Protein AF-A0A2D7LJP4-F1 (afdb_monomer_lite)

pLDDT: mean 75.04, std 11.93, range [44.59, 94.44]

Sequence (550 aa):
MAEWKKIITSGSHAELAGVTGSKGFHGSGTDLTFSDTAMVTGDALVFVDADGGTKKDNISDVVTLLAGDGIQNSSNKFAIDVDVMAGVGLTADNTNEELDVSSAQTGIQTIYNTGLIIGRAEDDTTINFTADDTIVLDAGSTAALTATTAGISVTTTGSISRVESTQISSSNVLSTTLTATSASINTIGAFTLGGKLTAGTIEIEGSNFDINGGTIDGITSLTAGGNLDIGTHDFRARNLTADALAAGKVLFTGTAGLLSVDSNFSFASDTLTAKSGSFDAISSENISGSLRGDADINVLNVVGTGSAGYLTAVEISGSFRGDGSNLSGVGFQIDELSNTLTAVAQDDLLVVADVDDSNEEKKITFSNFEDQIFSNINAASSDIAIVAGGAITLANNSVGNDEMADDAIGNAELKQNEDITLQALTTTNNLSVGGNAIITGDLTVNGETTVVSSSNLEVRDRFILLNSGSNAGDGGIIVQHGNTGSGSAFAYDVSVNRWGFPKSGSTGKTEHTVSPEAYVSAVVTDDNEAEFRKNGNIRVQSGEIFIFVE

Foldseek 3Di:
DDDDDDDDDPPDDDDDPDDDDPVDDDDPCPPPDPPDDDQFFPDWDWDQDPVRDIDIDTLQVVLQVPADQQWHQDRSDTDGDVCSVDDPQWDQPPPPRDIDGHPRDDPCPDDDDQWDWADDDQQDQIFIDHNQQKTFGDHGPHGQWIQHPVGIDGPDPDDDPDDPDDDDDDPDPPDPDDDDPDDDDDDDDPDDDPDDDDDDPDDPDDPPDDDPDDDDPDDPDDDDPDDDDPDPDDDDDPDDCPVPDDPFFDWDADPPRDIDTDPQFGDDDNDTGRPDDDDDDDDDPDDDDPPPDPDDDDDPDPPPPDPDDDDPDDPPVDDDDDPCPPDPDDDDDPPPPPDDDPDFDQQDWDWDQDPDPPSDTDIDGNVVVVCVVCVCVDPVNPDDDDPPPDDDDDDPPNADPVNCPDCNQPPVNVDPDDDDDDPDDDDPDDDDDPDDDDDPDDDDDPDDDDDDPDPDDDDPDPDDDWPPDPDDFKTFDADDDPDPFFAWTFIQAPVLRFTATADGRPDGNPDGYGDHPGTDAAEAADPPDPSNLDAQHWYAYPNDIDGRDD

Structure (mmCIF, N/CA/C/O backbone):
data_AF-A0A2D7LJP4-F1
#
_entry.id   AF-A0A2D7LJP4-F1
#
loop_
_atom_site.group_PDB
_atom_site.id
_atom_site.type_symbol
_atom_site.label_atom_id
_atom_site.label_alt_id
_atom_site.label_comp_id
_atom_site.label_asym_id
_atom_site.label_entity_id
_atom_site.label_seq_id
_atom_site.pdbx_PDB_ins_code
_atom_site.Cartn_x
_atom_site.Cartn_y
_atom_site.Cartn_z
_atom_site.occupancy
_atom_site.B_iso_or_equiv
_atom_site.auth_seq_id
_atom_site.auth_comp_id
_atom_site.auth_asym_id
_atom_site.auth_atom_id
_atom_site.pdbx_PDB_model_num
ATOM 1 N N . MET A 1 1 ? 101.635 26.972 -23.741 1.00 47.50 1 MET A N 1
ATOM 2 C CA . MET A 1 1 ? 101.867 25.533 -23.999 1.00 47.50 1 MET A CA 1
ATOM 3 C C . MET A 1 1 ? 100.591 25.008 -24.629 1.00 47.50 1 MET A C 1
ATOM 5 O O . MET A 1 1 ? 99.538 25.261 -24.074 1.00 47.50 1 MET A O 1
ATOM 9 N N . ALA A 1 2 ? 100.605 24.625 -25.904 1.00 51.78 2 ALA A N 1
ATOM 10 C CA . ALA A 1 2 ? 100.999 23.287 -26.356 1.00 51.78 2 ALA A CA 1
ATOM 11 C C . ALA A 1 2 ? 100.170 22.213 -25.636 1.00 51.78 2 ALA A C 1
ATOM 13 O O . ALA A 1 2 ? 100.476 21.850 -24.502 1.00 51.78 2 ALA A O 1
ATOM 14 N N . GLU A 1 3 ? 99.114 21.752 -26.303 1.00 45.47 3 GLU A N 1
ATOM 15 C CA . GLU A 1 3 ? 98.324 20.593 -25.896 1.00 45.47 3 GLU A CA 1
ATOM 16 C C . GLU A 1 3 ? 99.097 19.306 -26.214 1.00 45.47 3 GLU A C 1
ATOM 18 O O . GLU A 1 3 ? 99.503 19.077 -27.354 1.00 45.47 3 GLU A O 1
ATOM 23 N N . TRP A 1 4 ? 99.293 18.455 -25.208 1.00 57.09 4 TRP A N 1
ATOM 24 C CA . TRP A 1 4 ? 99.830 17.104 -25.365 1.00 57.09 4 TRP A CA 1
ATOM 25 C C . TRP A 1 4 ? 98.663 16.114 -25.362 1.00 57.09 4 TRP A C 1
ATOM 27 O O . TRP A 1 4 ? 97.857 16.106 -24.433 1.00 57.09 4 TRP A O 1
ATOM 37 N N . LYS A 1 5 ? 98.567 15.266 -26.391 1.00 56.31 5 LYS A N 1
ATOM 38 C CA . LYS A 1 5 ? 97.554 14.202 -26.472 1.00 56.31 5 LYS A CA 1
ATOM 39 C C . LYS A 1 5 ? 98.062 12.945 -25.758 1.00 56.31 5 LYS A C 1
ATOM 41 O O . LYS A 1 5 ? 99.158 12.476 -26.054 1.00 56.31 5 LYS A O 1
ATOM 46 N N . LYS A 1 6 ? 97.272 12.385 -24.834 1.00 64.81 6 LYS A N 1
ATOM 47 C CA . LYS A 1 6 ? 97.548 11.076 -24.212 1.00 64.81 6 LYS A CA 1
ATOM 48 C C . LYS A 1 6 ? 97.448 9.966 -25.271 1.00 64.81 6 LYS A C 1
ATOM 50 O O . LYS A 1 6 ? 96.436 9.877 -25.961 1.00 64.81 6 LYS A O 1
ATOM 55 N N . ILE A 1 7 ? 98.476 9.120 -25.380 1.00 71.62 7 ILE A N 1
ATOM 56 C CA . ILE A 1 7 ? 98.486 7.905 -26.213 1.00 71.62 7 ILE A CA 1
ATOM 57 C C . ILE A 1 7 ? 98.226 6.707 -25.294 1.00 71.62 7 ILE A C 1
ATOM 59 O O . ILE A 1 7 ? 98.933 6.532 -24.304 1.00 71.62 7 ILE A O 1
ATOM 63 N N . ILE A 1 8 ? 97.219 5.897 -25.619 1.00 69.56 8 ILE A N 1
ATOM 64 C CA . ILE A 1 8 ? 96.892 4.649 -24.914 1.00 69.56 8 ILE A CA 1
ATOM 65 C C . ILE A 1 8 ? 97.540 3.494 -25.687 1.00 69.56 8 ILE A C 1
ATOM 67 O O . ILE A 1 8 ? 97.413 3.435 -26.911 1.00 69.56 8 ILE A O 1
ATOM 71 N N . THR A 1 9 ? 98.243 2.586 -25.007 1.00 69.25 9 THR A N 1
ATOM 72 C CA . THR A 1 9 ? 98.942 1.448 -25.630 1.00 69.25 9 THR A CA 1
ATOM 73 C C . THR A 1 9 ? 98.211 0.123 -25.379 1.00 69.25 9 THR A C 1
ATOM 75 O O . THR A 1 9 ? 97.592 -0.085 -24.337 1.00 69.25 9 THR A O 1
ATOM 78 N N . SER A 1 10 ? 98.263 -0.790 -26.351 1.00 62.81 10 SER A N 1
ATOM 79 C CA . SER A 1 10 ? 97.623 -2.115 -26.299 1.00 62.81 10 SER A CA 1
ATOM 80 C C . SER A 1 10 ? 98.016 -2.912 -25.044 1.00 62.81 10 SER A C 1
ATOM 82 O O . SER A 1 10 ? 99.205 -3.097 -24.792 1.00 62.81 10 SER A O 1
ATOM 84 N N . GLY A 1 11 ? 97.024 -3.417 -24.298 1.00 68.88 11 GLY A N 1
ATOM 85 C CA . GLY A 1 11 ? 97.211 -4.233 -23.085 1.00 68.88 11 GLY A CA 1
ATOM 86 C C . GLY A 1 11 ? 97.325 -3.450 -21.770 1.00 68.88 11 GLY A C 1
ATOM 87 O O . GLY A 1 11 ? 97.529 -4.057 -20.722 1.00 68.88 11 GLY A O 1
ATOM 88 N N . SER A 1 12 ? 97.198 -2.120 -21.804 1.00 63.38 12 SER A N 1
ATOM 89 C CA . SER A 1 12 ? 97.211 -1.276 -20.604 1.00 63.38 12 SER A CA 1
ATOM 90 C C . SER A 1 12 ? 95.807 -1.068 -20.023 1.00 63.38 12 SER A C 1
ATOM 92 O O . SER A 1 12 ? 94.843 -0.861 -20.758 1.00 63.38 12 SER A O 1
ATOM 94 N N . HIS A 1 13 ? 95.696 -1.099 -18.691 1.00 67.31 13 HIS A N 1
ATOM 95 C CA . HIS A 1 13 ? 94.489 -0.685 -17.973 1.00 67.31 13 HIS A CA 1
ATOM 96 C C . HIS A 1 13 ? 94.474 0.843 -17.891 1.00 67.31 13 HIS A C 1
ATOM 98 O O . HIS A 1 13 ? 95.119 1.437 -17.027 1.00 67.31 13 HIS A O 1
ATOM 104 N N . ALA A 1 14 ? 93.804 1.485 -18.844 1.00 63.41 14 ALA A N 1
ATOM 105 C CA . ALA A 1 14 ? 93.652 2.932 -18.873 1.00 63.41 14 ALA A CA 1
ATOM 106 C C . ALA A 1 14 ? 92.301 3.331 -18.266 1.00 63.41 14 ALA A C 1
ATOM 108 O O . ALA A 1 14 ? 91.255 2.974 -18.801 1.00 63.41 14 ALA A O 1
ATOM 109 N N . GLU A 1 15 ? 92.318 4.118 -17.189 1.00 71.19 15 GLU A N 1
ATOM 110 C CA . GLU A 1 15 ? 91.123 4.821 -16.715 1.00 71.19 15 GLU A CA 1
ATOM 111 C C . GLU A 1 15 ? 90.894 6.051 -17.599 1.00 71.19 15 GLU A C 1
ATOM 113 O O . GLU A 1 15 ? 91.691 6.996 -17.630 1.00 71.19 15 GLU A O 1
ATOM 118 N N . LEU A 1 16 ? 89.820 6.009 -18.383 1.00 70.19 16 LEU A N 1
ATOM 119 C CA . LEU A 1 16 ? 89.467 7.043 -19.345 1.00 70.19 16 LEU A CA 1
ATOM 120 C C . LEU A 1 16 ? 88.187 7.716 -18.874 1.00 70.19 16 LEU A C 1
ATOM 122 O O . LEU A 1 16 ? 87.173 7.056 -18.686 1.00 70.19 16 LEU A O 1
ATOM 126 N N . ALA A 1 17 ? 88.225 9.040 -18.735 1.00 63.00 17 ALA A N 1
ATOM 127 C CA . ALA A 1 17 ? 87.051 9.815 -18.333 1.00 63.00 17 ALA A CA 1
ATOM 128 C C . ALA A 1 17 ? 85.906 9.752 -19.367 1.00 63.00 17 ALA A C 1
ATOM 130 O O . ALA A 1 17 ? 84.765 10.059 -19.047 1.00 63.00 17 ALA A O 1
ATOM 131 N N . GLY A 1 18 ? 86.206 9.354 -20.606 1.00 64.44 18 GLY A N 1
ATOM 132 C CA . GLY A 1 18 ? 85.221 9.083 -21.643 1.00 64.44 18 GLY A CA 1
ATOM 133 C C . GLY A 1 18 ? 85.869 8.426 -22.858 1.00 64.44 18 GLY A C 1
ATOM 134 O O . GLY A 1 18 ? 86.993 8.764 -23.234 1.00 64.44 18 GLY A O 1
ATOM 135 N N . VAL A 1 19 ? 85.156 7.487 -23.477 1.00 71.38 19 VAL A N 1
ATOM 136 C CA . VAL A 1 19 ? 85.564 6.809 -24.713 1.00 71.38 19 VAL A CA 1
ATOM 137 C C . VAL A 1 19 ? 84.498 7.077 -25.766 1.00 71.38 19 VAL A C 1
ATOM 139 O O . VAL A 1 19 ? 83.342 6.710 -25.588 1.00 71.38 19 VAL A O 1
ATOM 142 N N . THR A 1 20 ? 84.874 7.716 -26.872 1.00 63.41 20 THR A N 1
ATOM 143 C CA . THR A 1 20 ? 83.996 7.906 -28.035 1.00 63.41 20 THR A CA 1
ATOM 144 C C . THR A 1 20 ? 84.509 7.064 -29.197 1.00 63.41 20 THR A C 1
ATOM 146 O O . THR A 1 20 ? 85.592 7.299 -29.729 1.00 63.41 20 THR A O 1
ATOM 149 N N . GLY A 1 21 ? 83.735 6.044 -29.572 1.00 64.94 21 GLY A N 1
ATOM 150 C CA . GLY A 1 21 ? 84.008 5.182 -30.720 1.00 64.94 21 GLY A CA 1
ATOM 151 C C . GLY A 1 21 ? 83.053 5.497 -31.867 1.00 64.94 21 GLY A C 1
ATOM 152 O O . GLY A 1 21 ? 81.843 5.515 -31.675 1.00 64.94 21 GLY A O 1
ATOM 153 N N . SER A 1 22 ? 83.575 5.705 -33.076 1.00 63.78 22 SER A N 1
ATOM 154 C CA . SER A 1 22 ? 82.761 6.017 -34.264 1.00 63.78 22 SER A CA 1
ATOM 155 C C . SER A 1 22 ? 81.933 4.838 -34.785 1.00 63.78 22 SER A C 1
ATOM 157 O O . SER A 1 22 ? 81.073 5.029 -35.641 1.00 63.78 22 SER A O 1
ATOM 159 N N . LYS A 1 23 ? 82.206 3.620 -34.304 1.00 58.00 23 LYS A N 1
ATOM 160 C CA . LYS A 1 23 ? 81.555 2.378 -34.748 1.00 58.00 23 LYS A CA 1
ATOM 161 C C . LYS A 1 23 ? 81.107 1.481 -33.594 1.00 58.00 23 LYS A C 1
ATOM 163 O O . LYS A 1 23 ? 80.894 0.292 -33.789 1.00 58.00 23 LYS A O 1
ATOM 168 N N . GLY A 1 24 ? 80.946 2.069 -32.412 1.00 61.22 24 GLY A N 1
ATOM 169 C CA . GLY A 1 24 ? 80.505 1.357 -31.220 1.00 61.22 24 GLY A CA 1
ATOM 170 C C . GLY A 1 24 ? 81.645 0.751 -30.406 1.00 61.22 24 GLY A C 1
ATOM 171 O O . GLY A 1 24 ? 82.820 0.795 -30.776 1.00 61.22 24 GLY A O 1
ATOM 172 N N . PHE A 1 25 ? 81.264 0.241 -29.241 1.00 66.56 25 PHE A N 1
ATOM 173 C CA . PHE A 1 25 ? 82.145 -0.370 -28.260 1.00 66.56 25 PHE A CA 1
ATOM 174 C C . PHE A 1 25 ? 81.846 -1.871 -28.220 1.00 66.56 25 PHE A C 1
ATOM 176 O O . PHE A 1 25 ? 80.715 -2.266 -27.955 1.00 66.56 25 PHE A O 1
ATOM 183 N N . HIS A 1 26 ? 82.845 -2.706 -28.506 1.00 64.19 26 HIS A N 1
ATOM 184 C CA . HIS A 1 26 ? 82.723 -4.162 -28.433 1.00 64.19 26 HIS A CA 1
ATOM 185 C C . HIS A 1 26 ? 83.374 -4.645 -27.137 1.00 64.19 26 HIS A C 1
ATOM 187 O O . HIS A 1 26 ? 84.571 -4.923 -27.096 1.00 64.19 26 HIS A O 1
ATOM 193 N N . GLY A 1 27 ? 82.580 -4.698 -26.072 1.00 65.25 27 GLY A N 1
ATOM 194 C CA . GLY A 1 27 ? 82.930 -5.347 -24.810 1.00 65.25 27 GLY A CA 1
ATOM 195 C C . GLY A 1 27 ? 81.934 -6.464 -24.515 1.00 65.25 27 GLY A C 1
ATOM 196 O O . GLY A 1 27 ? 80.838 -6.466 -25.070 1.00 65.25 27 GLY A O 1
ATOM 197 N N . SER A 1 28 ? 82.280 -7.401 -23.630 1.00 63.22 28 SER A N 1
ATOM 198 C CA . SER A 1 28 ? 81.384 -8.497 -23.216 1.00 63.22 28 SER A CA 1
ATOM 199 C C . SER A 1 28 ? 80.116 -8.020 -22.497 1.00 63.22 28 SER A C 1
ATOM 201 O O . SER A 1 28 ? 79.283 -8.846 -22.139 1.00 63.22 28 SER A O 1
ATOM 203 N N . GLY A 1 29 ? 79.976 -6.713 -22.233 1.00 62.22 29 GLY A N 1
ATOM 204 C CA . GLY A 1 29 ? 78.849 -6.114 -21.513 1.00 62.22 29 GLY A CA 1
ATOM 205 C C . GLY A 1 29 ? 78.806 -6.463 -20.023 1.00 62.22 29 GLY A C 1
ATOM 206 O O . GLY A 1 29 ? 78.092 -5.810 -19.274 1.00 62.22 29 GLY A O 1
ATOM 207 N N . THR A 1 30 ? 79.612 -7.433 -19.582 1.00 58.56 30 THR A N 1
ATOM 208 C CA . THR A 1 30 ? 79.680 -7.924 -18.199 1.00 58.56 30 THR A CA 1
ATOM 209 C C . THR A 1 30 ? 80.191 -6.884 -17.203 1.00 58.56 30 THR A C 1
ATOM 211 O O . THR A 1 30 ? 79.916 -7.022 -16.019 1.00 58.56 30 THR A O 1
ATOM 214 N N . ASP A 1 31 ? 80.871 -5.839 -17.689 1.00 57.66 31 ASP A N 1
ATOM 215 C CA . ASP A 1 31 ? 81.435 -4.750 -16.876 1.00 57.66 31 ASP A CA 1
ATOM 216 C C . ASP A 1 31 ? 80.702 -3.406 -17.093 1.00 57.66 31 ASP A C 1
ATOM 218 O O . ASP A 1 31 ? 81.231 -2.339 -16.778 1.00 57.66 31 ASP A O 1
ATOM 222 N N . LEU A 1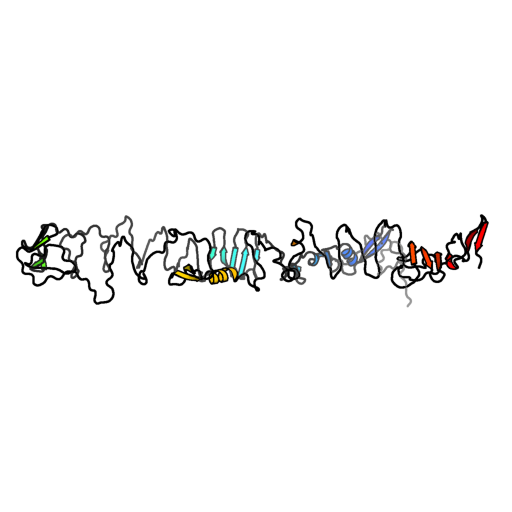 32 ? 79.489 -3.423 -17.667 1.00 68.06 32 LEU A N 1
ATOM 223 C CA . LEU A 1 32 ? 78.618 -2.243 -17.701 1.00 68.06 32 LEU A CA 1
ATOM 224 C C . LEU A 1 32 ? 77.932 -2.089 -16.343 1.00 68.06 32 LEU A C 1
ATOM 226 O O . LEU A 1 32 ? 76.858 -2.632 -16.093 1.00 68.06 32 LEU A O 1
ATOM 230 N N . THR A 1 33 ? 78.579 -1.348 -15.452 1.00 57.97 33 THR A N 1
ATOM 231 C CA . THR A 1 33 ? 78.041 -1.054 -14.125 1.00 57.97 33 THR A CA 1
ATOM 232 C C . THR A 1 33 ? 77.021 0.079 -14.220 1.00 57.97 33 THR A C 1
ATOM 234 O O . THR A 1 33 ? 77.385 1.253 -14.303 1.00 57.97 33 THR A O 1
ATOM 237 N N . PHE A 1 34 ? 75.732 -0.258 -14.206 1.00 65.31 34 PHE A N 1
ATOM 238 C CA . PHE A 1 34 ? 74.667 0.727 -14.027 1.00 65.31 34 PHE A CA 1
ATOM 239 C C . PHE A 1 34 ? 74.630 1.108 -12.547 1.00 65.31 34 PHE A C 1
ATOM 241 O O . PHE A 1 34 ? 74.316 0.287 -11.692 1.00 65.31 34 PHE A O 1
ATOM 248 N N . SER A 1 35 ? 75.051 2.332 -12.233 1.00 60.91 35 SER A N 1
ATOM 249 C CA . SER A 1 35 ? 75.174 2.806 -10.847 1.00 60.91 35 SER A CA 1
ATOM 250 C C . SER A 1 35 ? 73.835 3.209 -10.225 1.00 60.91 35 SER A C 1
ATOM 252 O O . SER A 1 35 ? 73.820 3.614 -9.061 1.00 60.91 35 SER A O 1
ATOM 254 N N . ASP A 1 36 ? 72.740 3.163 -10.983 1.00 63.44 36 ASP A N 1
ATOM 255 C CA . ASP A 1 36 ? 71.447 3.576 -10.460 1.00 63.44 36 ASP A CA 1
ATOM 256 C C . ASP A 1 36 ? 70.751 2.431 -9.724 1.00 63.44 36 ASP A C 1
ATOM 258 O O . ASP A 1 36 ? 70.890 1.258 -10.069 1.00 63.44 36 ASP A O 1
ATOM 262 N N . THR A 1 37 ? 70.038 2.776 -8.659 1.00 61.59 37 THR A N 1
ATOM 263 C CA . THR A 1 37 ? 69.482 1.796 -7.710 1.00 61.59 37 THR A CA 1
ATOM 264 C C . THR A 1 37 ? 68.039 1.411 -8.026 1.00 61.59 37 THR A C 1
ATOM 266 O O . THR A 1 37 ? 67.553 0.414 -7.493 1.00 61.59 37 THR A O 1
ATOM 269 N N . ALA A 1 38 ? 67.363 2.154 -8.905 1.00 66.75 38 ALA A N 1
ATOM 270 C CA . ALA A 1 38 ? 66.009 1.867 -9.364 1.00 66.75 38 ALA A CA 1
ATOM 271 C C . ALA A 1 38 ? 65.788 2.406 -10.783 1.00 66.75 38 ALA A C 1
ATOM 273 O O . ALA A 1 38 ? 66.409 3.386 -11.177 1.00 66.75 38 ALA A O 1
ATOM 274 N N . MET A 1 39 ? 64.876 1.780 -11.528 1.00 74.31 39 MET A N 1
ATOM 275 C CA . MET A 1 39 ? 64.426 2.300 -12.820 1.00 74.31 39 MET A CA 1
ATOM 276 C C . MET A 1 39 ? 63.469 3.479 -12.605 1.00 74.31 39 MET A C 1
ATOM 278 O O . MET A 1 39 ? 62.509 3.359 -11.838 1.00 74.31 39 MET A O 1
ATOM 282 N N . VAL A 1 40 ? 63.715 4.600 -13.280 1.00 70.62 40 VAL A N 1
ATOM 283 C CA . VAL A 1 40 ? 62.965 5.857 -13.143 1.00 70.62 40 VAL A CA 1
ATOM 284 C C . VAL A 1 40 ? 62.431 6.370 -14.485 1.00 70.62 40 VAL A C 1
ATOM 286 O O . VAL A 1 40 ? 62.710 5.834 -15.558 1.00 70.62 40 VAL A O 1
ATOM 289 N N . THR A 1 41 ? 61.613 7.423 -14.437 1.00 67.88 41 THR A N 1
ATOM 290 C CA . THR A 1 41 ? 61.012 8.026 -15.631 1.00 67.88 41 THR A CA 1
ATOM 291 C C . THR A 1 41 ? 62.076 8.545 -16.595 1.00 67.88 41 THR A C 1
ATOM 293 O O . THR A 1 41 ? 62.856 9.430 -16.251 1.00 67.88 41 THR A O 1
ATOM 296 N N . GLY A 1 42 ? 62.053 8.025 -17.825 1.00 72.50 42 GLY A N 1
ATOM 297 C CA . GLY A 1 42 ? 63.017 8.350 -18.881 1.00 72.50 42 GLY A CA 1
ATOM 298 C C . GLY A 1 42 ? 64.103 7.292 -19.082 1.00 72.50 42 GLY A C 1
ATOM 299 O O . GLY A 1 42 ? 64.827 7.362 -20.078 1.00 72.50 42 GLY A O 1
ATOM 300 N N . ASP A 1 43 ? 64.181 6.293 -18.201 1.00 80.00 43 ASP A N 1
ATOM 301 C CA . ASP A 1 43 ? 65.026 5.128 -18.434 1.00 80.00 43 ASP A CA 1
ATOM 302 C C . ASP A 1 43 ? 64.489 4.298 -19.600 1.00 80.00 43 ASP A C 1
ATOM 304 O O . ASP A 1 43 ? 63.281 4.190 -19.835 1.00 80.00 43 ASP A O 1
ATOM 308 N N . ALA A 1 44 ? 65.412 3.695 -20.344 1.00 82.44 44 ALA A N 1
ATOM 309 C CA . ALA A 1 44 ? 65.090 2.895 -21.510 1.00 82.44 44 ALA A CA 1
ATOM 310 C C . ALA A 1 44 ? 65.652 1.486 -21.355 1.00 82.44 44 ALA A C 1
ATOM 312 O O . ALA A 1 44 ? 66.821 1.314 -20.997 1.00 82.44 44 ALA A O 1
ATOM 313 N N . LEU A 1 45 ? 64.840 0.479 -21.673 1.00 83.19 45 LEU A N 1
ATOM 314 C CA . LEU A 1 45 ? 65.354 -0.871 -21.854 1.00 83.19 45 LEU A CA 1
ATOM 315 C C . LEU A 1 45 ? 65.894 -1.011 -23.268 1.00 83.19 45 LEU A C 1
ATOM 317 O O . LEU A 1 45 ? 65.245 -0.647 -24.250 1.00 83.19 45 LEU A O 1
ATOM 321 N N . VAL A 1 46 ? 67.101 -1.560 -23.354 1.00 76.44 46 VAL A N 1
ATOM 322 C CA . VAL A 1 46 ? 67.743 -1.885 -24.620 1.00 76.44 46 VAL A CA 1
ATOM 323 C C . VAL A 1 46 ? 67.455 -3.344 -24.928 1.00 76.44 46 VAL A C 1
ATOM 325 O O . VAL A 1 46 ? 67.803 -4.227 -24.146 1.00 76.44 46 VAL A O 1
ATOM 328 N N . PHE A 1 47 ? 66.857 -3.597 -26.081 1.00 77.44 47 PHE A N 1
ATOM 329 C CA . PHE A 1 47 ? 66.608 -4.940 -26.579 1.00 77.44 47 PHE A CA 1
ATOM 330 C C . PHE A 1 47 ? 67.434 -5.166 -27.839 1.00 77.44 47 PHE A C 1
ATOM 332 O O . PHE A 1 47 ? 67.697 -4.243 -28.616 1.00 77.44 47 PHE A O 1
ATOM 339 N N . VAL A 1 48 ? 67.864 -6.408 -28.031 1.00 75.12 48 VAL A N 1
ATOM 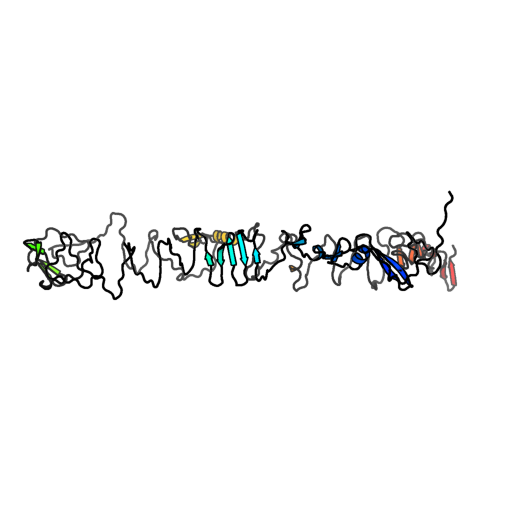340 C CA . VAL A 1 48 ? 68.473 -6.836 -29.287 1.00 75.12 48 VAL A CA 1
ATOM 341 C C . VAL A 1 48 ? 67.332 -7.283 -30.184 1.00 75.12 48 VAL A C 1
ATOM 343 O O . VAL A 1 48 ? 66.625 -8.234 -29.856 1.00 75.12 48 VAL A O 1
ATOM 346 N N . ASP A 1 49 ? 67.129 -6.563 -31.276 1.00 76.94 49 ASP A N 1
ATOM 347 C CA . ASP A 1 49 ? 66.146 -6.931 -32.284 1.00 76.94 49 ASP A CA 1
ATOM 348 C C . ASP A 1 49 ? 66.611 -8.198 -33.026 1.00 76.94 49 ASP A C 1
ATOM 350 O O . ASP A 1 49 ? 67.793 -8.554 -33.028 1.00 76.94 49 ASP A O 1
ATOM 354 N N . ALA A 1 50 ? 65.679 -8.910 -33.655 1.00 71.44 50 ALA A N 1
ATOM 355 C CA . ALA A 1 50 ? 65.938 -10.158 -34.365 1.00 71.44 50 ALA A CA 1
ATOM 356 C C . ALA A 1 50 ? 66.926 -9.993 -35.539 1.00 71.44 50 ALA A C 1
ATOM 358 O O . ALA A 1 50 ? 67.513 -10.976 -35.991 1.00 71.44 50 ALA A O 1
ATOM 359 N N . ASP A 1 51 ? 67.141 -8.761 -36.011 1.00 74.50 51 ASP A N 1
ATOM 360 C CA . ASP A 1 51 ? 68.143 -8.402 -37.019 1.00 74.50 51 ASP A CA 1
ATOM 361 C C . ASP A 1 51 ? 69.564 -8.188 -36.446 1.00 74.50 51 ASP A C 1
ATOM 363 O O . ASP A 1 51 ? 70.510 -7.943 -37.198 1.00 74.50 51 ASP A O 1
ATOM 367 N N . GLY A 1 52 ? 69.735 -8.321 -35.127 1.00 66.81 52 GLY A N 1
ATOM 368 C CA . GLY A 1 52 ? 71.004 -8.166 -34.416 1.00 66.81 52 GLY A CA 1
ATOM 369 C C . GLY A 1 52 ? 71.363 -6.720 -34.053 1.00 66.81 52 GLY A C 1
ATOM 370 O O . GLY A 1 52 ? 72.430 -6.496 -33.475 1.00 66.81 52 GLY A O 1
ATOM 371 N N . GLY A 1 53 ? 70.510 -5.738 -34.366 1.00 69.81 53 GLY A N 1
ATOM 372 C CA . GLY A 1 53 ? 70.660 -4.350 -33.934 1.00 69.81 53 GLY A CA 1
ATOM 373 C C . GLY A 1 53 ? 70.142 -4.121 -32.513 1.00 69.81 53 GLY A C 1
ATOM 374 O O . GLY A 1 53 ? 69.191 -4.760 -32.072 1.00 69.81 53 GLY A O 1
ATOM 375 N N . THR A 1 54 ? 70.740 -3.186 -31.773 1.00 78.38 54 THR A N 1
ATOM 376 C CA . THR A 1 54 ? 70.198 -2.762 -30.474 1.00 78.38 54 THR A CA 1
ATOM 377 C C . THR A 1 54 ? 69.230 -1.597 -30.657 1.00 78.38 54 THR A C 1
ATOM 379 O O . THR A 1 54 ? 69.595 -0.535 -31.167 1.00 78.38 54 THR A O 1
ATOM 382 N N . LYS A 1 55 ? 67.981 -1.790 -30.230 1.00 80.81 55 LYS A N 1
ATOM 383 C CA . LYS A 1 55 ? 66.959 -0.740 -30.130 1.00 80.81 55 LYS A CA 1
ATOM 384 C C . LYS A 1 55 ? 66.689 -0.451 -28.661 1.00 80.81 55 LYS A C 1
ATOM 386 O O . LYS A 1 55 ? 67.008 -1.263 -27.795 1.00 80.81 55 LYS A O 1
ATOM 391 N N . LYS A 1 56 ? 66.118 0.714 -28.375 1.00 81.88 56 LYS A N 1
ATOM 392 C CA . LYS A 1 56 ? 65.694 1.065 -27.024 1.00 81.88 56 LYS A CA 1
ATOM 393 C C . LYS A 1 56 ? 64.268 1.579 -27.046 1.00 81.88 56 LYS A C 1
ATOM 395 O O . LYS A 1 56 ? 63.929 2.332 -27.956 1.00 81.88 56 LYS A O 1
ATOM 400 N N . ASP A 1 57 ? 63.506 1.206 -26.033 1.00 86.81 57 ASP A N 1
ATOM 401 C CA . ASP A 1 57 ? 62.198 1.783 -25.749 1.00 86.81 57 ASP A CA 1
ATOM 402 C C . ASP A 1 57 ? 62.178 2.317 -24.328 1.00 86.81 57 ASP A C 1
ATOM 404 O O . ASP A 1 57 ? 62.866 1.795 -23.443 1.00 86.81 57 ASP A O 1
ATOM 408 N N . ASN A 1 58 ? 61.406 3.380 -24.118 1.00 85.88 58 ASN A N 1
ATOM 409 C CA . ASN A 1 58 ? 61.256 3.924 -22.780 1.00 85.88 58 ASN A CA 1
ATOM 410 C C . ASN A 1 58 ? 60.450 2.944 -21.942 1.00 85.88 58 ASN A C 1
ATOM 412 O O . ASN A 1 58 ? 59.492 2.330 -22.415 1.00 85.88 58 ASN A O 1
ATOM 416 N N . ILE A 1 59 ? 60.796 2.851 -20.663 1.00 83.62 59 ILE A N 1
ATOM 417 C CA . ILE A 1 59 ? 60.082 1.970 -19.746 1.00 83.62 59 ILE A CA 1
ATOM 418 C C . ILE A 1 59 ? 58.576 2.298 -19.687 1.00 83.62 59 ILE A C 1
ATOM 420 O O . ILE A 1 59 ? 57.760 1.387 -19.604 1.00 83.62 59 ILE A O 1
ATOM 424 N N . SER A 1 60 ? 58.196 3.571 -19.857 1.00 82.38 60 SER A N 1
ATOM 425 C CA . SER A 1 60 ? 56.796 4.020 -19.944 1.00 82.38 60 SER A CA 1
ATOM 426 C C .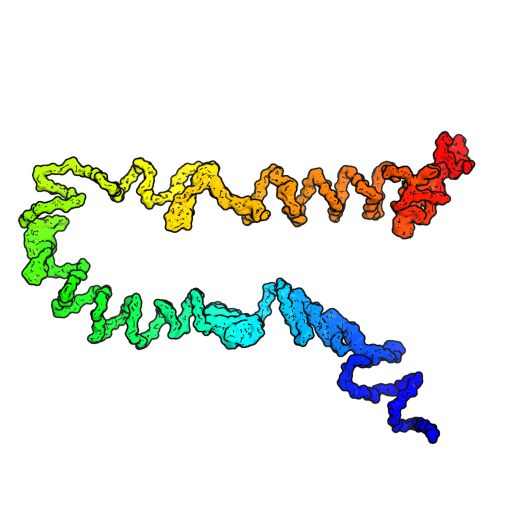 SER A 1 60 ? 56.024 3.366 -21.089 1.00 82.38 60 SER A C 1
ATOM 428 O O . SER A 1 60 ? 54.885 2.939 -20.918 1.00 82.38 60 SER A O 1
ATOM 430 N N . ASP A 1 61 ? 56.630 3.285 -22.268 1.00 83.81 61 ASP A N 1
ATOM 431 C CA . ASP A 1 61 ? 55.940 2.820 -23.471 1.00 83.81 61 ASP A CA 1
ATOM 432 C C . ASP A 1 61 ? 55.752 1.301 -23.407 1.00 83.81 61 ASP A C 1
ATOM 434 O O . ASP A 1 61 ? 54.682 0.785 -23.721 1.00 83.81 61 ASP A O 1
ATOM 438 N N . VAL A 1 62 ? 56.749 0.592 -22.866 1.00 84.56 62 VAL A N 1
ATOM 439 C CA . VAL A 1 62 ? 56.676 -0.850 -22.595 1.00 84.56 62 VAL A CA 1
ATOM 440 C C . VAL A 1 62 ? 55.602 -1.169 -21.553 1.00 84.56 62 VAL A C 1
ATOM 442 O O . VAL A 1 62 ? 54.820 -2.097 -21.747 1.00 84.56 62 VAL A O 1
ATOM 445 N N . VAL A 1 63 ? 55.531 -0.400 -20.461 1.00 83.88 63 VAL A N 1
ATOM 446 C CA . VAL A 1 63 ? 54.504 -0.594 -19.424 1.00 83.88 63 VAL A CA 1
ATOM 447 C C . VAL A 1 63 ? 53.110 -0.283 -19.976 1.00 83.88 63 VAL A C 1
ATOM 449 O O . VAL A 1 63 ? 52.177 -1.022 -19.691 1.00 83.88 63 VAL A O 1
ATOM 452 N N . THR A 1 64 ? 52.967 0.735 -20.829 1.00 82.44 64 THR A N 1
ATOM 453 C CA . THR A 1 64 ? 51.688 1.060 -21.492 1.00 82.44 64 THR A CA 1
ATOM 454 C C . THR A 1 64 ? 51.246 -0.023 -22.475 1.00 82.44 64 THR A C 1
ATOM 456 O O . THR A 1 64 ? 50.082 -0.394 -22.480 1.00 82.44 64 THR A O 1
ATOM 459 N N . LEU A 1 65 ? 52.160 -0.563 -23.286 1.00 84.00 65 LEU A N 1
ATOM 460 C CA . LEU A 1 65 ? 51.860 -1.623 -24.258 1.00 84.00 65 LEU A CA 1
ATOM 461 C C . LEU A 1 65 ? 51.338 -2.904 -23.595 1.00 84.00 65 LEU A C 1
ATOM 463 O O . LEU A 1 65 ? 50.527 -3.625 -24.171 1.00 84.00 65 LEU A O 1
ATOM 467 N N . LEU A 1 66 ? 51.864 -3.211 -22.412 1.00 81.56 66 LEU A N 1
ATOM 468 C CA . LEU A 1 66 ? 51.531 -4.409 -21.649 1.00 81.56 66 LEU A CA 1
ATOM 469 C C . LEU A 1 66 ? 50.340 -4.198 -20.700 1.00 81.56 66 LEU A C 1
ATOM 471 O O . LEU A 1 66 ? 49.836 -5.170 -20.139 1.00 81.56 66 LEU A O 1
ATOM 475 N N . ALA A 1 67 ? 49.908 -2.953 -20.503 1.00 83.00 67 ALA A N 1
ATOM 476 C CA . ALA A 1 67 ? 48.724 -2.608 -19.733 1.00 83.00 67 ALA A CA 1
ATOM 477 C C . ALA A 1 67 ? 47.464 -2.808 -20.607 1.00 83.00 67 ALA A C 1
ATOM 479 O O . ALA A 1 67 ? 47.435 -2.391 -21.763 1.00 83.00 67 ALA A O 1
ATOM 480 N N . GLY A 1 68 ? 46.448 -3.499 -20.079 1.00 75.69 68 GLY A N 1
ATOM 481 C CA . GLY A 1 68 ? 45.157 -3.744 -20.747 1.00 75.69 68 GLY A CA 1
ATOM 482 C C . GLY A 1 68 ? 43.989 -3.175 -19.937 1.00 75.69 68 GLY A C 1
ATOM 483 O O . GLY A 1 68 ? 44.218 -2.494 -18.945 1.00 75.69 68 GLY A O 1
ATOM 484 N N . ASP A 1 69 ? 42.742 -3.477 -20.305 1.00 72.62 69 ASP A N 1
ATOM 485 C CA . ASP A 1 69 ? 41.569 -2.993 -19.556 1.00 72.62 69 ASP A CA 1
ATOM 486 C C . ASP A 1 69 ? 41.642 -3.445 -18.079 1.00 72.62 69 ASP A C 1
ATOM 488 O O . ASP A 1 69 ? 41.681 -4.643 -17.785 1.00 72.62 69 ASP A O 1
ATOM 492 N N . GLY A 1 70 ? 41.711 -2.483 -17.149 1.00 73.12 70 GLY A N 1
ATOM 493 C CA . GLY A 1 70 ? 41.873 -2.712 -15.703 1.00 73.12 70 GLY A CA 1
ATOM 494 C C . GLY A 1 70 ? 43.311 -2.606 -15.172 1.00 73.12 70 GLY A C 1
ATOM 495 O O . GLY A 1 70 ? 43.524 -2.700 -13.964 1.00 73.12 70 GLY A O 1
ATOM 496 N N . ILE A 1 71 ? 44.309 -2.381 -16.031 1.00 81.50 71 ILE A N 1
ATOM 497 C CA . ILE A 1 71 ? 45.685 -2.049 -15.636 1.00 81.50 71 ILE A CA 1
ATOM 498 C C . ILE A 1 71 ? 46.107 -0.791 -16.397 1.00 81.50 71 ILE A C 1
ATOM 500 O O . ILE A 1 71 ? 45.951 -0.714 -17.608 1.00 81.50 71 ILE A O 1
ATOM 504 N N . GLN A 1 72 ? 46.691 0.185 -15.710 1.00 84.00 72 GLN A N 1
ATOM 505 C CA . GLN A 1 72 ? 47.202 1.418 -16.299 1.00 84.00 72 GLN A CA 1
ATOM 506 C C . GLN A 1 72 ? 48.679 1.637 -15.970 1.00 84.00 72 GLN A C 1
ATOM 508 O O . GLN A 1 72 ? 49.204 1.179 -14.950 1.00 84.00 72 GLN A O 1
ATOM 513 N N . ASN A 1 73 ? 49.369 2.367 -16.844 1.00 81.75 73 ASN A N 1
ATOM 514 C CA . ASN A 1 73 ? 50.726 2.820 -16.578 1.00 81.75 73 ASN A CA 1
ATOM 515 C C . ASN A 1 73 ? 50.689 4.041 -15.648 1.00 81.75 73 ASN A C 1
ATOM 517 O O . ASN A 1 73 ? 50.411 5.155 -16.090 1.00 81.75 73 ASN A O 1
ATOM 521 N N . SER A 1 74 ? 51.023 3.841 -14.372 1.00 78.50 74 SER A N 1
ATOM 522 C CA . SER A 1 74 ? 51.203 4.933 -13.414 1.00 78.50 74 SER A CA 1
ATOM 523 C C . SER A 1 74 ? 52.683 5.090 -13.088 1.00 78.50 74 SER A C 1
ATOM 525 O O . SER A 1 74 ? 53.271 4.313 -12.336 1.00 78.50 74 SER A O 1
ATOM 527 N N . SER A 1 75 ? 53.313 6.102 -13.689 1.00 79.38 75 SER A N 1
ATOM 528 C CA . SER A 1 75 ? 54.737 6.418 -13.498 1.00 79.38 75 SER A CA 1
ATOM 529 C C . SER A 1 75 ? 55.684 5.239 -13.773 1.00 79.38 75 SER A C 1
ATOM 531 O O . SER A 1 75 ? 56.625 4.992 -13.016 1.00 79.38 75 SER A O 1
ATOM 533 N N . ASN A 1 76 ? 55.466 4.536 -14.887 1.00 76.56 76 ASN A N 1
ATOM 534 C CA . ASN A 1 76 ? 56.257 3.386 -15.343 1.00 76.56 76 ASN A CA 1
ATOM 535 C C . ASN A 1 76 ? 56.125 2.137 -14.459 1.00 76.56 76 ASN A C 1
ATOM 537 O O . ASN A 1 76 ? 57.028 1.299 -14.417 1.00 76.56 76 ASN A O 1
ATOM 541 N N . LYS A 1 77 ? 55.003 2.011 -13.748 1.00 79.81 77 LYS A N 1
ATOM 542 C CA . LYS A 1 77 ? 54.619 0.819 -12.988 1.00 79.81 77 LYS A CA 1
ATOM 543 C C . LYS A 1 77 ? 53.245 0.346 -13.458 1.00 79.81 77 LYS A C 1
ATOM 545 O O . LYS A 1 77 ? 52.405 1.167 -13.822 1.00 79.81 77 LYS A O 1
ATOM 550 N N . PHE A 1 78 ? 53.016 -0.965 -13.420 1.00 81.00 78 PHE A N 1
ATOM 551 C CA . PHE A 1 78 ? 51.682 -1.531 -13.616 1.00 81.00 78 PHE A CA 1
ATOM 552 C C . PHE A 1 78 ? 50.835 -1.232 -12.379 1.00 81.00 78 PHE A C 1
ATOM 554 O O . PHE A 1 78 ? 51.069 -1.812 -11.319 1.00 81.00 78 PHE A O 1
ATOM 561 N N . ALA A 1 79 ? 49.892 -0.307 -12.512 1.00 77.31 79 ALA A N 1
ATOM 562 C CA . ALA A 1 79 ? 48.899 0.001 -11.492 1.00 77.31 79 ALA A CA 1
ATOM 563 C C . ALA A 1 79 ? 47.541 -0.552 -11.930 1.00 77.31 79 ALA A C 1
ATOM 565 O O . ALA A 1 79 ? 47.255 -0.602 -13.121 1.00 77.31 79 ALA A O 1
ATOM 566 N N . ILE A 1 80 ? 46.709 -0.981 -10.986 1.00 79.00 80 ILE A N 1
ATOM 567 C CA . ILE A 1 80 ? 45.345 -1.434 -11.287 1.00 79.00 80 ILE A CA 1
ATOM 568 C C . ILE A 1 80 ? 44.471 -0.193 -11.497 1.00 79.00 80 ILE A C 1
ATOM 570 O O . ILE A 1 80 ? 44.533 0.742 -10.701 1.00 79.00 80 ILE A O 1
ATOM 574 N N . ASP A 1 81 ? 43.690 -0.174 -12.575 1.00 75.19 81 ASP A N 1
ATOM 575 C CA . ASP A 1 81 ? 42.702 0.872 -12.832 1.00 75.19 81 ASP A CA 1
ATOM 576 C C . ASP A 1 81 ? 41.342 0.443 -12.268 1.00 75.19 81 ASP A C 1
ATOM 578 O O . ASP A 1 81 ? 40.608 -0.353 -12.860 1.00 75.19 81 ASP A O 1
ATOM 582 N N . VAL A 1 82 ? 41.041 0.944 -11.074 1.00 65.75 82 VAL A N 1
ATOM 583 C CA . VAL A 1 82 ? 39.800 0.654 -10.349 1.00 65.75 82 VAL A CA 1
ATOM 584 C C . VAL A 1 82 ? 38.576 1.330 -10.975 1.00 65.75 82 VAL A C 1
ATOM 586 O O . VAL A 1 82 ? 37.468 0.825 -10.783 1.00 65.75 82 VAL A O 1
ATOM 589 N N . ASP A 1 83 ? 38.752 2.382 -11.785 1.00 66.88 83 ASP A N 1
ATOM 590 C CA . ASP A 1 83 ? 37.638 3.084 -12.440 1.00 66.88 83 ASP A CA 1
ATOM 591 C C . ASP A 1 83 ? 36.951 2.214 -13.506 1.00 66.88 83 ASP A C 1
ATOM 593 O O . ASP A 1 83 ? 35.748 2.333 -13.733 1.00 66.88 83 ASP A O 1
ATOM 597 N N . VAL A 1 84 ? 37.682 1.279 -14.124 1.00 63.44 84 VAL A N 1
ATOM 598 C CA . VAL A 1 84 ? 37.146 0.346 -15.135 1.00 63.44 84 VAL A CA 1
ATOM 599 C C . VAL A 1 84 ? 36.519 -0.908 -14.498 1.00 63.44 84 VAL A C 1
ATOM 601 O O . VAL A 1 84 ? 35.701 -1.584 -15.124 1.00 63.44 84 VAL A O 1
ATOM 604 N N . MET A 1 85 ? 36.848 -1.219 -13.238 1.00 61.06 85 MET A N 1
ATOM 605 C CA . MET A 1 85 ? 36.296 -2.368 -12.498 1.00 61.06 85 MET A CA 1
ATOM 606 C C . MET A 1 85 ? 35.005 -2.042 -11.727 1.00 61.06 85 MET A C 1
ATOM 608 O O . MET A 1 85 ? 34.272 -2.954 -11.336 1.00 61.06 85 MET A O 1
ATOM 612 N N . ALA A 1 86 ? 34.706 -0.762 -11.509 1.00 61.31 86 ALA A N 1
ATOM 613 C CA . ALA A 1 86 ? 33.524 -0.314 -10.789 1.00 61.31 86 ALA A CA 1
ATOM 614 C C . ALA A 1 86 ? 32.259 -0.375 -11.673 1.00 61.31 86 ALA A C 1
ATOM 616 O O . ALA A 1 86 ? 32.046 0.441 -12.567 1.00 61.31 86 ALA A O 1
ATOM 617 N N . GLY A 1 87 ? 31.376 -1.348 -11.424 1.00 65.38 87 GLY A N 1
ATOM 618 C CA . GLY A 1 87 ? 30.009 -1.324 -11.963 1.00 65.38 87 GLY A CA 1
ATOM 619 C C . GLY A 1 87 ? 29.196 -0.132 -11.425 1.00 65.38 87 GLY A C 1
ATOM 620 O O . GLY A 1 87 ? 29.624 0.553 -10.498 1.00 65.38 87 GLY A O 1
ATOM 621 N N . VAL A 1 88 ? 27.998 0.112 -11.979 1.00 61.72 88 VAL A N 1
ATOM 622 C CA . VAL A 1 88 ? 27.127 1.250 -11.601 1.00 61.72 88 VAL A CA 1
ATOM 623 C C . VAL A 1 88 ? 26.962 1.352 -10.074 1.00 61.72 88 VAL A C 1
ATOM 625 O O . VAL A 1 88 ? 26.287 0.528 -9.455 1.00 61.72 88 VAL A O 1
ATOM 628 N N . GLY A 1 89 ? 27.562 2.393 -9.483 1.00 67.44 89 GLY A N 1
ATOM 629 C CA . GLY A 1 89 ? 27.451 2.728 -8.061 1.00 67.44 89 GLY A CA 1
ATOM 630 C C . GLY A 1 89 ? 28.641 2.349 -7.170 1.00 67.44 89 GLY A C 1
ATOM 631 O O . GLY A 1 89 ? 28.544 2.539 -5.962 1.00 67.44 89 GLY A O 1
ATOM 632 N N . LEU A 1 90 ? 29.757 1.881 -7.731 1.00 74.88 90 LEU A N 1
ATOM 633 C CA . LEU A 1 90 ? 31.066 1.940 -7.070 1.00 74.88 90 LEU A CA 1
ATOM 634 C C . LEU A 1 90 ? 31.891 3.076 -7.699 1.00 74.88 90 LEU A C 1
ATOM 636 O O . LEU A 1 90 ? 31.721 3.374 -8.880 1.00 74.88 90 LEU A O 1
ATOM 640 N N . THR A 1 91 ? 32.737 3.746 -6.925 1.00 69.75 91 THR A N 1
ATOM 641 C CA . THR A 1 91 ? 33.623 4.826 -7.391 1.00 69.75 91 THR A CA 1
ATOM 642 C C . THR A 1 91 ? 34.995 4.655 -6.764 1.00 69.75 91 THR A C 1
ATOM 644 O O . THR A 1 91 ? 35.076 4.342 -5.582 1.00 69.75 91 THR A O 1
ATOM 647 N N . ALA A 1 92 ? 36.075 4.860 -7.516 1.00 71.50 92 ALA A N 1
ATOM 648 C CA . ALA A 1 92 ? 37.401 4.884 -6.915 1.00 71.50 92 ALA A CA 1
ATOM 649 C C . ALA A 1 92 ? 37.595 6.195 -6.137 1.00 71.50 92 ALA A C 1
ATOM 651 O O . ALA A 1 92 ? 37.393 7.283 -6.685 1.00 71.50 92 ALA A O 1
ATOM 652 N N . ASP A 1 93 ? 38.014 6.101 -4.876 1.00 70.56 93 ASP A N 1
ATOM 653 C CA . ASP A 1 93 ? 38.583 7.241 -4.170 1.00 70.56 93 ASP A CA 1
ATOM 654 C C . ASP A 1 93 ? 40.025 7.430 -4.647 1.00 70.56 93 ASP A C 1
ATOM 656 O O . ASP A 1 93 ? 40.951 6.691 -4.302 1.00 70.56 93 ASP A O 1
ATOM 660 N N . ASN A 1 94 ? 40.219 8.460 -5.461 1.00 64.88 94 ASN A N 1
ATOM 661 C CA . ASN A 1 94 ? 41.514 8.819 -6.022 1.00 64.88 94 ASN A CA 1
ATOM 662 C C . ASN A 1 94 ? 42.487 9.440 -5.003 1.00 64.88 94 ASN A C 1
ATOM 664 O O . ASN A 1 94 ? 43.618 9.760 -5.376 1.00 64.88 94 ASN A O 1
ATOM 668 N N . THR A 1 95 ? 42.078 9.622 -3.743 1.00 66.88 95 THR A N 1
ATOM 669 C CA . THR A 1 95 ? 42.937 10.150 -2.678 1.00 66.88 95 THR A CA 1
ATOM 670 C C . THR A 1 95 ? 43.524 9.069 -1.775 1.00 66.88 95 THR A C 1
ATOM 672 O O . THR A 1 95 ? 44.698 9.180 -1.410 1.00 66.88 95 THR A O 1
ATOM 675 N N . ASN A 1 96 ? 42.767 8.006 -1.488 1.00 64.00 96 ASN A N 1
ATOM 676 C CA . ASN A 1 96 ? 43.181 6.947 -0.563 1.00 64.00 96 ASN A CA 1
ATOM 677 C C . ASN A 1 96 ? 43.295 5.549 -1.196 1.00 64.00 96 ASN A C 1
ATOM 679 O O . ASN A 1 96 ? 43.650 4.606 -0.493 1.00 64.00 96 ASN A O 1
ATOM 683 N N . GLU A 1 97 ? 43.044 5.415 -2.503 1.00 66.94 97 GLU A N 1
ATOM 684 C CA . GLU A 1 97 ? 43.051 4.130 -3.228 1.00 66.94 97 GLU A CA 1
ATOM 685 C C . GLU A 1 97 ? 41.970 3.140 -2.727 1.00 66.94 97 GLU A C 1
ATOM 687 O O . GLU A 1 97 ? 42.091 1.927 -2.905 1.00 66.94 97 GLU A O 1
ATOM 692 N N . GLU A 1 98 ? 40.895 3.650 -2.115 1.00 69.12 98 GLU A N 1
ATOM 693 C CA . GLU A 1 98 ? 39.753 2.867 -1.627 1.00 69.12 98 GLU A CA 1
ATOM 694 C C . GLU A 1 98 ? 38.629 2.784 -2.679 1.00 69.12 98 GLU A C 1
ATOM 696 O O . GLU A 1 98 ? 38.505 3.628 -3.569 1.00 69.12 98 GLU A O 1
ATOM 701 N N . LEU A 1 99 ? 37.816 1.725 -2.612 1.00 77.00 99 LEU A N 1
ATOM 702 C CA . LEU A 1 99 ? 36.649 1.544 -3.478 1.00 77.00 99 LEU A CA 1
ATOM 703 C C . LEU A 1 99 ? 35.391 1.988 -2.726 1.00 77.00 99 LEU A C 1
ATOM 705 O O . LEU A 1 99 ? 34.875 1.251 -1.885 1.00 77.00 99 LEU A O 1
ATOM 709 N N . ASP A 1 100 ? 34.893 3.175 -3.053 1.00 77.19 100 ASP A N 1
ATOM 710 C CA . ASP A 1 100 ? 33.722 3.779 -2.429 1.00 77.19 100 ASP A CA 1
ATOM 711 C C . ASP A 1 100 ? 32.415 3.303 -3.063 1.00 77.19 100 ASP A C 1
ATOM 713 O O . ASP A 1 100 ? 32.339 2.972 -4.249 1.00 77.19 100 ASP A O 1
ATOM 717 N N . VAL A 1 101 ? 31.339 3.332 -2.274 1.00 80.00 101 VAL A N 1
ATOM 718 C CA . VAL A 1 101 ? 29.973 3.148 -2.773 1.00 80.00 101 VAL A CA 1
ATOM 719 C C . VAL A 1 101 ? 29.355 4.521 -3.023 1.00 80.00 101 VAL A C 1
ATOM 721 O O . VAL A 1 101 ? 29.173 5.318 -2.103 1.00 80.00 101 VAL A O 1
ATOM 724 N N . SER A 1 102 ? 29.008 4.799 -4.277 1.00 72.38 102 SER A N 1
ATOM 725 C CA . SER A 1 102 ? 28.417 6.075 -4.681 1.00 72.38 102 SER A CA 1
ATOM 726 C C . SER A 1 102 ? 26.975 6.210 -4.180 1.00 72.38 102 SER A C 1
ATOM 728 O O . SER A 1 102 ? 26.226 5.237 -4.082 1.00 72.38 102 SER A O 1
ATOM 730 N N . SER A 1 103 ? 26.532 7.445 -3.932 1.00 70.62 103 SER A N 1
ATOM 731 C CA . SER A 1 103 ? 25.158 7.741 -3.500 1.00 70.62 103 SER A CA 1
ATOM 732 C C . SER A 1 103 ? 24.076 7.404 -4.540 1.00 70.62 103 SER A C 1
ATOM 734 O O . SER A 1 103 ? 22.893 7.434 -4.211 1.00 70.62 103 SER A O 1
ATOM 736 N N . ALA A 1 104 ? 24.458 7.073 -5.781 1.00 65.44 104 ALA A N 1
ATOM 737 C CA . ALA A 1 104 ? 23.557 6.685 -6.870 1.00 65.44 104 ALA A CA 1
ATOM 738 C C . ALA A 1 104 ? 23.468 5.156 -7.088 1.00 65.44 104 ALA A C 1
ATOM 740 O O . ALA A 1 104 ? 22.884 4.698 -8.073 1.00 65.44 104 ALA A O 1
ATOM 741 N N . GLN A 1 105 ? 24.062 4.353 -6.201 1.00 73.62 105 GLN A N 1
ATOM 742 C CA . GLN A 1 105 ? 24.071 2.895 -6.283 1.00 73.62 105 GLN A CA 1
ATOM 743 C C . GLN A 1 105 ? 22.659 2.308 -6.081 1.00 73.62 105 GLN A C 1
ATOM 745 O O . GLN A 1 105 ? 22.006 2.569 -5.077 1.00 73.62 105 GLN A O 1
ATOM 750 N N . THR A 1 106 ? 22.172 1.522 -7.049 1.00 67.38 106 THR A N 1
ATOM 751 C CA . THR A 1 106 ? 20.807 0.937 -7.033 1.00 67.38 106 THR A CA 1
ATOM 752 C C . THR A 1 106 ? 20.767 -0.566 -7.336 1.00 67.38 106 THR A C 1
ATOM 754 O O . THR A 1 106 ? 19.699 -1.173 -7.343 1.00 67.38 106 THR A O 1
ATOM 757 N N . GLY A 1 107 ? 21.921 -1.194 -7.589 1.00 69.94 107 GLY A N 1
ATOM 758 C CA . GLY A 1 107 ? 22.013 -2.566 -8.106 1.00 69.94 107 GLY A CA 1
ATOM 759 C C . GLY A 1 107 ? 22.332 -3.667 -7.086 1.00 69.94 107 GLY A C 1
ATOM 760 O O . GLY A 1 107 ? 22.329 -4.838 -7.458 1.00 69.94 107 GLY A O 1
ATOM 761 N N . ILE A 1 108 ? 22.622 -3.347 -5.818 1.00 77.62 108 ILE A N 1
ATOM 762 C CA . ILE A 1 108 ? 22.952 -4.355 -4.792 1.00 77.62 108 ILE A CA 1
ATOM 763 C C . ILE A 1 108 ? 21.628 -4.848 -4.212 1.00 77.62 108 ILE A C 1
ATOM 765 O O . ILE A 1 108 ? 20.995 -4.162 -3.418 1.00 77.62 108 ILE A O 1
ATOM 769 N N . GLN A 1 109 ? 21.193 -6.032 -4.644 1.00 74.56 109 GLN A N 1
ATOM 770 C CA . GLN A 1 109 ? 19.919 -6.620 -4.210 1.00 74.56 109 GLN A CA 1
ATOM 771 C C . GLN A 1 109 ? 20.041 -7.380 -2.882 1.00 74.56 109 GLN A C 1
ATOM 773 O O . GLN A 1 109 ? 19.098 -7.414 -2.098 1.00 74.56 109 GLN A O 1
ATOM 778 N N . THR A 1 110 ? 21.199 -7.990 -2.616 1.00 73.44 110 THR A N 1
ATOM 779 C CA . THR A 1 110 ? 21.468 -8.760 -1.392 1.00 73.44 110 THR A CA 1
ATOM 780 C C . THR A 1 110 ? 22.934 -8.645 -1.002 1.00 73.44 110 THR A C 1
ATOM 782 O O . THR A 1 110 ? 23.800 -8.684 -1.876 1.00 73.44 110 THR A O 1
ATOM 785 N N . ILE A 1 111 ? 23.218 -8.593 0.300 1.00 79.19 111 ILE A N 1
ATOM 786 C CA . ILE A 1 111 ? 24.583 -8.604 0.837 1.00 79.19 111 ILE A CA 1
ATOM 787 C C . ILE A 1 111 ? 24.744 -9.837 1.729 1.00 79.19 111 ILE A C 1
ATOM 789 O O . ILE A 1 111 ? 24.309 -9.840 2.880 1.00 79.19 111 ILE A O 1
ATOM 793 N N . TYR A 1 112 ? 25.380 -10.883 1.201 1.00 79.56 112 TYR A N 1
ATOM 794 C CA . TYR A 1 112 ? 25.838 -12.010 2.013 1.00 79.56 112 TYR A CA 1
ATOM 795 C C . TYR A 1 112 ? 27.126 -11.605 2.720 1.00 79.56 112 TYR A C 1
ATOM 797 O O . TYR A 1 112 ? 28.146 -11.383 2.071 1.00 79.56 112 TYR A O 1
ATOM 805 N N . ASN A 1 113 ? 27.077 -11.487 4.042 1.00 74.81 113 ASN A N 1
ATOM 806 C CA . ASN A 1 113 ? 28.223 -11.097 4.849 1.00 74.81 113 ASN A CA 1
ATOM 807 C C . ASN A 1 113 ? 28.398 -12.062 6.028 1.00 74.81 113 ASN A C 1
ATOM 809 O O . ASN A 1 113 ? 27.437 -12.666 6.494 1.00 74.81 113 ASN A O 1
ATOM 813 N N . THR A 1 114 ? 29.637 -12.207 6.491 1.00 76.38 114 THR A N 1
ATOM 814 C CA . THR A 1 114 ? 29.994 -12.933 7.723 1.00 76.38 114 THR A CA 1
ATOM 815 C C . THR A 1 114 ? 30.274 -11.956 8.874 1.00 76.38 114 THR A C 1
ATOM 817 O O . THR A 1 114 ? 30.989 -12.295 9.812 1.00 76.38 114 THR A O 1
ATOM 820 N N . GLY A 1 115 ? 29.810 -10.710 8.748 1.00 77.69 115 GLY A N 1
ATOM 821 C CA . GLY A 1 115 ? 30.300 -9.545 9.476 1.00 77.69 115 GLY A CA 1
ATOM 822 C C . GLY A 1 115 ? 30.146 -8.290 8.620 1.00 77.69 115 GLY A C 1
ATOM 823 O O . GLY A 1 115 ? 30.970 -8.044 7.741 1.00 77.69 115 GLY A O 1
ATOM 824 N N . LEU A 1 116 ? 29.094 -7.508 8.851 1.00 85.25 116 LEU A N 1
ATOM 825 C CA . LEU A 1 116 ? 28.889 -6.198 8.234 1.00 85.25 116 LEU A CA 1
ATOM 826 C C . LEU A 1 116 ? 28.564 -5.182 9.320 1.00 85.25 116 LEU A C 1
ATOM 828 O O . LEU A 1 116 ? 27.537 -5.291 9.982 1.00 85.25 116 LEU A O 1
ATOM 832 N N . ILE A 1 117 ? 29.413 -4.169 9.460 1.00 83.44 117 ILE A N 1
ATOM 833 C CA . ILE A 1 117 ? 29.171 -3.041 10.357 1.00 83.44 117 ILE A CA 1
ATOM 834 C C . ILE A 1 117 ? 28.775 -1.840 9.506 1.00 83.44 117 ILE A C 1
ATOM 836 O O . ILE A 1 117 ? 29.530 -1.408 8.638 1.00 83.44 117 ILE A O 1
ATOM 840 N N . ILE A 1 118 ? 27.585 -1.304 9.754 1.00 86.62 118 ILE A N 1
ATOM 841 C CA . ILE A 1 118 ? 27.083 -0.085 9.123 1.00 86.62 118 ILE A CA 1
ATOM 842 C C . ILE A 1 118 ? 27.128 1.024 10.164 1.00 86.62 118 ILE A C 1
ATOM 844 O O . ILE A 1 118 ? 26.389 0.995 11.148 1.00 86.62 118 ILE A O 1
ATOM 848 N N . GLY A 1 119 ? 27.991 2.010 9.956 1.00 83.44 119 GLY A N 1
ATOM 849 C CA . GLY A 1 119 ? 28.165 3.105 10.898 1.00 83.44 119 GLY A CA 1
ATOM 850 C C . GLY A 1 119 ? 29.257 4.070 10.465 1.00 83.44 119 GLY A C 1
ATOM 851 O O . GLY A 1 119 ? 29.873 3.900 9.417 1.00 83.44 119 GLY A O 1
ATOM 852 N N . ARG A 1 120 ? 29.472 5.116 11.265 1.00 77.69 120 ARG A N 1
ATOM 853 C CA . ARG A 1 120 ? 30.437 6.178 10.946 1.00 77.69 120 ARG A CA 1
ATOM 854 C C . ARG A 1 120 ? 31.860 5.876 11.438 1.00 77.69 120 ARG A C 1
ATOM 856 O O . ARG A 1 120 ? 32.797 6.407 10.854 1.00 77.69 120 ARG A O 1
ATOM 863 N N . ALA A 1 121 ? 32.013 5.085 12.506 1.00 76.12 121 ALA A N 1
ATOM 864 C CA . ALA A 1 121 ? 33.286 4.649 13.097 1.00 76.12 121 ALA A CA 1
ATOM 865 C C . ALA A 1 121 ? 33.058 3.479 14.085 1.00 76.12 121 ALA A C 1
ATOM 867 O O . ALA A 1 121 ? 31.928 3.279 14.527 1.00 76.12 121 ALA A O 1
ATOM 868 N N . GLU A 1 122 ? 34.115 2.746 14.464 1.00 71.81 122 GLU A N 1
ATOM 869 C CA . GLU A 1 122 ? 34.047 1.570 15.366 1.00 71.81 122 GLU A CA 1
ATOM 870 C C . GLU A 1 122 ? 33.516 1.883 16.782 1.00 71.81 122 GLU A C 1
ATOM 872 O O . GLU A 1 122 ? 32.958 1.005 17.432 1.00 71.81 122 GLU A O 1
ATOM 877 N N . ASP A 1 123 ? 33.621 3.138 17.233 1.00 76.25 123 ASP A N 1
ATOM 878 C CA . ASP A 1 123 ? 33.138 3.613 18.540 1.00 76.25 123 ASP A CA 1
ATOM 879 C C . ASP A 1 123 ? 31.938 4.580 18.426 1.00 76.25 123 ASP A C 1
ATOM 881 O O . ASP A 1 123 ? 31.715 5.413 19.308 1.00 76.25 123 ASP A O 1
ATOM 885 N N . ASP A 1 124 ? 31.163 4.514 17.340 1.00 80.25 124 ASP A N 1
ATOM 886 C CA . ASP A 1 124 ? 29.932 5.303 17.166 1.00 80.25 124 ASP A CA 1
ATOM 887 C C . ASP A 1 124 ? 28.681 4.407 17.270 1.00 80.25 124 ASP A C 1
ATOM 889 O O . ASP A 1 124 ? 28.744 3.246 17.671 1.00 80.25 124 ASP A O 1
ATOM 893 N N . THR A 1 125 ? 27.508 4.944 16.941 1.00 81.75 125 THR A N 1
ATOM 894 C CA . THR A 1 125 ? 26.299 4.147 16.769 1.00 81.75 125 THR A CA 1
ATOM 895 C C . THR A 1 125 ? 26.420 3.347 15.485 1.00 81.75 125 THR A C 1
ATOM 897 O O . THR A 1 125 ? 26.434 3.918 14.389 1.00 81.75 125 THR A O 1
ATOM 900 N N . THR A 1 126 ? 26.511 2.030 15.617 1.00 85.69 126 THR A N 1
ATOM 901 C CA . THR A 1 126 ? 26.671 1.134 14.473 1.00 85.69 126 THR A CA 1
ATOM 902 C C . THR A 1 126 ? 25.619 0.036 14.488 1.00 85.69 126 THR A C 1
ATOM 904 O O . THR A 1 126 ? 25.090 -0.324 15.539 1.00 85.69 126 THR A O 1
ATOM 907 N N . ILE A 1 127 ? 25.276 -0.465 13.303 1.00 89.06 127 ILE A N 1
ATOM 908 C CA . ILE A 1 127 ? 24.481 -1.679 13.126 1.00 89.06 127 ILE A CA 1
ATOM 909 C C . ILE A 1 127 ? 25.440 -2.769 12.675 1.00 89.06 127 ILE A C 1
ATOM 911 O O . ILE A 1 127 ? 25.964 -2.716 11.564 1.00 89.06 127 ILE A O 1
ATOM 915 N N . ASN A 1 128 ? 25.663 -3.747 13.537 1.00 85.50 128 ASN A N 1
ATOM 916 C CA . ASN A 1 128 ? 26.573 -4.849 13.307 1.00 85.50 128 ASN A CA 1
ATOM 917 C C . ASN A 1 128 ? 25.787 -6.136 13.026 1.00 85.50 128 ASN A C 1
ATOM 919 O O . ASN A 1 128 ? 25.100 -6.669 13.899 1.00 85.50 128 ASN A O 1
ATOM 923 N N . PHE A 1 129 ? 25.892 -6.629 11.796 1.00 84.06 129 PHE A N 1
ATOM 924 C CA . PHE A 1 129 ? 25.417 -7.937 11.361 1.00 84.06 129 PHE A CA 1
ATOM 925 C C . PHE A 1 129 ? 26.571 -8.922 11.526 1.00 84.06 129 PHE A C 1
ATOM 927 O O . PHE A 1 129 ? 27.420 -9.050 10.645 1.00 84.06 129 PHE A O 1
ATOM 934 N N . THR A 1 130 ? 26.651 -9.564 12.688 1.00 77.69 130 THR A N 1
ATOM 935 C CA . THR A 1 130 ? 27.745 -10.497 12.988 1.00 77.69 130 THR A CA 1
ATOM 936 C C . THR A 1 130 ? 27.512 -11.858 12.319 1.00 77.69 130 THR A C 1
ATOM 938 O O . THR A 1 130 ? 26.455 -12.115 11.746 1.00 77.69 130 THR A O 1
ATOM 941 N N . ALA A 1 131 ? 28.492 -12.760 12.408 1.00 75.31 131 ALA A N 1
ATOM 942 C CA . ALA A 1 131 ? 28.412 -14.096 11.816 1.00 75.31 131 ALA A CA 1
ATOM 943 C C . ALA A 1 131 ? 27.319 -15.012 12.415 1.00 75.31 131 ALA A C 1
ATOM 945 O O . ALA A 1 131 ? 26.971 -16.009 11.788 1.00 75.31 131 ALA A O 1
ATOM 946 N N . ASP A 1 132 ? 26.785 -14.699 13.601 1.00 73.69 132 ASP A N 1
ATOM 947 C CA . ASP A 1 132 ? 26.000 -15.640 14.419 1.00 73.69 132 ASP A CA 1
ATOM 948 C C . ASP A 1 132 ? 24.477 -15.395 14.373 1.00 73.69 132 ASP A C 1
ATOM 950 O O . ASP A 1 132 ? 23.788 -15.532 15.385 1.00 73.69 132 ASP A O 1
ATOM 954 N N . ASP A 1 133 ? 23.933 -14.997 13.217 1.00 78.56 133 ASP A N 1
ATOM 955 C CA . ASP A 1 133 ? 22.516 -14.613 13.050 1.00 78.56 133 ASP A CA 1
ATOM 956 C C . ASP A 1 133 ? 22.062 -13.542 14.067 1.00 78.56 133 ASP A C 1
ATOM 958 O O . ASP A 1 133 ? 20.912 -13.524 14.525 1.00 78.56 133 ASP A O 1
ATOM 962 N N . THR A 1 134 ? 22.979 -12.651 14.460 1.00 81.88 134 THR A N 1
ATOM 963 C CA . THR A 1 134 ? 22.684 -11.565 15.399 1.00 81.88 134 THR A CA 1
ATOM 964 C C . THR A 1 134 ? 22.867 -10.197 14.761 1.00 81.88 134 THR A C 1
ATOM 966 O O . THR A 1 134 ? 23.829 -9.942 14.034 1.00 81.88 134 THR A O 1
ATOM 969 N N . ILE A 1 135 ? 21.922 -9.309 15.061 1.00 87.94 135 ILE A N 1
ATOM 970 C CA . ILE A 1 135 ? 21.968 -7.895 14.706 1.00 87.94 135 ILE A CA 1
ATOM 971 C C . ILE A 1 135 ? 22.159 -7.122 16.001 1.00 87.94 135 ILE A C 1
ATOM 973 O O . ILE A 1 135 ? 21.299 -7.157 16.882 1.00 87.94 135 ILE A O 1
ATOM 977 N N . VAL A 1 136 ? 23.273 -6.415 16.122 1.00 84.62 136 VAL A N 1
ATOM 978 C CA . VAL A 1 136 ? 23.567 -5.578 17.283 1.00 84.62 136 VAL A CA 1
ATOM 979 C C . VAL A 1 136 ? 23.493 -4.121 16.845 1.00 84.62 136 VAL A C 1
ATOM 981 O O . VAL A 1 136 ? 24.080 -3.745 15.837 1.00 84.62 136 VAL A O 1
ATOM 984 N N . LEU A 1 137 ? 22.744 -3.301 17.575 1.00 86.50 137 LEU A N 1
ATOM 985 C CA . LEU A 1 137 ? 22.895 -1.856 17.534 1.00 86.50 137 LEU A CA 1
ATOM 986 C C . LEU A 1 137 ? 23.789 -1.492 18.708 1.00 86.50 137 LEU A C 1
ATOM 988 O O . LEU A 1 137 ? 23.381 -1.607 19.869 1.00 86.50 137 LEU A O 1
ATOM 992 N N . ASP A 1 138 ? 25.003 -1.078 18.397 1.00 84.94 138 ASP A N 1
ATOM 993 C CA . ASP A 1 138 ? 25.962 -0.602 19.376 1.00 84.94 138 ASP A CA 1
ATOM 994 C C . ASP A 1 138 ? 25.785 0.908 19.560 1.00 84.94 138 ASP A C 1
ATOM 996 O O . ASP A 1 138 ? 25.460 1.624 18.615 1.00 84.94 138 ASP A O 1
ATOM 1000 N N . ALA A 1 139 ? 25.961 1.401 20.783 1.00 83.19 139 ALA A N 1
ATOM 1001 C CA . ALA A 1 139 ? 26.105 2.823 21.072 1.00 83.19 139 ALA A CA 1
ATOM 1002 C C . ALA A 1 139 ? 27.513 3.031 21.633 1.00 83.19 139 ALA A C 1
ATOM 1004 O O . ALA A 1 139 ? 27.771 2.774 22.816 1.00 83.19 139 ALA A O 1
ATOM 1005 N N . GLY A 1 140 ? 28.442 3.426 20.763 1.00 82.62 140 GLY A N 1
ATOM 1006 C CA . GLY A 1 140 ? 29.864 3.313 21.063 1.00 82.62 140 GLY A CA 1
ATOM 1007 C C . GLY A 1 140 ? 30.287 1.849 21.127 1.00 82.62 140 GLY A C 1
ATOM 1008 O O . GLY A 1 140 ? 29.740 1.019 20.416 1.00 82.62 140 GLY A O 1
ATOM 1009 N N . SER A 1 141 ? 31.191 1.490 22.036 1.00 78.06 141 SER A N 1
ATOM 1010 C CA . SER A 1 141 ? 31.669 0.104 22.177 1.00 78.06 141 SER A CA 1
ATOM 1011 C C . SER A 1 141 ? 30.735 -0.801 23.012 1.00 78.06 141 SER A C 1
ATOM 1013 O O . SER A 1 141 ? 31.177 -1.812 23.562 1.00 78.06 141 SER A O 1
ATOM 1015 N N . THR A 1 142 ? 29.462 -0.421 23.195 1.00 77.88 142 THR A N 1
ATOM 1016 C CA . THR A 1 142 ? 28.500 -1.165 24.029 1.00 77.88 142 THR A CA 1
ATOM 1017 C C . THR A 1 142 ? 27.219 -1.503 23.275 1.00 77.88 142 THR A C 1
ATOM 1019 O O . THR A 1 142 ? 26.560 -0.613 22.740 1.00 77.88 142 THR A O 1
ATOM 1022 N N . ALA A 1 143 ? 26.825 -2.778 23.317 1.00 82.62 143 ALA A N 1
ATOM 1023 C CA . ALA A 1 143 ? 25.588 -3.265 22.715 1.00 82.62 143 ALA A CA 1
ATOM 1024 C C . ALA A 1 143 ? 24.360 -2.640 23.391 1.00 82.62 143 ALA A C 1
ATOM 1026 O O . ALA A 1 143 ? 24.021 -2.975 24.529 1.00 82.62 143 ALA A O 1
ATOM 1027 N N . ALA A 1 144 ? 23.673 -1.748 22.681 1.00 79.88 144 ALA A N 1
ATOM 1028 C CA . ALA A 1 144 ? 22.469 -1.071 23.146 1.00 79.88 144 ALA A CA 1
ATOM 1029 C C . ALA A 1 144 ? 21.201 -1.901 22.883 1.00 79.88 144 ALA A C 1
ATOM 1031 O O . ALA A 1 144 ? 20.302 -1.952 23.730 1.00 79.88 144 ALA A O 1
ATOM 1032 N N . LEU A 1 145 ? 21.148 -2.567 21.729 1.00 84.56 145 LEU A N 1
ATOM 1033 C CA . LEU A 1 145 ? 20.096 -3.496 21.325 1.00 84.56 145 LEU A CA 1
ATOM 1034 C C . LEU A 1 145 ? 20.744 -4.693 20.634 1.00 84.56 145 LEU A C 1
ATOM 1036 O O . LEU A 1 145 ? 21.535 -4.511 19.723 1.00 84.56 145 LEU A O 1
ATOM 1040 N N . THR A 1 146 ? 20.391 -5.913 21.009 1.00 83.06 146 THR A N 1
ATOM 1041 C CA . THR A 1 146 ? 20.863 -7.126 20.338 1.00 83.06 146 THR A CA 1
ATOM 1042 C C . THR A 1 146 ? 19.659 -7.967 19.952 1.00 83.06 146 THR A C 1
ATOM 1044 O O . THR A 1 146 ? 18.943 -8.459 20.820 1.00 83.06 146 THR A O 1
ATOM 1047 N N . ALA A 1 147 ? 19.419 -8.131 18.657 1.00 84.19 147 ALA A N 1
ATOM 1048 C CA . ALA A 1 147 ? 18.479 -9.100 18.120 1.00 84.19 147 ALA A CA 1
ATOM 1049 C C . ALA A 1 147 ? 19.235 -10.385 17.780 1.00 84.19 147 ALA A C 1
ATOM 1051 O O . ALA A 1 147 ? 20.242 -10.361 17.081 1.00 84.19 147 ALA A O 1
ATOM 1052 N N . THR A 1 148 ? 18.748 -11.507 18.287 1.00 81.25 148 THR A N 1
ATOM 1053 C CA . THR A 1 148 ? 19.282 -12.848 18.035 1.00 81.25 148 THR A CA 1
ATOM 1054 C C . THR A 1 148 ? 18.140 -13.757 17.593 1.00 81.25 148 THR A C 1
ATOM 1056 O O . THR A 1 148 ? 16.967 -13.392 17.708 1.00 81.25 148 THR A O 1
ATOM 1059 N N . THR A 1 149 ? 18.448 -14.987 17.192 1.00 73.69 149 THR A N 1
ATOM 1060 C CA . THR A 1 149 ? 17.431 -16.030 16.969 1.00 73.69 149 THR A CA 1
ATOM 1061 C C . THR A 1 149 ? 16.563 -16.314 18.205 1.00 73.69 149 THR A C 1
ATOM 1063 O O . THR A 1 149 ? 15.436 -16.786 18.066 1.00 73.69 149 THR A O 1
ATOM 1066 N N . ALA A 1 150 ? 17.043 -15.990 19.411 1.00 72.94 150 ALA A N 1
ATOM 1067 C CA . ALA A 1 150 ? 16.310 -16.140 20.667 1.00 72.94 150 ALA A CA 1
ATOM 1068 C C . ALA A 1 150 ? 15.440 -14.918 21.034 1.00 72.94 150 ALA A C 1
ATOM 1070 O O . ALA A 1 150 ? 14.726 -14.958 22.038 1.00 72.94 150 ALA A O 1
ATOM 1071 N N . GLY A 1 151 ? 15.482 -13.841 20.241 1.00 71.88 151 GLY A N 1
ATOM 1072 C CA . GLY A 1 151 ? 14.713 -12.616 20.461 1.00 71.88 151 GLY A CA 1
ATOM 1073 C C . GLY A 1 151 ? 15.583 -11.375 20.665 1.00 71.88 151 GLY A C 1
ATOM 1074 O O . GLY A 1 151 ? 16.766 -11.356 20.323 1.00 71.88 151 GLY A O 1
ATOM 1075 N N . ILE A 1 152 ? 14.970 -10.318 21.201 1.00 79.69 152 ILE A N 1
ATOM 1076 C CA . ILE A 1 152 ? 15.552 -8.973 21.292 1.00 79.69 152 ILE A CA 1
ATOM 1077 C C . ILE A 1 152 ? 15.927 -8.651 22.744 1.00 79.69 152 ILE A C 1
ATOM 1079 O O . ILE A 1 152 ? 15.085 -8.721 23.638 1.00 79.69 152 ILE A O 1
ATOM 1083 N N . SER A 1 153 ? 17.176 -8.244 22.964 1.00 74.19 153 SER A N 1
ATOM 1084 C CA . SER A 1 153 ? 17.708 -7.765 24.241 1.00 74.19 153 SER A CA 1
ATOM 1085 C C . SER A 1 153 ? 18.030 -6.275 24.157 1.00 74.19 153 SER A C 1
ATOM 1087 O O . SER A 1 153 ? 18.776 -5.864 23.276 1.00 74.19 153 SER A O 1
ATOM 1089 N N . VAL A 1 154 ? 17.499 -5.466 25.075 1.00 78.25 154 VAL A N 1
ATOM 1090 C CA . VAL A 1 154 ? 17.781 -4.022 25.174 1.00 78.25 154 VAL A CA 1
ATOM 1091 C C . VAL A 1 154 ? 18.622 -3.791 26.427 1.00 78.25 154 VAL A C 1
ATOM 1093 O O . VAL A 1 154 ? 18.164 -4.068 27.534 1.00 78.25 154 VAL A O 1
ATOM 1096 N N . THR A 1 155 ? 19.838 -3.276 26.270 1.00 69.56 155 THR A N 1
ATOM 1097 C CA . THR A 1 155 ? 20.800 -3.104 27.378 1.00 69.56 155 THR A CA 1
ATOM 1098 C C . THR A 1 155 ? 20.887 -1.648 27.859 1.00 69.56 155 THR A C 1
ATOM 1100 O O . THR A 1 155 ? 21.614 -1.340 28.801 1.00 69.56 155 THR A O 1
ATOM 1103 N N . THR A 1 156 ? 20.153 -0.723 27.232 1.00 62.66 156 THR A N 1
ATOM 1104 C CA . THR A 1 156 ? 20.183 0.707 27.583 1.00 62.66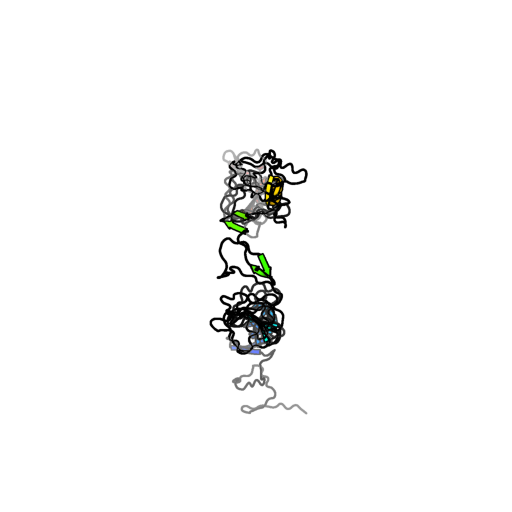 156 THR A CA 1
ATOM 1105 C C . THR A 1 156 ? 19.196 1.079 28.690 1.00 62.66 156 THR A C 1
ATOM 1107 O O . THR A 1 156 ? 18.216 0.390 28.956 1.00 62.66 156 THR A O 1
ATOM 1110 N N . THR A 1 157 ? 19.449 2.214 29.343 1.00 57.47 157 THR A N 1
ATOM 1111 C CA . THR A 1 157 ? 18.653 2.764 30.455 1.00 57.47 157 THR A CA 1
ATOM 1112 C C . THR A 1 157 ? 17.426 3.580 30.012 1.00 57.47 157 THR A C 1
ATOM 1114 O O . THR A 1 157 ? 16.794 4.234 30.843 1.00 57.47 157 THR A O 1
ATOM 1117 N N . GLY A 1 158 ? 17.081 3.574 28.719 1.00 57.97 158 GLY A N 1
ATOM 1118 C CA . GLY A 1 158 ? 15.930 4.296 28.167 1.00 57.97 158 GLY A CA 1
ATOM 1119 C C . GLY A 1 158 ? 14.601 3.552 28.342 1.00 57.97 158 GLY A C 1
ATOM 1120 O O . GLY A 1 158 ? 14.560 2.327 28.441 1.00 57.97 158 GLY A O 1
ATOM 1121 N N . SER A 1 159 ? 13.484 4.287 28.371 1.00 56.66 159 SER A N 1
ATOM 1122 C CA . SER A 1 159 ? 12.145 3.688 28.409 1.00 56.66 159 SER A CA 1
ATOM 1123 C C . SER A 1 159 ? 11.836 2.961 27.099 1.00 56.66 159 SER A C 1
ATOM 1125 O O . SER A 1 159 ? 11.800 3.580 26.037 1.00 56.66 159 SER A O 1
ATOM 1127 N N . ILE A 1 160 ? 11.549 1.661 27.175 1.00 63.53 160 ILE A N 1
ATOM 1128 C CA . ILE A 1 160 ? 11.037 0.901 26.033 1.00 63.53 160 ILE A CA 1
ATOM 1129 C C . ILE A 1 160 ? 9.522 1.105 25.989 1.00 63.53 160 ILE A C 1
ATOM 1131 O O . ILE A 1 160 ? 8.808 0.674 26.891 1.00 63.53 160 ILE A O 1
ATOM 1135 N N . SER A 1 161 ? 9.027 1.806 24.966 1.00 55.66 161 SER A N 1
ATOM 1136 C CA . SER A 1 161 ? 7.630 2.265 24.923 1.00 55.66 161 SER A CA 1
ATOM 1137 C C . SER A 1 161 ? 6.604 1.118 24.852 1.00 55.66 161 SER A C 1
ATOM 1139 O O . SER A 1 161 ? 5.494 1.275 25.356 1.00 55.66 161 SER A O 1
ATOM 1141 N N . ARG A 1 162 ? 6.971 -0.054 24.304 1.00 58.88 162 ARG A N 1
ATOM 1142 C CA . ARG A 1 162 ? 6.186 -1.301 24.377 1.00 58.88 162 ARG A CA 1
ATOM 1143 C C . ARG A 1 162 ? 7.107 -2.522 24.237 1.00 58.88 162 ARG A C 1
ATOM 1145 O O . ARG A 1 162 ? 7.887 -2.572 23.292 1.00 58.88 162 ARG A O 1
ATOM 1152 N N . VAL A 1 163 ? 7.025 -3.488 25.163 1.00 64.31 163 VAL A N 1
ATOM 1153 C CA . VAL A 1 163 ? 7.770 -4.766 25.117 1.00 64.31 163 VAL A CA 1
ATOM 1154 C C . VAL A 1 163 ? 6.777 -5.923 25.090 1.00 64.31 163 VAL A C 1
ATOM 1156 O O . VAL A 1 163 ? 6.123 -6.205 26.089 1.00 64.31 163 VAL A O 1
ATOM 1159 N N . GLU A 1 164 ? 6.685 -6.617 23.961 1.00 57.09 164 GLU A N 1
ATOM 1160 C CA . GLU A 1 164 ? 5.930 -7.868 23.829 1.00 57.09 164 GLU A CA 1
ATOM 1161 C C . GLU A 1 164 ? 6.903 -9.060 23.979 1.00 57.09 164 GLU A C 1
ATOM 1163 O O . GLU A 1 164 ? 7.253 -9.708 22.998 1.00 57.09 164 GLU A O 1
ATOM 1168 N N . SER A 1 165 ? 7.416 -9.320 25.196 1.00 55.44 165 SER A N 1
ATOM 1169 C CA . SER A 1 165 ? 8.364 -10.426 25.478 1.00 55.44 165 SER A CA 1
ATOM 1170 C C . SER A 1 165 ? 7.969 -11.269 26.702 1.00 55.44 165 SER A C 1
ATOM 1172 O O . SER A 1 165 ? 7.368 -10.772 27.651 1.00 55.44 165 SER A O 1
ATOM 1174 N N . THR A 1 166 ? 8.330 -12.559 26.675 1.00 53.97 166 THR A N 1
ATOM 1175 C CA . THR A 1 166 ? 7.892 -13.617 27.612 1.00 53.97 166 THR A CA 1
ATOM 1176 C C . THR A 1 166 ? 8.725 -13.714 28.912 1.00 53.97 166 THR A C 1
ATOM 1178 O O . THR A 1 166 ? 8.322 -14.419 29.834 1.00 53.97 166 THR A O 1
ATOM 1181 N N . GLN A 1 167 ? 9.847 -12.993 29.065 1.00 54.66 167 GLN A N 1
ATOM 1182 C CA . GLN A 1 167 ? 10.618 -12.953 30.326 1.00 54.66 167 GLN A CA 1
ATOM 1183 C C . GLN A 1 167 ? 11.326 -11.606 30.559 1.00 54.66 167 GLN A C 1
ATOM 1185 O O . GLN A 1 167 ? 11.931 -11.056 29.643 1.00 54.66 167 GLN A O 1
ATOM 1190 N N . ILE A 1 168 ? 11.299 -11.111 31.809 1.00 63.53 168 ILE A N 1
ATOM 1191 C CA . ILE A 1 168 ? 12.024 -9.910 32.269 1.00 63.53 168 ILE A CA 1
ATOM 1192 C C . ILE A 1 168 ? 12.850 -10.277 33.511 1.00 63.53 168 ILE A C 1
ATOM 1194 O O . ILE A 1 168 ? 12.291 -10.652 34.540 1.00 63.53 168 ILE A O 1
ATOM 1198 N N . SER A 1 169 ? 14.177 -10.154 33.434 1.00 57.22 169 SER A N 1
ATOM 1199 C CA . SER A 1 169 ? 15.117 -10.524 34.503 1.00 57.22 169 SER A CA 1
ATOM 1200 C C . SER A 1 169 ? 15.982 -9.339 34.961 1.00 57.22 169 SER A C 1
ATOM 1202 O O . SER A 1 169 ? 17.207 -9.390 34.866 1.00 57.22 169 SER A O 1
ATOM 1204 N N . SER A 1 170 ? 15.368 -8.257 35.453 1.00 53.19 170 SER A N 1
ATOM 1205 C CA . SER A 1 170 ? 16.096 -7.129 36.056 1.00 53.19 170 SER A CA 1
ATOM 1206 C C . SER A 1 170 ? 15.713 -6.917 37.527 1.00 53.19 170 SER A C 1
ATOM 1208 O O . SER A 1 170 ? 14.557 -7.039 37.918 1.00 53.19 170 SER A O 1
ATOM 1210 N N . SER A 1 171 ? 16.692 -6.572 38.370 1.00 54.28 171 SER A N 1
ATOM 1211 C CA . SER A 1 171 ? 16.520 -6.328 39.818 1.00 54.28 171 SER A CA 1
ATOM 1212 C C . SER A 1 171 ? 15.735 -5.054 40.162 1.00 54.28 171 SER A C 1
ATOM 1214 O O . SER A 1 171 ? 15.635 -4.683 41.327 1.00 54.28 171 SER A O 1
ATOM 1216 N N . ASN A 1 172 ? 15.192 -4.369 39.160 1.00 51.41 172 ASN A N 1
ATOM 1217 C CA . ASN A 1 172 ? 14.301 -3.231 39.315 1.00 51.41 172 ASN A CA 1
ATOM 1218 C C . ASN A 1 172 ? 13.282 -3.287 38.178 1.00 51.41 172 ASN A C 1
ATOM 1220 O O . ASN A 1 172 ? 13.232 -2.437 37.288 1.00 51.41 172 ASN A O 1
ATOM 1224 N N . VAL A 1 173 ? 12.469 -4.340 38.200 1.00 57.47 173 VAL A N 1
ATOM 1225 C CA . VAL A 1 173 ? 11.191 -4.325 37.503 1.00 57.47 173 VAL A CA 1
ATOM 1226 C C . VAL A 1 173 ? 10.345 -3.259 38.201 1.00 57.47 173 VAL A C 1
ATOM 1228 O O . VAL A 1 173 ? 9.620 -3.540 39.150 1.00 57.47 173 VAL A O 1
ATOM 1231 N N . LEU A 1 174 ? 10.433 -2.015 37.727 1.00 56.12 174 LEU A N 1
ATOM 1232 C CA . LEU A 1 174 ? 9.462 -0.962 38.025 1.00 56.12 174 LEU A CA 1
ATOM 1233 C C . LEU A 1 174 ? 8.164 -1.242 37.238 1.00 56.12 174 LEU A C 1
ATOM 1235 O O . LEU A 1 174 ? 7.614 -0.372 36.574 1.00 56.12 174 LEU A O 1
ATOM 1239 N N . SER A 1 175 ? 7.719 -2.501 37.253 1.00 51.47 175 SER A N 1
ATOM 1240 C CA . SER A 1 175 ? 6.409 -2.901 36.770 1.00 51.47 175 SER A CA 1
ATOM 1241 C C . SER A 1 175 ? 5.453 -2.810 37.937 1.00 51.47 175 SER A C 1
ATOM 1243 O O . SER A 1 175 ? 5.700 -3.338 39.021 1.00 51.47 175 SER A O 1
ATOM 1245 N N . THR A 1 176 ? 4.309 -2.203 37.685 1.00 53.75 176 THR A N 1
ATOM 1246 C CA . THR A 1 176 ? 3.149 -2.238 38.566 1.00 53.75 176 THR A CA 1
ATOM 1247 C C . THR A 1 176 ? 2.567 -3.655 38.725 1.00 53.75 176 THR A C 1
ATOM 1249 O O . THR A 1 176 ? 1.650 -3.836 39.522 1.00 53.75 176 THR A O 1
ATOM 1252 N N . THR A 1 177 ? 3.081 -4.691 38.038 1.00 54.59 177 THR A N 1
ATOM 1253 C CA . THR A 1 177 ? 2.738 -6.113 38.266 1.00 54.59 177 THR A CA 1
ATOM 1254 C C . THR A 1 177 ? 3.862 -7.068 37.816 1.00 54.59 177 THR A C 1
ATOM 1256 O O . THR A 1 177 ? 4.294 -7.026 36.664 1.00 54.59 177 THR A O 1
ATOM 1259 N N . LEU A 1 178 ? 4.319 -7.964 38.705 1.00 62.59 178 LEU A N 1
ATOM 1260 C CA . LEU A 1 178 ? 5.218 -9.084 38.381 1.00 62.59 178 LEU A CA 1
ATOM 1261 C C . LEU A 1 178 ? 4.426 -10.400 38.393 1.00 62.59 178 LEU A C 1
ATOM 1263 O O . LEU A 1 178 ? 4.039 -10.877 39.459 1.00 62.59 178 LEU A O 1
ATOM 1267 N N . THR A 1 179 ? 4.211 -11.000 37.223 1.00 57.59 179 THR A N 1
ATOM 1268 C CA . THR A 1 179 ? 3.549 -12.308 37.090 1.00 57.59 179 THR A CA 1
ATOM 1269 C C . THR A 1 179 ? 4.610 -13.392 36.904 1.00 57.59 179 THR A C 1
ATOM 1271 O O . THR A 1 179 ? 5.159 -13.534 35.815 1.00 57.59 179 THR A O 1
ATOM 1274 N N . ALA A 1 180 ? 4.920 -14.150 37.961 1.00 58.56 180 ALA A N 1
ATOM 1275 C CA . ALA A 1 180 ? 5.877 -15.260 37.919 1.00 58.56 180 ALA A CA 1
ATOM 1276 C C . ALA A 1 180 ? 5.224 -16.570 38.388 1.00 58.56 180 ALA A C 1
ATOM 1278 O O . ALA A 1 180 ? 4.578 -16.611 39.432 1.00 58.56 180 ALA A O 1
ATOM 1279 N N . THR A 1 181 ? 5.410 -17.655 37.634 1.00 56.94 181 THR A N 1
ATOM 1280 C CA . THR A 1 181 ? 4.753 -18.952 37.888 1.00 56.94 181 THR A CA 1
ATOM 1281 C C . THR A 1 181 ? 5.404 -19.754 39.029 1.00 56.94 181 THR A C 1
ATOM 1283 O O . THR A 1 181 ? 4.804 -20.702 39.527 1.00 56.94 181 THR A O 1
ATOM 1286 N N . SER A 1 182 ? 6.617 -19.407 39.481 1.00 57.75 182 SER A N 1
ATOM 1287 C CA . SER A 1 182 ? 7.294 -20.029 40.636 1.00 57.75 182 SER A CA 1
ATOM 1288 C C . SER A 1 182 ? 8.415 -19.124 41.170 1.00 57.75 182 SER A C 1
ATOM 1290 O O . SER A 1 182 ? 9.335 -18.798 40.424 1.00 57.75 182 SER A O 1
ATOM 1292 N N . ALA A 1 183 ? 8.366 -18.732 42.450 1.00 59.12 183 ALA A N 1
ATOM 1293 C CA . ALA A 1 183 ? 9.402 -17.923 43.107 1.00 59.12 183 ALA A CA 1
ATOM 1294 C C . ALA A 1 183 ? 9.619 -18.364 44.570 1.00 59.12 183 ALA A C 1
ATOM 1296 O O . ALA A 1 183 ? 8.660 -18.681 45.267 1.00 59.12 183 ALA A O 1
ATOM 1297 N N . SER A 1 184 ? 10.870 -18.369 45.046 1.00 62.03 184 SER A N 1
ATOM 1298 C CA . SER A 1 184 ? 11.242 -18.652 46.445 1.00 62.03 184 SER A CA 1
ATOM 1299 C C . SER A 1 184 ? 11.705 -17.361 47.126 1.00 62.03 184 SER A C 1
ATOM 1301 O O . SER A 1 184 ? 12.707 -16.788 46.703 1.00 62.03 184 SER A O 1
ATOM 1303 N N . ILE A 1 185 ? 11.006 -16.904 48.175 1.00 67.31 185 ILE A N 1
ATOM 1304 C CA . ILE A 1 185 ? 11.267 -15.619 48.855 1.00 67.31 185 ILE A CA 1
ATOM 1305 C C . ILE A 1 185 ? 11.551 -15.872 50.348 1.00 67.31 185 ILE A C 1
ATOM 1307 O O . ILE A 1 185 ? 10.651 -16.254 51.086 1.00 67.31 185 ILE A O 1
ATOM 1311 N N . ASN A 1 186 ? 12.794 -15.666 50.802 1.00 62.88 186 ASN A N 1
ATOM 1312 C CA . ASN A 1 186 ? 13.243 -16.048 52.158 1.00 62.88 186 ASN A CA 1
ATOM 1313 C C . ASN A 1 186 ? 13.036 -14.974 53.241 1.00 62.88 186 ASN A C 1
ATOM 1315 O O . ASN A 1 186 ? 13.086 -15.286 54.430 1.00 62.88 186 ASN A O 1
ATOM 1319 N N . THR A 1 187 ? 12.819 -13.716 52.856 1.00 64.25 187 THR A N 1
ATOM 1320 C CA . THR A 1 187 ? 12.628 -12.616 53.806 1.00 64.25 187 THR A CA 1
ATOM 1321 C C . THR A 1 187 ? 11.800 -11.524 53.155 1.00 64.25 187 THR A C 1
ATOM 1323 O O . THR A 1 187 ? 12.113 -11.085 52.050 1.00 64.25 187 THR A O 1
ATOM 1326 N N . ILE A 1 188 ? 10.754 -11.071 53.843 1.00 64.94 188 ILE A N 1
ATOM 1327 C CA . ILE A 1 188 ? 9.907 -9.967 53.396 1.00 64.94 188 ILE A CA 1
ATOM 1328 C C . ILE A 1 188 ? 9.771 -8.989 54.566 1.00 64.94 188 ILE A C 1
ATOM 1330 O O . ILE A 1 188 ? 9.536 -9.409 55.697 1.00 64.94 188 ILE A O 1
ATOM 1334 N N . GLY A 1 189 ? 9.977 -7.694 54.312 1.00 71.31 189 GLY A N 1
ATOM 1335 C CA . GLY A 1 189 ? 9.675 -6.630 55.276 1.00 71.31 189 GLY A CA 1
ATOM 1336 C C . GLY A 1 189 ? 8.166 -6.368 55.370 1.00 71.31 189 GLY A C 1
ATOM 1337 O O . GLY A 1 189 ? 7.357 -7.269 55.167 1.00 71.31 189 GLY A O 1
ATOM 1338 N N . ALA A 1 190 ? 7.765 -5.119 55.627 1.00 68.12 190 ALA A N 1
ATOM 1339 C CA . ALA A 1 190 ? 6.362 -4.725 55.495 1.00 68.12 190 ALA A CA 1
ATOM 1340 C C . ALA A 1 190 ? 5.894 -4.970 54.050 1.00 68.12 190 ALA A C 1
ATOM 1342 O O . ALA A 1 190 ? 6.362 -4.320 53.115 1.00 68.12 190 ALA A O 1
ATOM 1343 N N . PHE A 1 191 ? 5.000 -5.938 53.866 1.00 71.06 191 PHE A N 1
ATOM 1344 C CA . PHE A 1 191 ? 4.523 -6.358 52.556 1.00 71.06 191 PHE A CA 1
ATOM 1345 C C . PHE A 1 191 ? 3.095 -5.869 52.356 1.00 71.06 191 PHE A C 1
ATOM 1347 O O . PHE A 1 191 ? 2.182 -6.303 53.055 1.00 71.06 191 PHE A O 1
ATOM 1354 N N . THR A 1 192 ? 2.903 -4.947 51.414 1.00 69.25 192 THR A N 1
ATOM 1355 C CA . THR A 1 192 ? 1.567 -4.472 51.041 1.00 69.25 192 THR A CA 1
ATOM 1356 C C . THR A 1 192 ? 1.108 -5.280 49.840 1.00 69.25 192 THR A C 1
ATOM 1358 O O . THR A 1 192 ? 1.598 -5.074 48.732 1.00 69.25 192 THR A O 1
ATOM 1361 N N . LEU A 1 193 ? 0.202 -6.233 50.050 1.00 68.94 193 LEU A N 1
ATOM 1362 C CA . LEU A 1 193 ? -0.390 -6.963 48.939 1.00 68.94 193 LEU A CA 1
ATOM 1363 C C . LEU A 1 193 ? -1.531 -6.147 48.339 1.00 68.94 193 LEU A C 1
ATOM 1365 O O . LEU A 1 193 ? -2.417 -5.691 49.056 1.00 68.94 193 LEU A O 1
ATOM 1369 N N . GLY A 1 194 ? -1.562 -6.059 47.010 1.00 63.44 194 GLY A N 1
ATOM 1370 C CA . GLY A 1 194 ? -2.769 -5.657 46.284 1.00 63.44 194 GLY A CA 1
ATOM 1371 C C . GLY A 1 194 ? -3.839 -6.759 46.218 1.00 63.44 194 GLY A C 1
ATOM 1372 O O . GLY A 1 194 ? -4.903 -6.528 45.656 1.00 63.44 194 GLY A O 1
ATOM 1373 N N . GLY A 1 195 ? -3.567 -7.959 46.756 1.00 69.31 195 GLY A N 1
ATOM 1374 C CA . GLY A 1 195 ? -4.437 -9.138 46.669 1.00 69.31 195 GLY A CA 1
ATOM 1375 C C . GLY A 1 195 ? -4.323 -10.091 47.867 1.00 69.31 195 GLY A C 1
ATOM 1376 O O . GLY A 1 195 ? -3.627 -9.812 48.842 1.00 69.31 195 GLY A O 1
ATOM 1377 N N . LYS A 1 196 ? -5.028 -11.230 47.808 1.00 65.31 196 LYS A N 1
ATOM 1378 C CA . LYS A 1 196 ? -5.064 -12.213 48.904 1.00 65.31 196 LYS A CA 1
ATOM 1379 C C . LYS A 1 196 ? -3.717 -12.920 49.065 1.00 65.31 196 LYS A C 1
ATOM 1381 O O . LYS A 1 196 ? -3.204 -13.515 48.117 1.00 65.31 196 LYS A O 1
ATOM 1386 N N . LEU A 1 197 ? -3.207 -12.952 50.296 1.00 73.75 197 LEU A N 1
ATOM 1387 C CA . LEU A 1 197 ? -2.122 -13.856 50.663 1.00 73.75 197 LEU A CA 1
ATOM 1388 C C . LEU A 1 197 ? -2.674 -15.287 50.720 1.00 73.75 197 LEU A C 1
ATOM 1390 O O . LEU A 1 197 ? -3.499 -15.610 51.574 1.00 73.75 197 LEU A O 1
ATOM 1394 N N . THR A 1 198 ? -2.252 -16.134 49.783 1.00 64.00 198 THR A N 1
ATOM 1395 C CA . THR A 1 198 ? -2.671 -17.540 49.726 1.00 64.00 198 THR A CA 1
ATOM 1396 C C . THR A 1 198 ? -1.559 -18.399 50.308 1.00 64.00 198 THR A C 1
ATOM 1398 O O . THR A 1 198 ? -0.568 -18.672 49.635 1.00 64.00 198 THR A O 1
ATOM 1401 N N . ALA A 1 199 ? -1.701 -18.805 51.570 1.00 64.06 199 ALA A N 1
ATOM 1402 C CA . ALA A 1 199 ? -0.887 -19.885 52.109 1.00 64.06 199 ALA A CA 1
ATOM 1403 C C . ALA A 1 199 ? -1.372 -21.203 51.483 1.00 64.06 199 ALA A C 1
ATOM 1405 O O . ALA A 1 199 ? -2.576 -21.408 51.332 1.00 64.06 199 ALA A O 1
ATOM 1406 N N . GLY A 1 200 ? -0.446 -22.051 51.035 1.00 64.88 200 GLY A N 1
ATOM 1407 C CA . GLY A 1 200 ? -0.778 -23.363 50.479 1.00 64.88 200 GLY A CA 1
ATOM 1408 C C . GLY A 1 200 ? -1.239 -24.329 51.574 1.00 64.88 200 GLY A C 1
ATOM 1409 O O . GLY A 1 200 ? -2.058 -24.010 52.424 1.00 64.88 200 GLY A O 1
ATOM 1410 N N . THR A 1 201 ? -0.668 -25.525 51.614 1.00 57.16 201 THR A N 1
ATOM 1411 C CA . THR A 1 201 ? -0.941 -26.524 52.663 1.00 57.16 201 THR A CA 1
ATOM 1412 C C . THR A 1 201 ? -0.306 -26.199 54.031 1.00 57.16 201 THR A C 1
ATOM 1414 O O . THR A 1 201 ? -0.246 -27.083 54.879 1.00 57.16 201 THR A O 1
ATOM 1417 N N . ILE A 1 202 ? 0.216 -24.983 54.242 1.00 57.06 202 ILE A N 1
ATOM 1418 C CA . ILE A 1 202 ? 0.916 -24.544 55.465 1.00 57.06 202 ILE A CA 1
ATOM 1419 C C . ILE A 1 202 ? 0.061 -23.478 56.162 1.00 57.06 202 ILE A C 1
ATOM 1421 O O . ILE A 1 202 ? -0.395 -22.538 55.516 1.00 57.06 202 ILE A O 1
ATOM 1425 N N . GLU A 1 203 ? -0.165 -23.642 57.463 1.00 67.94 203 GLU A N 1
ATOM 1426 C CA . GLU A 1 203 ? -0.954 -22.737 58.305 1.00 67.94 203 GLU A CA 1
ATOM 1427 C C . GLU A 1 203 ? -0.237 -21.391 58.522 1.00 67.94 203 GLU A C 1
ATOM 1429 O O . GLU A 1 203 ? 0.991 -21.328 58.591 1.00 67.94 203 GLU A O 1
ATOM 1434 N N . ILE A 1 204 ? -0.999 -20.297 58.626 1.00 73.00 204 ILE A N 1
ATOM 1435 C CA . ILE A 1 204 ? -0.470 -19.003 59.076 1.00 73.00 204 ILE A CA 1
ATOM 1436 C C . ILE A 1 204 ? -0.590 -18.988 60.606 1.00 73.00 204 ILE A C 1
ATOM 1438 O O . ILE A 1 204 ? -1.649 -18.664 61.135 1.00 73.00 204 ILE A O 1
ATOM 1442 N N . GLU A 1 205 ? 0.466 -19.392 61.313 1.00 65.62 205 GLU A N 1
ATOM 1443 C CA . GLU A 1 205 ? 0.452 -19.605 62.769 1.00 65.62 205 GLU A CA 1
ATOM 1444 C C . GLU A 1 205 ? 1.398 -18.673 63.553 1.00 65.62 205 GLU A C 1
ATOM 1446 O O . GLU A 1 205 ? 2.355 -18.111 63.015 1.00 65.62 205 GLU A O 1
ATOM 1451 N N . GLY A 1 206 ? 1.127 -18.520 64.857 1.00 62.91 206 GLY A N 1
ATOM 1452 C CA . GLY A 1 206 ? 1.981 -17.823 65.824 1.00 62.91 206 GLY A CA 1
ATOM 1453 C C . GLY A 1 206 ? 1.188 -17.043 66.878 1.00 62.91 206 GLY A C 1
ATOM 1454 O O . GLY A 1 206 ? 0.125 -16.504 66.595 1.00 62.91 206 GLY A O 1
ATOM 1455 N N . SER A 1 207 ? 1.726 -16.908 68.095 1.00 61.06 207 SER A N 1
ATOM 1456 C CA . SER A 1 207 ? 1.119 -16.130 69.201 1.00 61.06 207 SER A CA 1
ATOM 1457 C C . SER A 1 207 ? 0.914 -14.639 68.901 1.00 61.06 207 SER A C 1
ATOM 1459 O O . SER A 1 207 ? 0.301 -13.925 69.688 1.00 61.06 207 SER A O 1
ATOM 1461 N N . ASN A 1 208 ? 1.473 -14.175 67.785 1.00 64.75 208 ASN A N 1
ATOM 1462 C CA . ASN A 1 208 ? 1.467 -12.797 67.317 1.00 64.75 208 ASN A CA 1
ATOM 1463 C C . ASN A 1 208 ? 0.677 -12.635 66.006 1.00 64.75 208 ASN A C 1
ATOM 1465 O O . ASN A 1 208 ? 0.713 -11.553 65.424 1.00 64.75 208 ASN A O 1
ATOM 1469 N N . PHE A 1 209 ? 0.013 -13.692 65.515 1.00 79.00 209 PHE A N 1
ATOM 1470 C CA . PHE A 1 209 ? -0.920 -13.573 64.400 1.00 79.00 209 PHE A CA 1
ATOM 1471 C C . PHE A 1 209 ? -2.134 -12.768 64.868 1.00 79.00 209 PHE A C 1
ATOM 1473 O O . PHE A 1 209 ? -2.861 -13.189 65.766 1.00 79.00 209 PHE A O 1
ATOM 1480 N N . ASP A 1 210 ? -2.308 -11.586 64.286 1.00 75.69 210 ASP A N 1
ATOM 1481 C CA . ASP A 1 210 ? -3.302 -10.606 64.700 1.00 75.69 210 ASP A CA 1
ATOM 1482 C C . ASP A 1 210 ? -3.914 -9.935 63.467 1.00 75.69 210 ASP A C 1
ATOM 1484 O O . ASP A 1 210 ? -3.227 -9.662 62.478 1.00 75.69 210 ASP A O 1
ATOM 1488 N N . ILE A 1 211 ? -5.214 -9.666 63.532 1.00 82.50 211 ILE A N 1
ATOM 1489 C CA . ILE A 1 211 ? -5.990 -9.018 62.477 1.00 82.50 211 ILE A CA 1
ATOM 1490 C C . ILE A 1 211 ? -6.641 -7.784 63.100 1.00 82.50 211 ILE A C 1
ATOM 1492 O O . ILE A 1 211 ? -7.803 -7.782 63.491 1.00 82.50 211 ILE A O 1
ATOM 1496 N N . ASN A 1 212 ? -5.858 -6.709 63.186 1.00 75.12 212 ASN A N 1
ATOM 1497 C CA . ASN A 1 212 ? -6.266 -5.433 63.789 1.00 75.12 212 ASN A CA 1
ATOM 1498 C C . ASN A 1 212 ? -7.115 -4.545 62.866 1.00 75.12 212 ASN A C 1
ATOM 1500 O O . ASN A 1 212 ? -7.453 -3.415 63.220 1.00 75.12 212 ASN A O 1
ATOM 1504 N N . GLY A 1 213 ? -7.422 -5.015 61.658 1.00 74.62 213 GLY A N 1
ATOM 1505 C CA . GLY A 1 213 ? -8.189 -4.257 60.684 1.00 74.62 213 GLY A CA 1
ATOM 1506 C C . GLY A 1 213 ? -8.662 -5.117 59.521 1.00 74.62 213 GLY A C 1
ATOM 1507 O O . GLY A 1 213 ? -8.046 -6.124 59.178 1.00 74.62 213 GLY A O 1
ATOM 1508 N N . GLY A 1 214 ? -9.758 -4.688 58.900 1.00 77.88 214 GLY A N 1
ATOM 1509 C CA . GLY A 1 214 ? -10.380 -5.390 57.780 1.00 77.88 214 GLY A CA 1
ATOM 1510 C C . GLY A 1 214 ? -11.323 -6.520 58.200 1.00 77.88 214 GLY A C 1
ATOM 1511 O O . GLY A 1 214 ? -11.626 -6.712 59.375 1.00 77.88 214 GLY A O 1
ATOM 1512 N N . THR A 1 215 ? -11.836 -7.235 57.200 1.00 79.50 215 THR A N 1
ATOM 1513 C CA . THR A 1 215 ? -12.733 -8.384 57.363 1.00 79.50 215 THR A CA 1
ATOM 1514 C C . THR A 1 215 ? -11.970 -9.690 57.178 1.00 79.50 215 THR A C 1
ATOM 1516 O O . THR A 1 215 ? -11.039 -9.772 56.377 1.00 79.50 215 THR A O 1
ATOM 1519 N N . ILE A 1 216 ? -12.398 -10.734 57.885 1.00 84.75 216 ILE A N 1
ATOM 1520 C CA . ILE A 1 216 ? -11.886 -12.093 57.698 1.00 84.75 216 ILE A CA 1
ATOM 1521 C C . ILE A 1 216 ? -12.921 -12.863 56.882 1.00 84.75 216 ILE A C 1
ATOM 1523 O O . ILE A 1 216 ? -14.063 -13.005 57.314 1.00 84.75 216 ILE A O 1
ATOM 1527 N N . ASP A 1 217 ? -12.528 -13.343 55.705 1.00 82.31 217 ASP A N 1
ATOM 1528 C CA . ASP A 1 217 ? -13.410 -14.062 54.783 1.00 82.31 217 ASP A CA 1
ATOM 1529 C C . ASP A 1 217 ? -12.947 -15.514 54.572 1.00 82.31 217 ASP A C 1
ATOM 1531 O O . ASP A 1 217 ? -11.757 -15.825 54.657 1.00 82.31 217 ASP A O 1
ATOM 1535 N N . GLY A 1 218 ? -13.893 -16.414 54.287 1.00 79.56 218 GLY A N 1
ATOM 1536 C CA . GLY A 1 218 ? -13.627 -17.828 54.007 1.00 79.56 218 GLY A CA 1
ATOM 1537 C C . GLY A 1 218 ? -13.399 -18.715 55.236 1.00 79.56 218 GLY A C 1
ATOM 1538 O O . GLY A 1 218 ? -12.826 -19.796 55.102 1.00 79.56 218 GLY A O 1
ATOM 1539 N N . ILE A 1 219 ? -13.841 -18.292 56.425 1.00 85.75 219 ILE A N 1
ATOM 1540 C CA . ILE A 1 219 ? -13.769 -19.117 57.640 1.00 85.75 219 ILE A CA 1
ATOM 1541 C C . ILE A 1 219 ? -14.742 -20.302 57.516 1.00 85.75 219 ILE A C 1
ATOM 1543 O O . ILE A 1 219 ? -15.953 -20.110 57.422 1.00 85.75 219 ILE A O 1
ATOM 1547 N N . THR A 1 220 ? -14.225 -21.533 57.548 1.00 84.00 220 THR A N 1
ATOM 1548 C CA . THR A 1 220 ? -15.036 -22.768 57.495 1.00 84.00 220 THR A CA 1
ATOM 1549 C C . THR A 1 220 ? -15.480 -23.260 58.874 1.00 84.00 220 THR A C 1
ATOM 1551 O O . THR A 1 220 ? -16.513 -23.917 58.979 1.00 84.00 220 THR A O 1
ATOM 1554 N N . SER A 1 221 ? -14.734 -22.929 59.932 1.00 85.19 221 SER A N 1
ATOM 1555 C CA . SER A 1 221 ? -15.085 -23.217 61.325 1.00 85.19 221 SER A CA 1
ATOM 1556 C C . SER A 1 221 ? -14.499 -22.154 62.252 1.00 85.19 221 SER A C 1
ATOM 1558 O O . SER A 1 221 ? -13.313 -21.846 62.161 1.00 85.19 221 SER A O 1
ATOM 1560 N N . LEU A 1 222 ? -15.319 -21.632 63.169 1.00 87.56 222 LEU A N 1
ATOM 1561 C CA . LEU A 1 222 ? -14.896 -20.759 64.266 1.00 87.56 222 LEU A CA 1
ATOM 1562 C C . LEU A 1 222 ? -15.351 -21.384 65.588 1.00 87.56 222 LEU A C 1
ATOM 1564 O O . LEU A 1 222 ? -16.549 -21.461 65.852 1.00 87.56 222 LEU A O 1
ATOM 1568 N N . THR A 1 223 ? -14.405 -21.818 66.419 1.00 83.81 223 THR A N 1
ATOM 1569 C CA . THR A 1 223 ? -14.691 -22.434 67.724 1.00 83.81 223 THR A CA 1
ATOM 1570 C C . THR A 1 223 ? -14.190 -21.524 68.841 1.00 83.81 223 THR A C 1
ATOM 1572 O O . THR A 1 223 ? -13.006 -21.199 68.880 1.00 83.81 223 THR A O 1
ATOM 1575 N N . ALA A 1 224 ? -15.075 -21.137 69.766 1.00 88.06 224 ALA A N 1
ATOM 1576 C CA . ALA A 1 224 ? -14.739 -20.355 70.957 1.00 88.06 224 ALA A CA 1
ATOM 1577 C C . ALA A 1 224 ? -14.983 -21.179 72.234 1.00 88.06 224 ALA A C 1
ATOM 1579 O O . ALA A 1 224 ? -15.955 -21.924 72.321 1.00 88.06 224 ALA A O 1
ATOM 1580 N N . GLY A 1 225 ? -14.123 -21.036 73.247 1.00 85.00 225 GLY A N 1
ATOM 1581 C CA . GLY A 1 225 ? -14.274 -21.730 74.538 1.00 85.00 225 GLY A CA 1
ATOM 1582 C C . GLY A 1 225 ? -15.360 -21.156 75.466 1.00 85.00 225 GLY A C 1
ATOM 1583 O O . GLY A 1 225 ? -15.561 -21.688 76.555 1.00 85.00 225 GLY A O 1
ATOM 1584 N N . GLY A 1 226 ? -16.041 -20.075 75.064 1.00 87.88 226 GLY A N 1
ATOM 1585 C CA . GLY A 1 226 ? -17.065 -19.349 75.827 1.00 87.88 226 GLY A CA 1
ATOM 1586 C C . GLY A 1 226 ? -17.974 -18.517 74.911 1.00 87.88 226 GLY A C 1
ATOM 1587 O O . GLY A 1 226 ? -18.081 -18.812 73.723 1.00 87.88 226 GLY A O 1
ATOM 1588 N N . ASN A 1 227 ? -18.620 -17.471 75.442 1.00 87.50 227 ASN A N 1
ATOM 1589 C CA . ASN A 1 227 ? -19.434 -16.562 74.626 1.00 87.50 227 ASN A CA 1
ATOM 1590 C C . ASN A 1 227 ? -18.547 -15.772 73.653 1.00 87.50 227 ASN A C 1
ATOM 1592 O O . ASN A 1 227 ? -17.493 -15.271 74.042 1.00 87.50 227 ASN A O 1
ATOM 1596 N N . LEU A 1 228 ? -18.999 -15.628 72.411 1.00 90.19 228 LEU A N 1
ATOM 1597 C CA . LEU A 1 228 ? -18.376 -14.737 71.439 1.00 90.19 228 LEU A CA 1
ATOM 1598 C C . LEU A 1 228 ? -18.856 -13.304 71.702 1.00 90.19 228 LEU A C 1
ATOM 1600 O O . LEU A 1 228 ? -20.046 -13.026 71.565 1.00 90.19 228 LEU A O 1
ATOM 1604 N N . ASP A 1 229 ? -17.946 -12.411 72.083 1.00 86.56 229 ASP A N 1
ATOM 1605 C CA . ASP A 1 229 ? -18.218 -10.974 72.117 1.00 86.56 229 ASP A CA 1
ATOM 1606 C C . ASP A 1 229 ? -17.922 -10.377 70.739 1.00 86.56 229 ASP A C 1
ATOM 1608 O O . ASP A 1 229 ? -16.850 -10.585 70.171 1.00 86.56 229 ASP A O 1
ATOM 1612 N N . ILE A 1 230 ? -18.891 -9.652 70.199 1.00 90.88 230 ILE A N 1
ATOM 1613 C CA . ILE A 1 230 ? -18.794 -8.959 68.913 1.00 90.88 230 ILE A CA 1
ATOM 1614 C C . ILE A 1 230 ? -18.855 -7.438 69.097 1.00 90.88 230 ILE A C 1
ATOM 1616 O O . ILE A 1 230 ? -18.888 -6.695 68.120 1.00 90.88 230 ILE A O 1
ATOM 1620 N N . GLY A 1 231 ? -18.869 -6.946 70.338 1.00 87.31 231 GLY A N 1
ATOM 1621 C CA . GLY A 1 231 ? -18.988 -5.532 70.665 1.00 87.31 231 GLY A CA 1
ATOM 1622 C C . GLY A 1 231 ? -20.298 -4.927 70.160 1.00 87.31 231 GLY A C 1
ATOM 1623 O O . GLY A 1 231 ? -21.372 -5.505 70.295 1.00 87.31 231 GLY A O 1
ATOM 1624 N N . THR A 1 232 ? -20.212 -3.740 69.561 1.00 85.88 232 THR A N 1
ATOM 1625 C CA . THR A 1 232 ? -21.359 -2.997 69.009 1.00 85.88 232 THR A CA 1
ATOM 1626 C C . THR A 1 232 ? -21.700 -3.389 67.566 1.00 85.88 232 THR A C 1
ATOM 1628 O O . THR A 1 232 ? -22.308 -2.593 66.853 1.00 85.88 232 THR A O 1
ATOM 1631 N N . HIS A 1 233 ? -21.252 -4.561 67.105 1.00 87.69 233 HIS A N 1
ATOM 1632 C CA . HIS A 1 233 ? -21.416 -5.012 65.721 1.00 87.69 233 HIS A CA 1
ATOM 1633 C C . HIS A 1 233 ? -22.595 -5.983 65.572 1.00 87.69 233 HIS A C 1
ATOM 1635 O O . HIS A 1 233 ? -22.948 -6.705 66.504 1.00 87.69 233 HIS A O 1
ATOM 1641 N N . ASP A 1 234 ? -23.172 -6.034 64.371 1.00 87.12 234 ASP A N 1
ATOM 1642 C CA . ASP A 1 234 ? -24.250 -6.966 64.036 1.00 87.12 234 ASP A CA 1
ATOM 1643 C C . ASP A 1 234 ? -23.705 -8.369 63.736 1.00 87.12 234 ASP A C 1
ATOM 1645 O O . ASP A 1 234 ? -22.737 -8.533 62.989 1.00 87.12 234 ASP A O 1
ATOM 1649 N N . PHE A 1 235 ? -24.375 -9.408 64.243 1.00 89.12 235 PHE A N 1
ATOM 1650 C CA . PHE A 1 235 ? -24.053 -10.790 63.889 1.00 89.12 235 PHE A CA 1
ATOM 1651 C C . PHE A 1 235 ? -24.827 -11.231 62.649 1.00 89.12 235 PHE A C 1
ATOM 1653 O O . PHE A 1 235 ? -26.054 -11.343 62.663 1.00 89.12 235 PHE A O 1
ATOM 1660 N N . ARG A 1 236 ? -24.103 -11.515 61.567 1.00 82.44 236 ARG A N 1
ATOM 1661 C CA . ARG A 1 236 ? -24.688 -11.921 60.290 1.00 82.44 236 ARG A CA 1
ATOM 1662 C C . ARG A 1 236 ? -24.237 -13.332 59.934 1.00 82.44 236 ARG A C 1
ATOM 1664 O O . ARG A 1 236 ? -23.062 -13.558 59.669 1.00 82.44 236 ARG A O 1
ATOM 1671 N N . ALA A 1 237 ? -25.181 -14.267 59.883 1.00 87.00 237 ALA A N 1
ATOM 1672 C CA . ALA A 1 237 ? -24.924 -15.657 59.522 1.00 87.00 237 ALA A CA 1
ATOM 1673 C C . ALA A 1 237 ? -25.920 -16.136 58.467 1.00 87.00 237 ALA A C 1
ATOM 1675 O O . ALA A 1 237 ? -27.097 -15.779 58.493 1.00 87.00 237 ALA A O 1
ATOM 1676 N N . ARG A 1 238 ? -25.437 -16.976 57.547 1.00 79.75 238 ARG A N 1
ATOM 1677 C CA . ARG A 1 238 ? -26.278 -17.548 56.487 1.00 79.75 238 ARG A CA 1
ATOM 1678 C C . ARG A 1 238 ? -27.228 -18.607 57.029 1.00 79.75 238 ARG A C 1
ATOM 1680 O O . ARG A 1 238 ? -28.406 -18.630 56.703 1.00 79.75 238 ARG A O 1
ATOM 1687 N N . ASN A 1 239 ? -26.699 -19.458 57.887 1.00 83.31 239 ASN A N 1
ATOM 1688 C CA . ASN A 1 239 ? -27.477 -20.409 58.644 1.00 83.31 239 ASN A CA 1
ATOM 1689 C C . ASN A 1 239 ? -27.105 -20.162 60.093 1.00 83.31 239 ASN A C 1
ATOM 1691 O O . ASN A 1 239 ? -26.028 -20.554 60.536 1.00 83.31 239 ASN A O 1
ATOM 1695 N N . LEU A 1 240 ? -27.981 -19.463 60.806 1.00 87.06 240 LEU A N 1
ATOM 1696 C CA . LEU A 1 240 ? -27.924 -19.450 62.254 1.00 87.06 240 LEU A CA 1
ATOM 1697 C C . LEU A 1 240 ? -28.777 -20.610 62.756 1.00 87.06 240 LEU A C 1
ATOM 1699 O O . LEU A 1 240 ? -29.992 -20.482 62.903 1.00 87.06 240 LEU A O 1
ATOM 1703 N N . THR A 1 241 ? -28.146 -21.759 62.981 1.00 85.69 241 THR A N 1
ATOM 1704 C CA . THR A 1 241 ? -28.813 -22.878 63.647 1.00 85.69 241 THR A CA 1
ATOM 1705 C C . THR A 1 241 ? -28.791 -22.608 65.146 1.00 85.69 241 THR A C 1
ATOM 1707 O O . THR A 1 241 ? -27.775 -22.789 65.809 1.00 85.69 241 THR A O 1
ATOM 1710 N N . ALA A 1 242 ? -29.904 -22.107 65.676 1.00 85.62 242 ALA A N 1
ATOM 1711 C CA . ALA A 1 242 ? -30.093 -21.957 67.112 1.00 85.62 242 ALA A CA 1
ATOM 1712 C C . ALA A 1 242 ? -30.624 -23.279 67.680 1.00 85.62 242 ALA A C 1
ATOM 1714 O O . ALA A 1 242 ? -31.834 -23.499 67.700 1.00 85.62 242 ALA A O 1
ATOM 1715 N N . ASP A 1 243 ? -29.724 -24.153 68.135 1.00 83.50 243 ASP A N 1
ATOM 1716 C CA . ASP A 1 243 ? -30.043 -25.543 68.510 1.00 83.50 243 ASP A CA 1
ATOM 1717 C C . ASP A 1 243 ? -31.163 -25.686 69.563 1.00 83.50 243 ASP A C 1
ATOM 1719 O O . ASP A 1 243 ? -31.825 -26.720 69.635 1.00 83.50 243 ASP A O 1
ATOM 1723 N N . ALA A 1 244 ? -31.411 -24.648 70.369 1.00 82.12 244 ALA A N 1
ATOM 1724 C CA . ALA A 1 244 ? -32.440 -24.635 71.411 1.00 82.12 244 ALA A CA 1
ATOM 1725 C C . ALA A 1 244 ? -33.818 -24.085 70.967 1.00 82.12 244 ALA A C 1
ATOM 1727 O O . ALA A 1 244 ? -34.749 -24.075 71.776 1.00 82.12 244 ALA A O 1
ATOM 1728 N N . LEU A 1 245 ? -33.980 -23.599 69.727 1.00 84.69 245 LEU A N 1
ATOM 1729 C CA . LEU A 1 245 ? -35.203 -22.928 69.268 1.00 84.69 245 LEU A CA 1
ATOM 1730 C C . LEU A 1 245 ? -36.182 -23.876 68.552 1.00 84.69 245 LEU A C 1
ATOM 1732 O O . LEU A 1 245 ? -35.812 -24.594 67.627 1.00 84.69 245 LEU A O 1
ATOM 1736 N N . ALA A 1 246 ? -37.463 -23.842 68.935 1.00 82.31 246 ALA A N 1
ATOM 1737 C CA . ALA A 1 246 ? -38.507 -24.657 68.307 1.00 82.31 246 ALA A CA 1
ATOM 1738 C C . ALA A 1 246 ? -38.962 -24.096 66.941 1.00 82.31 246 ALA A C 1
ATOM 1740 O O . ALA A 1 246 ? -39.128 -22.887 66.774 1.00 82.31 246 ALA A O 1
ATOM 1741 N N . ALA A 1 247 ? -39.229 -24.986 65.979 1.00 86.25 247 ALA A N 1
ATOM 1742 C CA . ALA A 1 247 ? -39.612 -24.630 64.610 1.00 86.25 247 ALA A CA 1
ATOM 1743 C C . ALA A 1 247 ? -40.973 -23.905 64.505 1.00 86.25 247 ALA A C 1
ATOM 1745 O O . ALA A 1 247 ? -41.892 -24.142 65.294 1.00 86.25 247 ALA A O 1
ATOM 1746 N N . GLY A 1 248 ? -41.116 -23.046 63.487 1.00 86.31 248 GLY A N 1
ATOM 1747 C CA . GLY A 1 248 ? -42.375 -22.362 63.152 1.00 86.31 248 GLY A CA 1
ATOM 1748 C C . GLY A 1 248 ? -42.750 -21.208 64.088 1.00 86.31 248 GLY A C 1
ATOM 1749 O O . GLY A 1 248 ? -43.903 -20.782 64.106 1.00 86.31 248 GLY A O 1
ATOM 1750 N N . LYS A 1 249 ? -41.811 -20.705 64.896 1.00 87.81 249 LYS A N 1
ATOM 1751 C CA . LYS A 1 249 ? -42.030 -19.571 65.805 1.00 87.81 249 LYS A CA 1
ATOM 1752 C C . LYS A 1 249 ? -41.467 -18.272 65.243 1.00 87.81 249 LYS A C 1
ATOM 1754 O O . LYS A 1 249 ? -40.477 -18.279 64.520 1.00 87.81 249 LYS A O 1
ATOM 1759 N N . VAL A 1 250 ? -42.111 -17.162 65.599 1.00 88.62 250 VAL A N 1
ATOM 1760 C CA . VAL A 1 250 ? -41.625 -15.810 65.297 1.00 88.62 250 VAL A CA 1
ATOM 1761 C C . VAL A 1 250 ? -40.743 -15.337 66.453 1.00 88.62 250 VAL A C 1
ATOM 1763 O O . VAL A 1 250 ? -41.172 -15.401 67.606 1.00 88.62 250 VAL A O 1
ATOM 1766 N N . LEU A 1 251 ? -39.521 -14.890 66.151 1.00 88.31 251 LEU A N 1
ATOM 1767 C CA . LEU A 1 251 ? -38.574 -14.369 67.142 1.00 88.31 251 LEU A CA 1
ATOM 1768 C C . LEU A 1 251 ? -38.862 -12.893 67.445 1.00 88.31 251 LEU A C 1
ATOM 1770 O O . LEU A 1 251 ? -39.160 -12.116 66.540 1.00 88.31 251 LEU A O 1
ATOM 1774 N N . PHE A 1 252 ? -38.706 -12.501 68.708 1.00 85.12 252 PHE A N 1
ATOM 1775 C CA . PHE A 1 252 ? -38.738 -11.108 69.161 1.00 85.12 252 PHE A CA 1
ATOM 1776 C C . PHE A 1 252 ? -37.729 -10.880 70.290 1.00 85.12 252 PHE A C 1
ATOM 1778 O O . PHE A 1 252 ? -37.124 -11.814 70.807 1.00 85.12 252 PHE A O 1
ATOM 1785 N N . THR A 1 253 ? -37.528 -9.626 70.683 1.00 86.56 253 THR A N 1
ATOM 1786 C CA . THR A 1 253 ? -36.630 -9.258 71.783 1.00 86.56 253 THR A CA 1
ATOM 1787 C C . THR A 1 253 ? -37.348 -9.328 73.133 1.00 86.56 253 THR A C 1
ATOM 1789 O O . THR A 1 253 ? -38.328 -8.613 73.349 1.00 86.56 253 THR A O 1
ATOM 1792 N N . GLY A 1 254 ? -36.846 -10.156 74.050 1.00 80.06 254 GLY A N 1
ATOM 1793 C CA . GLY A 1 254 ? -37.274 -10.239 75.446 1.00 80.06 254 GLY A CA 1
ATOM 1794 C C . GLY A 1 254 ? -36.466 -9.332 76.388 1.00 80.06 254 GLY A C 1
ATOM 1795 O O . GLY A 1 254 ? -35.846 -8.348 75.978 1.00 80.06 254 GLY A O 1
ATOM 1796 N N . THR A 1 255 ? -36.459 -9.658 77.683 1.00 84.19 255 THR A N 1
ATOM 1797 C CA . THR A 1 255 ? -35.734 -8.892 78.714 1.00 84.19 255 THR A CA 1
ATOM 1798 C C . THR A 1 255 ? -34.229 -8.828 78.418 1.00 84.19 255 THR A C 1
ATOM 1800 O O . THR A 1 255 ? -33.621 -9.839 78.079 1.00 84.19 255 THR A O 1
ATOM 1803 N N . ALA A 1 256 ? -33.625 -7.642 78.568 1.00 79.88 256 ALA A N 1
ATOM 1804 C CA . ALA A 1 256 ? -32.208 -7.369 78.279 1.00 79.88 256 ALA A CA 1
ATOM 1805 C C . ALA A 1 256 ? -31.767 -7.654 76.824 1.00 79.88 256 ALA A C 1
ATOM 1807 O O . ALA A 1 256 ? -30.585 -7.869 76.572 1.00 79.88 256 ALA A O 1
ATOM 1808 N N . GLY A 1 257 ? -32.704 -7.639 75.865 1.00 79.94 257 GLY A N 1
ATOM 1809 C CA . GLY A 1 257 ? -32.400 -7.781 74.436 1.00 79.94 257 GLY A CA 1
ATOM 1810 C C . GLY A 1 257 ? -32.162 -9.220 73.972 1.00 79.94 257 GLY A C 1
ATOM 1811 O O . GLY A 1 257 ? -31.806 -9.430 72.816 1.00 79.94 257 GLY A O 1
ATOM 1812 N N . LEU A 1 258 ? -32.384 -10.216 74.839 1.00 85.12 258 LEU A N 1
ATOM 1813 C CA . LEU A 1 258 ? -32.296 -11.626 74.467 1.00 85.12 258 LEU A CA 1
ATOM 1814 C C . LEU A 1 258 ? -33.375 -11.966 73.430 1.00 85.12 258 LEU A C 1
ATOM 1816 O O . LEU A 1 258 ? -34.556 -11.707 73.660 1.00 85.12 258 LEU A O 1
ATOM 1820 N N . LEU A 1 259 ? -32.991 -12.578 72.312 1.00 87.69 259 LEU A N 1
ATOM 1821 C CA . LEU A 1 259 ? -33.948 -13.088 71.330 1.00 87.69 259 LEU A CA 1
ATOM 1822 C C . LEU A 1 259 ? -34.747 -14.262 71.931 1.00 87.69 259 LEU A C 1
ATOM 1824 O O . LEU A 1 259 ? -34.162 -15.238 72.400 1.00 87.69 259 LEU A O 1
ATOM 1828 N N . SER A 1 260 ? -36.079 -14.167 71.928 1.00 87.25 260 SER A N 1
ATOM 1829 C CA . SER A 1 260 ? -37.020 -15.140 72.500 1.00 87.25 260 SER A CA 1
ATOM 1830 C C . SER A 1 260 ? -38.239 -15.379 71.589 1.00 87.25 260 SER A C 1
ATOM 1832 O O . SER A 1 260 ? -38.375 -14.761 70.533 1.00 87.25 260 SER A O 1
ATOM 1834 N N . VAL A 1 261 ? -39.112 -16.326 71.964 1.00 88.50 261 VAL A N 1
ATOM 1835 C CA . VAL A 1 261 ? -40.325 -16.715 71.211 1.00 88.50 261 VAL A CA 1
ATOM 1836 C C . VAL A 1 261 ? -41.564 -16.782 72.105 1.00 88.50 261 VAL A C 1
ATOM 1838 O O . VAL A 1 261 ? -41.455 -16.988 73.312 1.00 88.50 261 VAL A O 1
ATOM 1841 N N . ASP A 1 262 ? -42.749 -16.660 71.496 1.00 85.56 262 ASP A N 1
ATOM 1842 C CA . ASP A 1 262 ? -44.068 -16.697 72.145 1.00 85.56 262 ASP A CA 1
ATOM 1843 C C . ASP A 1 262 ? -44.950 -17.722 71.429 1.00 85.56 262 ASP A C 1
ATOM 1845 O O . ASP A 1 262 ? -44.857 -17.954 70.221 1.00 85.56 262 ASP A O 1
ATOM 1849 N N . SER A 1 263 ? -45.821 -18.377 72.188 1.00 84.94 263 SER A N 1
ATOM 1850 C CA . SER A 1 263 ? -46.693 -19.424 71.668 1.00 84.94 263 SER A CA 1
ATOM 1851 C C . SER A 1 263 ? -47.797 -18.932 70.712 1.00 84.94 263 SER A C 1
ATOM 1853 O O . SER A 1 263 ? -48.274 -19.742 69.911 1.00 84.94 263 SER A O 1
ATOM 1855 N N . ASN A 1 264 ? -48.177 -17.649 70.766 1.00 84.12 264 ASN A N 1
ATOM 1856 C CA . ASN A 1 264 ? -49.300 -17.047 70.036 1.00 84.12 264 ASN A CA 1
ATOM 1857 C C . ASN A 1 264 ? -48.964 -16.555 68.618 1.00 84.12 264 ASN A C 1
ATOM 1859 O O . ASN A 1 264 ? -49.892 -16.311 67.843 1.00 84.12 264 ASN A O 1
ATOM 1863 N N . PHE A 1 265 ? -47.676 -16.447 68.271 1.00 86.38 265 PHE A N 1
ATOM 1864 C CA . PHE A 1 265 ? -47.189 -16.128 66.927 1.00 86.38 265 PHE A CA 1
ATOM 1865 C C . PHE A 1 265 ? -46.496 -17.347 66.323 1.00 86.38 265 PHE A C 1
ATOM 1867 O O . PHE A 1 265 ? -45.444 -17.789 66.795 1.00 86.38 265 PHE A O 1
ATOM 1874 N N . SER A 1 266 ? -47.091 -17.911 65.275 1.00 88.31 266 SER A N 1
ATOM 1875 C CA . SER A 1 266 ? -46.530 -19.086 64.614 1.00 88.31 266 SER A CA 1
ATOM 1876 C C . SER A 1 266 ? -46.717 -19.053 63.111 1.00 88.31 266 SER A C 1
ATOM 1878 O O . SER A 1 266 ? -47.812 -18.776 62.630 1.00 88.31 266 SER A O 1
ATOM 1880 N N . PHE A 1 267 ? -45.670 -19.431 62.393 1.00 84.62 267 PHE A N 1
ATOM 1881 C CA . PHE A 1 267 ? -45.764 -19.867 61.013 1.00 84.62 267 PHE A CA 1
ATOM 1882 C C . PHE A 1 267 ? -46.131 -21.348 60.979 1.00 84.62 267 PHE A C 1
ATOM 1884 O O . PHE A 1 267 ? -45.474 -22.183 61.604 1.00 84.62 267 PHE A O 1
ATOM 1891 N N . ALA A 1 268 ? -47.183 -21.670 60.238 1.00 85.00 268 ALA A N 1
ATOM 1892 C CA . ALA A 1 268 ? -47.466 -23.028 59.806 1.00 85.00 268 ALA A CA 1
ATOM 1893 C C . ALA A 1 268 ? -47.411 -23.022 58.281 1.00 85.00 268 ALA A C 1
ATOM 1895 O O . ALA A 1 268 ? -48.251 -22.386 57.642 1.00 85.00 268 ALA A O 1
ATOM 1896 N N . SER A 1 269 ? -46.409 -23.689 57.702 1.00 84.12 269 SER A N 1
ATOM 1897 C CA . SER A 1 269 ? -46.043 -23.503 56.289 1.00 84.12 269 SER A CA 1
ATOM 1898 C C . SER A 1 269 ? -45.910 -22.007 55.960 1.00 84.12 269 SER A C 1
ATOM 1900 O O . SER A 1 269 ? -45.222 -21.290 56.685 1.00 84.12 269 SER A O 1
ATOM 1902 N N . ASP A 1 270 ? -46.640 -21.520 54.962 1.00 76.81 270 ASP A N 1
ATOM 1903 C CA . ASP A 1 270 ? -46.509 -20.154 54.452 1.00 76.81 270 ASP A CA 1
ATOM 1904 C C . ASP A 1 270 ? -47.452 -19.165 55.158 1.00 76.81 270 ASP A C 1
ATOM 1906 O O . ASP A 1 270 ? -47.552 -17.999 54.784 1.00 76.81 270 ASP A O 1
ATOM 1910 N N . THR A 1 271 ? -48.174 -19.618 56.192 1.00 76.69 271 THR A N 1
ATOM 1911 C CA . THR A 1 271 ? -49.179 -18.804 56.884 1.00 76.69 271 THR A CA 1
ATOM 1912 C C . THR A 1 271 ? -48.659 -18.321 58.227 1.00 76.69 271 THR A C 1
ATOM 1914 O O . THR A 1 271 ? -48.570 -19.086 59.195 1.00 76.69 271 THR A O 1
ATOM 1917 N N . LEU A 1 272 ? -48.378 -17.020 58.305 1.00 85.06 272 LEU A N 1
ATOM 1918 C CA . LEU A 1 272 ? -48.223 -16.339 59.583 1.00 85.06 272 LEU A CA 1
ATOM 1919 C C . LEU A 1 272 ? -49.572 -16.321 60.316 1.00 85.06 272 LEU A C 1
ATOM 1921 O O . LEU A 1 272 ? -50.522 -15.691 59.859 1.00 85.06 272 LEU A O 1
ATOM 1925 N N . THR A 1 273 ? -49.649 -16.993 61.469 1.00 82.00 273 THR A N 1
ATOM 1926 C CA . THR A 1 273 ? -50.825 -16.996 62.351 1.00 82.00 273 THR A CA 1
ATOM 1927 C C . THR A 1 273 ? -50.538 -16.208 63.622 1.00 82.00 273 THR A C 1
ATOM 1929 O O . THR A 1 273 ? -49.738 -16.630 64.461 1.00 82.00 273 THR A O 1
ATOM 1932 N N . ALA A 1 274 ? -51.247 -15.094 63.788 1.00 86.00 274 ALA A N 1
ATOM 1933 C CA . ALA A 1 274 ? -51.416 -14.430 65.073 1.00 86.00 274 ALA A CA 1
ATOM 1934 C C . ALA A 1 274 ? -52.757 -14.882 65.673 1.00 86.00 274 ALA A C 1
ATOM 1936 O O . ALA A 1 274 ? -53.813 -14.565 65.128 1.00 86.00 274 ALA A O 1
ATOM 1937 N N . LYS A 1 275 ? -52.736 -15.654 66.773 1.00 80.56 275 LYS A N 1
ATOM 1938 C CA . LYS A 1 275 ? -53.970 -16.236 67.352 1.00 80.56 275 LYS A CA 1
ATOM 1939 C C . LYS A 1 275 ? -54.940 -15.199 67.934 1.00 80.56 275 LYS A C 1
ATOM 1941 O O . LYS A 1 275 ? -56.135 -15.466 68.005 1.00 80.56 275 LYS A O 1
ATOM 1946 N N . SER A 1 276 ? -54.444 -14.033 68.341 1.00 70.81 276 SER A N 1
ATOM 1947 C CA . SER A 1 276 ? -55.250 -12.899 68.800 1.00 70.81 276 SER A CA 1
ATOM 1948 C C . SER A 1 276 ? -54.479 -11.600 68.555 1.00 70.81 276 SER A C 1
ATOM 1950 O O . SER A 1 276 ? -53.473 -11.359 69.223 1.00 70.81 276 SER A O 1
ATOM 1952 N N . GLY A 1 277 ? -54.927 -10.784 67.595 1.00 64.56 277 GLY A N 1
ATOM 1953 C CA . GLY A 1 277 ? -54.301 -9.506 67.244 1.00 64.56 277 GLY A CA 1
ATOM 1954 C C . GLY A 1 277 ? -55.283 -8.542 66.573 1.00 64.56 277 GLY A C 1
ATOM 1955 O O . GLY A 1 277 ? -56.214 -8.975 65.900 1.00 64.56 277 GLY A O 1
ATOM 1956 N N . SER A 1 278 ? -55.082 -7.241 66.785 1.00 69.81 278 SER A N 1
ATOM 1957 C CA . SER A 1 278 ? -55.821 -6.147 66.136 1.00 69.81 278 SER A CA 1
ATOM 1958 C C . SER A 1 278 ? -54.905 -5.486 65.094 1.00 69.81 278 SER A C 1
ATOM 1960 O O . SER A 1 278 ? -53.793 -5.110 65.462 1.00 69.81 278 SER A O 1
ATOM 1962 N N . PHE A 1 279 ? -55.340 -5.345 63.828 1.00 70.25 279 PHE A N 1
ATOM 1963 C CA . PHE A 1 279 ? -54.571 -4.715 62.730 1.00 70.25 279 PHE A CA 1
ATOM 1964 C C . PHE A 1 279 ? -55.220 -3.393 62.286 1.00 70.25 279 PHE A C 1
ATOM 1966 O O . PHE A 1 279 ? -56.431 -3.353 62.096 1.00 70.25 279 PHE A O 1
ATOM 1973 N N . ASP A 1 280 ? -54.423 -2.335 62.108 1.00 70.25 280 ASP A N 1
ATOM 1974 C CA . ASP A 1 280 ? -54.910 -0.964 61.850 1.00 70.25 280 ASP A CA 1
ATOM 1975 C C . ASP A 1 280 ? -55.059 -0.624 60.341 1.00 70.25 280 ASP A C 1
ATOM 1977 O O . ASP A 1 280 ? -55.981 0.089 59.960 1.00 70.25 280 ASP A O 1
ATOM 1981 N N . ALA A 1 281 ? -54.219 -1.176 59.444 1.00 66.06 281 ALA A N 1
ATOM 1982 C CA . ALA A 1 281 ? -54.306 -0.985 57.982 1.00 66.06 281 ALA A CA 1
ATOM 1983 C C . ALA A 1 281 ? -53.617 -2.114 57.177 1.00 66.06 281 ALA A C 1
ATOM 1985 O O . ALA A 1 281 ? -52.642 -2.701 57.651 1.00 66.06 281 ALA A O 1
ATOM 1986 N N . ILE A 1 282 ? -54.096 -2.390 55.948 1.00 65.00 282 ILE A N 1
ATOM 1987 C CA . ILE A 1 282 ? -53.486 -3.330 54.981 1.00 65.00 282 ILE A CA 1
ATOM 1988 C C . ILE A 1 282 ? -53.363 -2.650 53.609 1.00 65.00 282 ILE A C 1
ATOM 1990 O O . ILE A 1 282 ? -54.355 -2.434 52.919 1.00 65.00 282 ILE A O 1
ATOM 1994 N N . SER A 1 283 ? -52.137 -2.343 53.197 1.00 64.06 283 SER A N 1
ATOM 1995 C CA . SER A 1 283 ? -51.780 -1.800 51.881 1.00 64.06 283 SER A CA 1
ATOM 1996 C C . SER A 1 283 ? -50.832 -2.779 51.171 1.00 64.06 283 SER A C 1
ATOM 1998 O O . SER A 1 283 ? -49.792 -3.104 51.743 1.00 64.06 283 SER A O 1
ATOM 2000 N N . SER A 1 284 ? -51.167 -3.263 49.965 1.00 63.62 284 SER A N 1
ATOM 2001 C CA . SER A 1 284 ? -50.366 -4.234 49.185 1.00 63.62 284 SER A CA 1
ATOM 2002 C C . SER A 1 284 ? -50.466 -3.969 47.672 1.00 63.62 284 SER A C 1
ATOM 2004 O O . SER A 1 284 ? -51.508 -3.516 47.209 1.00 63.62 284 SER A O 1
ATOM 2006 N N . GLU A 1 285 ? -49.418 -4.288 46.903 1.00 56.72 285 GLU A N 1
ATOM 2007 C CA . GLU A 1 285 ? -49.409 -4.285 45.424 1.00 56.72 285 GLU A CA 1
ATOM 2008 C C . GLU A 1 285 ? -50.251 -5.410 44.814 1.00 56.72 285 GLU A C 1
ATOM 2010 O O . GLU A 1 285 ? -50.794 -5.266 43.721 1.00 56.72 285 GLU A O 1
ATOM 2015 N N . ASN A 1 286 ? -50.349 -6.544 45.511 1.00 54.94 286 ASN A N 1
ATOM 2016 C CA . ASN A 1 286 ? -51.067 -7.715 45.031 1.00 54.94 286 ASN A CA 1
ATOM 2017 C C . ASN A 1 286 ? -51.680 -8.458 46.228 1.00 54.94 286 ASN A C 1
ATOM 2019 O O . ASN A 1 286 ? -50.973 -8.939 47.115 1.00 54.94 286 ASN A O 1
ATOM 2023 N N . ILE A 1 287 ? -53.010 -8.511 46.297 1.00 64.75 287 ILE A N 1
ATOM 2024 C CA . ILE A 1 287 ? -53.748 -9.302 47.290 1.00 64.75 287 ILE A CA 1
ATOM 2025 C C . ILE A 1 287 ? -54.262 -10.545 46.567 1.00 64.75 287 ILE A C 1
ATOM 2027 O O . ILE A 1 287 ? -55.231 -10.475 45.818 1.00 64.75 287 ILE A O 1
ATOM 2031 N N . SER A 1 288 ? -53.632 -11.693 46.795 1.00 60.62 288 SER A N 1
ATOM 2032 C CA . SER A 1 288 ? -54.019 -12.968 46.184 1.00 60.62 288 SER A CA 1
ATOM 2033 C C . SER A 1 288 ? -54.411 -13.974 47.270 1.00 60.62 288 SER A C 1
ATOM 2035 O O . SER A 1 288 ? -53.568 -14.652 47.850 1.00 60.62 288 SER A O 1
ATOM 2037 N N . GLY A 1 289 ? -55.706 -14.022 47.581 1.00 57.84 289 GLY A N 1
ATOM 2038 C CA . GLY A 1 289 ? -56.336 -14.847 48.621 1.00 57.84 289 GLY A CA 1
ATOM 2039 C C . GLY A 1 289 ? -57.761 -14.348 48.915 1.00 57.84 289 GLY A C 1
ATOM 2040 O O . GLY A 1 289 ? -58.126 -13.260 48.474 1.00 57.84 289 GLY A O 1
ATOM 2041 N N . SER A 1 290 ? -58.595 -15.111 49.647 1.00 49.09 290 SER A N 1
ATOM 2042 C CA . SER A 1 290 ? -59.915 -14.609 50.079 1.00 49.09 290 SER A CA 1
ATOM 2043 C C . SER A 1 290 ? -59.723 -13.592 51.201 1.00 49.09 290 SER A C 1
ATOM 2045 O O . SER A 1 290 ? -59.556 -13.954 52.366 1.00 49.09 290 SER A O 1
ATOM 2047 N N . LEU A 1 291 ? -59.757 -12.311 50.842 1.00 59.47 291 LEU A N 1
ATOM 2048 C CA . LEU A 1 291 ? -59.962 -11.230 51.794 1.00 59.47 291 LEU A CA 1
ATOM 2049 C C . LEU A 1 291 ? -61.394 -11.367 52.346 1.00 59.47 291 LEU A C 1
ATOM 2051 O O . LEU A 1 291 ? -62.337 -10.835 51.773 1.00 59.47 291 LEU A O 1
ATOM 2055 N N . ARG A 1 292 ? -61.588 -12.142 53.424 1.00 54.78 292 ARG A N 1
ATOM 2056 C CA . ARG A 1 292 ? -62.878 -12.243 54.135 1.00 54.78 292 ARG A CA 1
ATOM 2057 C C . ARG A 1 292 ? -63.054 -11.054 55.079 1.00 54.78 292 ARG A C 1
ATOM 2059 O O . ARG A 1 292 ? -63.022 -11.199 56.296 1.00 54.78 292 ARG A O 1
ATOM 2066 N N . GLY A 1 293 ? -63.214 -9.880 54.479 1.00 53.88 293 GLY A N 1
ATOM 2067 C CA . GLY A 1 293 ? -64.061 -8.818 55.013 1.00 53.88 293 GLY A CA 1
ATOM 2068 C C . GLY A 1 293 ? -65.431 -8.932 54.339 1.00 53.88 293 GLY A C 1
ATOM 2069 O O . GLY A 1 293 ? -65.516 -9.372 53.199 1.00 53.88 293 GLY A O 1
ATOM 2070 N N . ASP A 1 294 ? -66.505 -8.595 55.037 1.00 47.06 294 ASP A N 1
ATOM 2071 C CA . ASP A 1 294 ? -67.889 -8.948 54.681 1.00 47.06 294 ASP A CA 1
ATOM 2072 C C . ASP A 1 294 ? -68.480 -8.270 53.407 1.00 47.06 294 ASP A C 1
ATOM 2074 O O . ASP A 1 294 ? -69.662 -8.466 53.156 1.00 47.06 294 ASP A O 1
ATOM 2078 N N . ALA A 1 295 ? -67.739 -7.504 52.572 1.00 44.59 295 ALA A N 1
ATOM 2079 C CA . ALA A 1 295 ? -68.274 -6.976 51.287 1.00 44.59 295 ALA A CA 1
ATOM 2080 C C . ALA A 1 295 ? -67.248 -6.369 50.269 1.00 44.59 295 ALA A C 1
ATOM 2082 O O . ALA A 1 295 ? -66.564 -5.403 50.591 1.00 44.59 295 ALA A O 1
ATOM 2083 N N . ASP A 1 296 ? -67.257 -6.905 49.028 1.00 48.56 296 ASP A N 1
ATOM 2084 C CA . ASP A 1 296 ? -67.018 -6.349 47.657 1.00 48.56 296 ASP A CA 1
ATOM 2085 C C . ASP A 1 296 ? -65.687 -5.682 47.162 1.00 48.56 296 ASP A C 1
ATOM 2087 O O . ASP A 1 296 ? -65.305 -4.601 47.600 1.00 48.56 296 ASP A O 1
ATOM 2091 N N . ILE A 1 297 ? -65.071 -6.231 46.080 1.00 59.94 297 ILE A N 1
ATOM 2092 C CA . ILE A 1 297 ? -64.023 -5.600 45.212 1.00 59.94 297 ILE A CA 1
ATOM 2093 C C . ILE A 1 297 ? -64.355 -5.838 43.711 1.00 59.94 297 ILE A C 1
ATOM 2095 O O . ILE A 1 297 ? -64.326 -6.982 43.268 1.00 59.94 297 ILE A O 1
ATOM 2099 N N . ASN A 1 298 ? -64.653 -4.799 42.904 1.00 52.62 298 ASN A N 1
ATOM 2100 C CA . ASN A 1 298 ? -65.212 -4.942 41.530 1.00 52.62 298 ASN A CA 1
ATOM 2101 C C . ASN A 1 298 ? -64.460 -4.202 40.380 1.00 52.62 298 ASN A C 1
ATOM 2103 O O . ASN A 1 298 ? -65.013 -4.068 39.294 1.00 52.62 298 ASN A O 1
ATOM 2107 N N . VAL A 1 299 ? -63.228 -3.687 40.541 1.00 54.69 299 VAL A N 1
ATOM 2108 C CA . VAL A 1 299 ? -62.513 -2.983 39.440 1.00 54.69 299 VAL A CA 1
ATOM 2109 C C . VAL A 1 299 ? -60.981 -3.087 39.584 1.00 54.69 299 VAL A C 1
ATOM 2111 O O . VAL A 1 299 ? -60.424 -2.438 40.463 1.00 54.69 299 VAL A O 1
ATOM 2114 N N . LEU A 1 300 ? -60.275 -3.811 38.696 1.00 58.53 300 LEU A N 1
ATOM 2115 C CA . LEU A 1 300 ? -58.844 -3.554 38.430 1.00 58.53 300 LEU A CA 1
ATOM 2116 C C . LEU A 1 300 ? -58.729 -2.736 37.141 1.00 58.53 300 LEU A C 1
ATOM 2118 O O . LEU A 1 300 ? -58.525 -3.254 36.048 1.00 58.53 300 LEU A O 1
ATOM 2122 N N . ASN A 1 301 ? -58.935 -1.435 37.282 1.00 52.00 301 ASN A N 1
ATOM 2123 C CA . ASN A 1 301 ? -58.748 -0.456 36.228 1.00 52.00 301 ASN A CA 1
ATOM 2124 C C . ASN A 1 301 ? -57.345 0.125 36.389 1.00 52.00 301 ASN A C 1
ATOM 2126 O O . ASN A 1 301 ? -57.149 1.015 37.215 1.00 52.00 301 ASN A O 1
ATOM 2130 N N . VAL A 1 302 ? -56.370 -0.358 35.616 1.00 58.50 302 VAL A N 1
ATOM 2131 C CA . VAL A 1 302 ? -55.072 0.323 35.514 1.00 58.50 302 VAL A CA 1
ATOM 2132 C C . VAL A 1 302 ? -55.229 1.478 34.525 1.00 58.50 302 VAL A C 1
ATOM 2134 O O . VAL A 1 302 ? -54.701 1.467 33.419 1.00 58.50 302 VAL A O 1
ATOM 2137 N N . VAL A 1 303 ? -56.007 2.491 34.911 1.00 49.12 303 VAL A N 1
ATOM 2138 C CA . VAL A 1 303 ? -55.883 3.813 34.296 1.00 49.12 303 VAL A CA 1
ATOM 2139 C C . VAL A 1 303 ? -54.661 4.443 34.938 1.00 49.12 303 VAL A C 1
ATOM 2141 O O . VAL A 1 303 ? -54.732 5.065 35.995 1.00 49.12 303 VAL A O 1
ATOM 2144 N N . GLY A 1 304 ? -53.513 4.255 34.297 1.00 51.69 304 GLY A N 1
ATOM 2145 C CA . GLY A 1 304 ? -52.387 5.142 34.520 1.00 51.69 304 GLY A CA 1
ATOM 2146 C C . GLY A 1 304 ? -52.764 6.516 33.975 1.00 51.69 304 GLY A C 1
ATOM 2147 O O . GLY A 1 304 ? -52.579 6.782 32.794 1.00 51.69 304 GLY A O 1
ATOM 2148 N N . THR A 1 305 ? -53.288 7.414 34.811 1.00 49.09 305 THR A N 1
ATOM 2149 C CA . THR A 1 305 ? -53.417 8.846 34.472 1.00 49.09 305 THR A CA 1
ATOM 2150 C C . THR A 1 305 ? -52.061 9.573 34.481 1.00 49.09 305 THR A C 1
ATOM 2152 O O . THR A 1 305 ? -52.009 10.792 34.611 1.00 49.09 305 THR A O 1
ATOM 2155 N N . GLY A 1 306 ? -50.946 8.851 34.362 1.00 47.59 306 GLY A N 1
ATOM 2156 C CA . GLY A 1 306 ? -49.594 9.389 34.360 1.00 47.59 306 GLY A CA 1
ATOM 2157 C C . GLY A 1 306 ? -48.693 8.525 33.486 1.00 47.59 306 GLY A C 1
ATOM 2158 O O . GLY A 1 306 ? -48.721 7.305 33.588 1.00 47.59 306 GLY A O 1
ATOM 2159 N N . SER A 1 307 ? -47.965 9.197 32.599 1.00 55.75 307 SER A N 1
ATOM 2160 C CA . SER A 1 307 ? -46.965 8.705 31.648 1.00 55.75 307 SER A CA 1
ATOM 2161 C C . SER A 1 307 ? -46.364 7.318 31.959 1.00 55.75 307 SER A C 1
ATOM 2163 O O . SER A 1 307 ? -45.658 7.156 32.949 1.00 55.75 307 SER A O 1
ATOM 2165 N N . ALA A 1 308 ? -46.601 6.372 31.041 1.00 55.12 308 ALA A N 1
ATOM 2166 C CA . ALA A 1 308 ? -45.991 5.042 30.915 1.00 55.12 308 ALA A CA 1
ATOM 2167 C C . ALA A 1 308 ? -46.392 3.951 31.936 1.00 55.12 308 ALA A C 1
ATOM 2169 O O . ALA A 1 308 ? -45.658 3.613 32.862 1.00 55.12 308 ALA A O 1
ATOM 2170 N N . GLY A 1 309 ? -47.528 3.292 31.677 1.00 54.44 309 GLY A N 1
ATOM 2171 C CA . GLY A 1 309 ? -47.771 1.930 32.156 1.00 54.44 309 GLY A CA 1
ATOM 2172 C C . GLY A 1 309 ? -47.060 0.929 31.246 1.00 54.44 309 GLY A C 1
ATOM 2173 O O . GLY A 1 309 ? -47.601 0.548 30.212 1.00 54.44 309 GLY A O 1
ATOM 2174 N N . TYR A 1 310 ? -45.842 0.523 31.597 1.00 55.84 310 TYR A N 1
ATOM 2175 C CA . TYR A 1 310 ? -45.176 -0.586 30.916 1.00 55.84 310 TYR A CA 1
ATOM 2176 C C . TYR A 1 310 ? -45.759 -1.910 31.415 1.00 55.84 310 TYR A C 1
ATOM 2178 O O . TYR A 1 310 ? -45.782 -2.169 32.616 1.00 55.84 310 TYR A O 1
ATOM 2186 N N . LEU A 1 311 ? -46.199 -2.768 30.496 1.00 59.97 311 LEU A N 1
ATOM 2187 C CA . LEU A 1 311 ? -46.418 -4.183 30.786 1.00 59.97 311 LEU A CA 1
ATOM 2188 C C . LEU A 1 311 ? -45.093 -4.899 30.535 1.00 59.97 311 LEU A C 1
ATOM 2190 O O . LEU A 1 311 ? -44.735 -5.180 29.395 1.00 59.97 311 LEU A O 1
ATOM 2194 N N . THR A 1 312 ? -44.336 -5.163 31.589 1.00 50.91 312 THR A N 1
ATOM 2195 C CA . THR A 1 312 ? -43.119 -5.966 31.494 1.00 50.91 312 THR A CA 1
ATOM 2196 C C . THR A 1 312 ? -43.500 -7.450 31.534 1.00 50.91 312 THR A C 1
ATOM 2198 O O . THR A 1 312 ? -44.231 -7.887 32.418 1.00 50.91 312 THR A O 1
ATOM 2201 N N . ALA A 1 313 ? -43.024 -8.227 30.556 1.00 50.69 313 ALA A N 1
ATOM 2202 C CA . ALA A 1 313 ? -43.187 -9.686 30.468 1.00 50.69 313 ALA A CA 1
ATOM 2203 C C . ALA A 1 313 ? -44.611 -10.221 30.205 1.00 50.69 313 ALA A C 1
ATOM 2205 O O . ALA A 1 313 ? -45.040 -11.212 30.795 1.00 50.69 313 ALA A O 1
ATOM 2206 N N . VAL A 1 314 ? -45.323 -9.626 29.248 1.00 57.06 314 VAL A N 1
ATOM 2207 C CA . VAL A 1 314 ? -46.410 -10.344 28.571 1.00 57.06 314 VAL A CA 1
ATOM 2208 C C . VAL A 1 314 ? -45.828 -11.029 27.340 1.00 57.06 314 VAL A C 1
ATOM 2210 O O . VAL A 1 314 ? -45.348 -10.358 26.430 1.00 57.06 314 VAL A O 1
ATOM 2213 N N . GLU A 1 315 ? -45.896 -12.358 27.287 1.00 57.91 315 GLU A N 1
ATOM 2214 C CA . GLU A 1 315 ? -45.809 -13.080 26.018 1.00 57.91 315 GLU A CA 1
ATOM 2215 C C . GLU A 1 315 ? -47.083 -12.748 25.228 1.00 57.91 315 GLU A C 1
ATOM 2217 O O . GLU A 1 315 ? -48.139 -13.363 25.397 1.00 57.91 315 GLU A O 1
ATOM 2222 N N . ILE A 1 316 ? -47.022 -11.689 24.419 1.00 64.75 316 ILE A N 1
ATOM 2223 C CA . ILE A 1 316 ? -48.098 -11.371 23.484 1.00 64.75 316 ILE A CA 1
ATOM 2224 C C . ILE A 1 316 ? -47.947 -12.368 22.339 1.00 64.75 316 ILE A C 1
ATOM 2226 O O . ILE A 1 316 ? -47.249 -12.120 21.365 1.00 64.75 316 ILE A O 1
ATOM 2230 N N . SER A 1 317 ? -48.610 -13.512 22.451 1.00 60.62 317 SER A N 1
ATOM 2231 C CA . SER A 1 317 ? -48.639 -14.575 21.434 1.00 60.62 317 SER A CA 1
ATOM 2232 C C . SER A 1 317 ? -49.388 -14.184 20.141 1.00 60.62 317 SER A C 1
ATOM 2234 O O . SER A 1 317 ? -49.754 -15.039 19.337 1.00 60.62 317 SER A O 1
ATOM 2236 N N . GLY A 1 318 ? -49.628 -12.888 19.919 1.00 65.00 318 GLY A N 1
ATOM 2237 C CA . GLY A 1 318 ? -50.338 -12.331 18.771 1.00 65.00 318 GLY A CA 1
ATOM 2238 C C . GLY A 1 318 ? -49.648 -11.086 18.206 1.00 65.00 318 GLY A C 1
ATOM 2239 O O . GLY A 1 318 ? -48.574 -10.689 18.639 1.00 65.00 318 GLY A O 1
ATOM 2240 N N . SER A 1 319 ? -50.271 -10.442 17.219 1.00 62.25 319 SER A N 1
ATOM 2241 C CA . SER A 1 319 ? -49.707 -9.250 16.576 1.00 62.25 319 SER A CA 1
ATOM 2242 C C . SER A 1 319 ? -49.764 -8.022 17.490 1.00 62.25 319 SER A C 1
ATOM 2244 O O . SER A 1 319 ? -50.856 -7.648 17.933 1.00 62.25 319 SER A O 1
ATOM 2246 N N . PHE A 1 320 ? -48.644 -7.320 17.665 1.00 69.75 320 PHE A N 1
ATOM 2247 C CA . PHE A 1 320 ? -48.675 -5.923 18.095 1.00 69.75 320 PHE A CA 1
ATOM 2248 C C . PHE A 1 320 ? -49.309 -5.077 16.978 1.00 69.75 320 PHE A C 1
ATOM 2250 O O . PHE A 1 320 ? -48.879 -5.132 15.828 1.00 69.75 320 PHE A O 1
ATOM 2257 N N . ARG A 1 321 ? -50.370 -4.324 17.285 1.00 63.72 321 ARG A N 1
ATOM 2258 C CA . ARG A 1 321 ? -50.996 -3.373 16.352 1.00 63.72 321 ARG A CA 1
ATOM 2259 C C . ARG A 1 321 ? -50.724 -1.962 16.864 1.00 63.72 321 ARG A C 1
ATOM 2261 O O . ARG A 1 321 ? -51.363 -1.529 17.816 1.00 63.72 321 ARG A O 1
ATOM 2268 N N . GLY A 1 322 ? -49.773 -1.274 16.240 1.00 69.69 322 GLY A N 1
ATOM 2269 C CA . GLY A 1 322 ? -49.324 0.070 16.606 1.00 69.69 322 GLY A CA 1
ATOM 2270 C C . GLY A 1 322 ? -48.239 0.567 15.648 1.00 69.69 322 GLY A C 1
ATOM 2271 O O . GLY A 1 322 ? -47.855 -0.156 14.733 1.00 69.69 322 GLY A O 1
ATOM 2272 N N . ASP A 1 323 ? -47.760 1.792 15.850 1.00 67.12 323 ASP A N 1
ATOM 2273 C CA . ASP A 1 323 ? -46.695 2.410 15.042 1.00 67.12 323 ASP A CA 1
ATOM 2274 C C . ASP A 1 323 ? -45.283 1.912 15.410 1.00 67.12 323 ASP A C 1
ATOM 2276 O O . ASP A 1 323 ? -44.330 2.185 14.689 1.00 67.12 323 ASP A O 1
ATOM 2280 N N . GLY A 1 324 ? -45.149 1.190 16.529 1.00 67.19 324 GLY A N 1
ATOM 2281 C CA . GLY A 1 324 ? -43.910 0.538 16.963 1.00 67.19 324 GLY A CA 1
ATOM 2282 C C . GLY A 1 324 ? -42.793 1.496 17.385 1.00 67.19 324 GLY A C 1
ATOM 2283 O O . GLY A 1 324 ? -41.725 1.033 17.766 1.00 67.19 324 GLY A O 1
ATOM 2284 N N . SER A 1 325 ? -43.041 2.809 17.379 1.00 65.38 325 SER A N 1
ATOM 2285 C CA . SER A 1 325 ? -42.033 3.873 17.521 1.00 65.38 325 SER A CA 1
ATOM 2286 C C . SER A 1 325 ? -41.295 3.892 18.866 1.00 65.38 325 SER A C 1
ATOM 2288 O O . SER A 1 325 ? -40.263 4.541 18.991 1.00 65.38 325 SER A O 1
ATOM 2290 N N . ASN A 1 326 ? -41.807 3.167 19.865 1.00 67.44 326 ASN A N 1
ATOM 2291 C CA . ASN A 1 326 ? -41.242 3.072 21.213 1.00 67.44 326 ASN A CA 1
ATOM 2292 C C . ASN A 1 326 ? -40.835 1.638 21.601 1.00 67.44 326 ASN A C 1
ATOM 2294 O O . ASN A 1 326 ? -40.593 1.368 22.777 1.00 67.44 326 ASN A O 1
ATOM 2298 N N . LEU A 1 327 ? -40.801 0.701 20.646 1.00 70.69 327 LEU A N 1
ATOM 2299 C CA . LEU A 1 327 ? -40.249 -0.634 20.875 1.00 70.69 327 LEU A CA 1
ATOM 2300 C C . LEU A 1 327 ? -38.720 -0.552 20.773 1.00 70.69 327 LEU A C 1
ATOM 2302 O O . LEU A 1 327 ? -38.192 -0.173 19.733 1.00 70.69 327 LEU A O 1
ATOM 2306 N N . SER A 1 328 ? -38.008 -0.898 21.845 1.00 65.56 328 SER A N 1
ATOM 2307 C CA . SER A 1 328 ? -36.540 -0.932 21.895 1.00 65.56 328 SER A CA 1
ATOM 2308 C C . SER A 1 328 ? -36.032 -2.340 22.226 1.00 65.56 328 SER A C 1
ATOM 2310 O O . SER A 1 328 ? -36.745 -3.135 22.838 1.00 65.56 328 SER A O 1
ATOM 2312 N N . GLY A 1 329 ? -34.806 -2.672 21.796 1.00 64.75 329 GLY A N 1
ATOM 2313 C CA . GLY A 1 329 ? -34.178 -3.974 22.077 1.00 64.75 329 GLY A CA 1
ATOM 2314 C C . GLY A 1 329 ? -34.743 -5.159 21.282 1.00 64.75 329 GLY A C 1
ATOM 2315 O O . GLY A 1 329 ? -34.555 -6.307 21.681 1.00 64.75 329 GLY A O 1
ATOM 2316 N N . VAL A 1 330 ? -35.439 -4.899 20.172 1.00 68.69 330 VAL A N 1
ATOM 2317 C CA . VAL A 1 330 ? -35.910 -5.935 19.242 1.00 68.69 330 VAL A CA 1
ATOM 2318 C C . VAL A 1 330 ? -34.802 -6.210 18.222 1.00 68.69 330 VAL A C 1
ATOM 2320 O O . VAL A 1 330 ? -34.389 -5.297 17.517 1.00 68.69 330 VAL A O 1
ATOM 2323 N N . GLY A 1 331 ? -34.314 -7.450 18.130 1.00 63.41 331 GLY A N 1
ATOM 2324 C CA . GLY A 1 331 ? -33.354 -7.839 17.091 1.00 63.41 331 GLY A CA 1
ATOM 2325 C C . GLY A 1 331 ? -34.034 -7.949 15.724 1.00 63.41 331 GLY A C 1
ATOM 2326 O O . GLY A 1 331 ? -35.016 -8.676 15.582 1.00 63.41 331 GLY A O 1
ATOM 2327 N N . PHE A 1 332 ? -33.526 -7.242 14.715 1.00 71.12 332 PHE A N 1
ATOM 2328 C CA . PHE A 1 332 ? -33.977 -7.382 13.330 1.00 71.12 332 PHE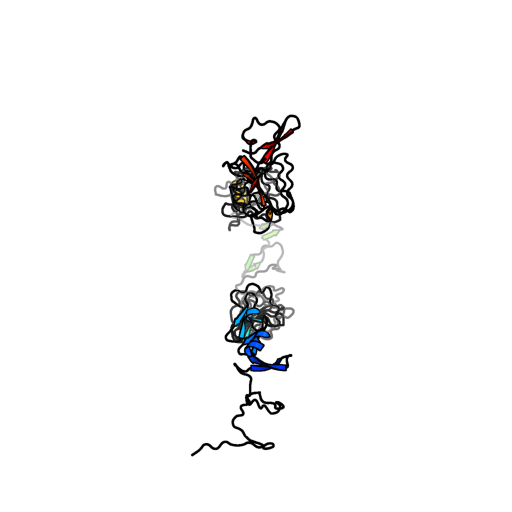 A CA 1
ATOM 2329 C C . PHE A 1 332 ? -33.357 -8.649 12.710 1.00 71.12 332 PHE A C 1
ATOM 2331 O O . PHE A 1 332 ? -32.164 -8.679 12.417 1.00 71.12 332 PHE A O 1
ATOM 2338 N N . GLN A 1 333 ? -34.138 -9.725 12.547 1.00 63.75 333 GLN A N 1
ATOM 2339 C CA . GLN A 1 333 ? -33.667 -10.975 11.930 1.00 63.75 333 GLN A CA 1
ATOM 2340 C C . GLN A 1 333 ? -33.886 -10.945 10.411 1.00 63.75 333 GLN A C 1
ATOM 2342 O O . GLN A 1 333 ? -35.016 -11.008 9.932 1.00 63.75 333 GLN A O 1
ATOM 2347 N N . ILE A 1 334 ? -32.793 -10.863 9.651 1.00 69.44 334 ILE A N 1
ATOM 2348 C CA . ILE A 1 334 ? -32.812 -10.812 8.178 1.00 69.44 334 ILE A CA 1
ATOM 2349 C C . ILE A 1 334 ? -33.017 -12.209 7.563 1.00 69.44 334 ILE A C 1
ATOM 2351 O O . ILE A 1 334 ? -33.649 -12.329 6.514 1.00 69.44 334 ILE A O 1
ATOM 2355 N N . ASP A 1 335 ? -32.566 -13.268 8.244 1.00 60.12 335 ASP A N 1
ATOM 2356 C CA . ASP A 1 335 ? -32.600 -14.657 7.751 1.00 60.12 335 ASP A CA 1
ATOM 2357 C C . ASP A 1 335 ? -34.022 -15.236 7.584 1.00 60.12 335 ASP A C 1
ATOM 2359 O O . ASP A 1 335 ? -34.202 -16.262 6.928 1.00 60.12 335 ASP A O 1
ATOM 2363 N N . GLU A 1 336 ? -35.045 -14.583 8.149 1.00 65.00 336 GLU A N 1
ATOM 2364 C CA . GLU A 1 336 ? -36.454 -15.003 8.066 1.00 65.00 336 GLU A CA 1
ATOM 2365 C C . GLU A 1 336 ? -37.280 -14.214 7.025 1.00 65.00 336 GLU A C 1
ATOM 2367 O O . GLU A 1 336 ? -38.493 -14.417 6.896 1.00 65.00 336 GLU A O 1
ATOM 2372 N N . LEU A 1 337 ? -36.656 -13.323 6.241 1.00 76.31 337 LEU A N 1
ATOM 2373 C CA . LEU A 1 337 ? -37.338 -12.602 5.162 1.00 76.31 337 LEU A CA 1
ATOM 2374 C C . LEU A 1 337 ? -37.729 -13.571 4.031 1.00 76.31 337 LEU A C 1
ATOM 2376 O O . LEU A 1 337 ? -36.905 -14.024 3.242 1.00 76.31 337 LEU A O 1
ATOM 2380 N N . SER A 1 338 ? -39.022 -13.884 3.939 1.00 69.00 338 SER A N 1
ATOM 2381 C CA . SER A 1 338 ? -39.559 -14.917 3.036 1.00 69.00 338 SER A CA 1
ATOM 2382 C C . SER A 1 338 ? -39.794 -14.472 1.584 1.00 69.00 338 SER A C 1
ATOM 2384 O O . SER A 1 338 ? -40.070 -15.312 0.727 1.00 69.00 338 SER A O 1
ATOM 2386 N N . ASN A 1 339 ? -39.678 -13.175 1.282 1.00 76.31 339 ASN A N 1
ATOM 2387 C CA . ASN A 1 339 ? -39.908 -12.634 -0.058 1.00 76.31 339 ASN A CA 1
ATOM 2388 C C . ASN A 1 339 ? -38.584 -12.432 -0.804 1.00 76.31 339 ASN A C 1
ATOM 2390 O O . ASN A 1 339 ? -37.714 -11.695 -0.350 1.00 76.31 339 ASN A O 1
ATOM 2394 N N . THR A 1 340 ? -38.453 -13.038 -1.984 1.00 76.56 340 THR A N 1
ATOM 2395 C CA . THR A 1 340 ? -37.303 -12.823 -2.872 1.00 76.56 340 THR A CA 1
ATOM 2396 C C . THR A 1 340 ? -37.435 -11.494 -3.613 1.00 76.56 340 THR A C 1
ATOM 2398 O O . THR A 1 340 ? -38.415 -11.275 -4.325 1.00 76.56 340 THR A O 1
ATOM 2401 N N . LEU A 1 341 ? -36.432 -10.624 -3.491 1.00 82.62 341 LEU A N 1
ATOM 2402 C CA . LEU A 1 341 ? -36.330 -9.388 -4.263 1.00 82.62 341 LEU A CA 1
ATOM 2403 C C . LEU A 1 341 ? -35.553 -9.653 -5.561 1.00 82.62 341 LEU A C 1
ATOM 2405 O O . LEU A 1 341 ? -34.427 -10.139 -5.518 1.00 82.62 341 LEU A O 1
ATOM 2409 N N . THR A 1 342 ? -36.154 -9.370 -6.719 1.00 81.00 342 THR A N 1
ATOM 2410 C CA . THR A 1 342 ? -35.543 -9.653 -8.035 1.00 81.00 342 THR A CA 1
ATOM 2411 C C . THR A 1 342 ? -34.832 -8.452 -8.658 1.00 81.00 342 THR A C 1
ATOM 2413 O O . THR A 1 342 ? -34.050 -8.631 -9.586 1.00 81.00 342 THR A O 1
ATOM 2416 N N . ALA A 1 343 ? -35.132 -7.238 -8.194 1.00 81.56 343 ALA A N 1
ATOM 2417 C CA . ALA A 1 343 ? -34.517 -5.991 -8.635 1.00 81.56 343 ALA A CA 1
ATOM 2418 C C . ALA A 1 343 ? -34.700 -4.912 -7.560 1.00 81.56 343 ALA A C 1
ATOM 2420 O O . ALA A 1 343 ? -35.661 -4.971 -6.794 1.00 81.56 343 ALA A O 1
ATOM 2421 N N . VAL A 1 344 ? -33.796 -3.937 -7.549 1.00 87.81 344 VAL A N 1
ATOM 2422 C CA . VAL A 1 344 ? -33.815 -2.754 -6.679 1.00 87.81 344 VAL A CA 1
ATOM 2423 C C . VAL A 1 344 ? -33.893 -1.505 -7.554 1.00 87.81 344 VAL A C 1
ATOM 2425 O O . VAL A 1 344 ? -33.205 -1.409 -8.570 1.00 87.81 344 VAL A O 1
ATOM 2428 N N . ALA A 1 345 ? -34.772 -0.574 -7.205 1.00 90.69 345 ALA A N 1
ATOM 2429 C CA . ALA A 1 345 ? -34.867 0.747 -7.810 1.00 90.69 345 ALA A CA 1
ATOM 2430 C C . ALA A 1 345 ? -33.931 1.736 -7.096 1.00 90.69 345 ALA A C 1
ATOM 2432 O O . ALA A 1 345 ? -33.552 1.531 -5.949 1.00 90.69 345 ALA A O 1
ATOM 2433 N N . GLN A 1 346 ? -33.589 2.848 -7.753 1.00 89.00 346 GLN A N 1
ATOM 2434 C CA . GLN A 1 346 ? -32.673 3.853 -7.189 1.00 89.00 346 GLN A CA 1
ATOM 2435 C C . GLN A 1 346 ? -33.155 4.454 -5.856 1.00 89.00 346 GLN A C 1
ATOM 2437 O O . GLN A 1 346 ? -32.339 4.720 -4.974 1.00 89.00 346 GLN A O 1
ATOM 2442 N N . ASP A 1 347 ? -34.472 4.617 -5.696 1.00 89.19 347 ASP A N 1
ATOM 2443 C CA . ASP A 1 347 ? -35.094 5.155 -4.479 1.00 89.19 347 ASP A CA 1
ATOM 2444 C C . ASP A 1 347 ? -35.246 4.111 -3.357 1.00 89.19 347 ASP A C 1
ATOM 2446 O O . ASP A 1 347 ? -35.635 4.464 -2.238 1.00 89.19 347 ASP A O 1
ATOM 2450 N N . ASP A 1 348 ? -34.961 2.831 -3.631 1.00 92.44 348 ASP A N 1
ATOM 2451 C CA . ASP A 1 348 ? -35.074 1.779 -2.623 1.00 92.44 348 ASP A CA 1
ATOM 2452 C C . ASP A 1 348 ? -34.038 1.981 -1.519 1.00 92.44 348 ASP A C 1
ATOM 2454 O O . ASP A 1 348 ? -32.927 2.463 -1.741 1.00 92.44 348 ASP A O 1
ATOM 2458 N N . LEU A 1 349 ? -34.419 1.604 -0.301 1.00 89.62 349 LEU A N 1
ATOM 2459 C CA . LEU A 1 349 ? -33.616 1.815 0.894 1.00 89.62 349 LEU A CA 1
ATOM 2460 C C . LEU A 1 349 ? -32.895 0.527 1.284 1.00 89.62 349 LEU A C 1
ATOM 2462 O O . LEU A 1 349 ? -33.525 -0.510 1.487 1.00 89.62 349 LEU A O 1
ATOM 2466 N N . LEU A 1 350 ? -31.582 0.622 1.456 1.00 87.75 350 LEU A N 1
ATOM 2467 C CA . LEU A 1 350 ? -30.754 -0.394 2.083 1.00 87.75 350 LEU A CA 1
ATOM 2468 C C . LEU A 1 350 ? -30.489 0.008 3.535 1.00 87.75 350 LEU A C 1
ATOM 2470 O O . LEU A 1 350 ? -30.167 1.162 3.825 1.00 87.75 350 LEU A O 1
ATOM 2474 N N . VAL A 1 351 ? -30.627 -0.948 4.449 1.00 85.94 351 VAL A N 1
ATOM 2475 C CA . VAL A 1 351 ? -30.247 -0.758 5.849 1.00 85.94 351 VAL A CA 1
ATOM 2476 C C . VAL A 1 351 ? -28.750 -1.007 5.976 1.00 85.94 351 VAL A C 1
ATOM 2478 O O . VAL A 1 351 ? -28.248 -2.032 5.519 1.00 85.94 351 VAL A O 1
ATOM 2481 N N . VAL A 1 352 ? -28.045 -0.072 6.598 1.00 79.94 352 VAL A N 1
ATOM 2482 C CA . VAL A 1 352 ? -26.619 -0.176 6.898 1.00 79.94 352 VAL A CA 1
ATOM 2483 C C . VAL A 1 352 ? -26.421 0.047 8.388 1.00 79.94 352 VAL A C 1
ATOM 2485 O O . VAL A 1 352 ? -26.999 0.963 8.971 1.00 79.94 352 VAL A O 1
ATOM 2488 N N . ALA A 1 353 ? -25.615 -0.802 9.014 1.00 78.50 353 ALA A N 1
ATOM 2489 C CA . ALA A 1 353 ? -25.133 -0.536 10.358 1.00 78.50 353 ALA A CA 1
ATOM 2490 C C . ALA A 1 353 ? -24.005 0.488 10.235 1.00 78.50 353 ALA A C 1
ATOM 2492 O O . ALA A 1 353 ? -22.958 0.179 9.664 1.00 78.50 353 ALA A O 1
ATOM 2493 N N . ASP A 1 354 ? -24.244 1.707 10.709 1.00 76.69 354 ASP A N 1
ATOM 2494 C CA . ASP A 1 354 ? -23.188 2.706 10.763 1.00 76.69 354 ASP A CA 1
ATOM 2495 C C . ASP A 1 354 ? -22.414 2.526 12.066 1.00 76.69 354 ASP A C 1
ATOM 2497 O O . ASP A 1 354 ? -22.999 2.562 13.151 1.00 76.69 354 ASP A O 1
ATOM 2501 N N . VAL A 1 355 ? -21.104 2.301 11.959 1.00 67.25 355 VAL A N 1
ATOM 2502 C CA . VAL A 1 355 ? -20.212 2.083 13.108 1.00 67.25 355 VAL A CA 1
ATOM 2503 C C . VAL A 1 355 ? -19.818 3.440 13.701 1.00 67.25 355 VAL A C 1
ATOM 2505 O O . VAL A 1 355 ? -18.644 3.756 13.868 1.00 67.25 355 VAL A O 1
ATOM 2508 N N . ASP A 1 356 ? -20.821 4.255 14.006 1.00 66.44 356 ASP A N 1
ATOM 2509 C CA . ASP A 1 356 ? -20.690 5.358 14.947 1.00 66.44 356 ASP A CA 1
ATOM 2510 C C . ASP A 1 356 ? -21.023 4.837 16.358 1.00 66.44 356 ASP A C 1
ATOM 2512 O O . ASP A 1 356 ? -21.670 3.797 16.519 1.00 66.44 356 ASP A O 1
ATOM 2516 N N . ASP A 1 357 ? -20.625 5.576 17.398 1.00 54.72 357 ASP A N 1
ATOM 2517 C CA . ASP A 1 357 ? -20.730 5.193 18.820 1.00 54.72 357 ASP A CA 1
ATOM 2518 C C . ASP A 1 357 ? -22.151 4.807 19.319 1.00 54.72 357 ASP A C 1
ATOM 2520 O O . ASP A 1 357 ? -22.305 4.396 20.472 1.00 54.72 357 ASP A O 1
ATOM 2524 N N . SER A 1 358 ? -23.202 4.927 18.496 1.00 63.59 358 SER A N 1
ATOM 2525 C CA . SER A 1 358 ? -24.586 4.571 18.839 1.00 63.59 358 SER A CA 1
ATOM 2526 C C . SER A 1 358 ? -25.082 3.218 18.306 1.00 63.59 358 SER A C 1
ATOM 2528 O O . SER A 1 358 ? -26.163 2.803 18.721 1.00 63.59 358 SER A O 1
ATOM 2530 N N . ASN A 1 359 ? -24.322 2.496 17.465 1.00 62.41 359 ASN A N 1
ATOM 2531 C CA . ASN A 1 359 ? -24.755 1.229 16.835 1.00 62.41 359 ASN A CA 1
ATOM 2532 C C . ASN A 1 359 ? -26.157 1.313 16.188 1.00 62.41 359 ASN A C 1
ATOM 2534 O O . ASN A 1 359 ? -26.918 0.347 16.217 1.00 62.41 359 ASN A O 1
ATOM 2538 N N . GLU A 1 360 ? -26.529 2.476 15.655 1.00 74.06 360 GLU A N 1
ATOM 2539 C CA . GLU A 1 360 ? -27.844 2.687 15.050 1.00 74.06 360 GLU A CA 1
ATOM 2540 C C . GLU A 1 360 ? -27.879 2.144 13.618 1.00 74.06 360 GLU A C 1
ATOM 2542 O O . GLU A 1 360 ? -27.032 2.474 12.783 1.00 74.06 360 GLU A O 1
ATOM 2547 N N . GLU A 1 361 ? -28.909 1.363 13.292 1.00 80.81 361 GLU A N 1
ATOM 2548 C CA . GLU A 1 361 ? -29.211 1.031 11.906 1.00 80.81 361 GLU A CA 1
ATOM 2549 C C . GLU A 1 361 ? -29.670 2.289 11.148 1.00 80.81 361 GLU A C 1
ATOM 2551 O O . GLU A 1 361 ? -30.723 2.874 11.423 1.00 80.81 361 GLU A O 1
ATOM 2556 N N . LYS A 1 362 ? -28.888 2.704 10.147 1.00 83.62 362 LYS A N 1
ATOM 2557 C CA . LYS A 1 362 ? -29.209 3.811 9.240 1.00 83.62 362 LYS A CA 1
ATOM 2558 C C . LYS A 1 362 ? -29.747 3.268 7.916 1.00 83.62 362 LYS A C 1
ATOM 2560 O O . LYS A 1 362 ? -29.638 2.086 7.596 1.00 83.62 362 LYS A O 1
ATOM 2565 N N . LYS A 1 363 ? -30.348 4.152 7.121 1.00 87.00 363 LYS A N 1
ATOM 2566 C CA . LYS A 1 363 ? -30.818 3.845 5.763 1.00 87.00 363 LYS A CA 1
ATOM 2567 C C . LYS A 1 363 ? -30.036 4.650 4.734 1.00 87.00 363 LYS A C 1
ATOM 2569 O O . LYS A 1 363 ? -29.794 5.838 4.942 1.00 87.00 363 LYS A O 1
ATOM 2574 N N . ILE A 1 364 ? -29.714 4.026 3.611 1.00 90.81 364 ILE A N 1
ATOM 2575 C CA . ILE A 1 364 ? -29.132 4.663 2.427 1.00 90.81 364 ILE A CA 1
ATOM 2576 C C . ILE A 1 364 ? -30.005 4.326 1.215 1.00 90.81 364 ILE A C 1
ATOM 2578 O O . ILE A 1 364 ? -30.574 3.239 1.159 1.00 90.81 364 ILE A O 1
ATOM 2582 N N . THR A 1 365 ? -30.171 5.251 0.269 1.00 92.69 365 THR A N 1
ATOM 2583 C CA . THR A 1 365 ? -30.819 4.920 -1.010 1.00 92.69 365 THR A CA 1
ATOM 2584 C C . THR A 1 365 ? -29.870 4.089 -1.867 1.00 92.69 365 THR A C 1
ATOM 2586 O O . THR A 1 365 ? -28.651 4.255 -1.782 1.00 92.69 365 THR A O 1
ATOM 2589 N N . PHE A 1 366 ? -30.405 3.218 -2.720 1.00 91.31 366 PHE A N 1
ATOM 2590 C CA . PHE A 1 366 ? -29.585 2.425 -3.632 1.00 91.31 366 PHE A CA 1
ATOM 2591 C C . PHE A 1 366 ? -28.742 3.306 -4.563 1.00 91.31 366 PHE A C 1
ATOM 2593 O O . PHE A 1 366 ? -27.589 2.966 -4.804 1.00 91.31 366 PHE A O 1
ATOM 2600 N N . SER A 1 367 ? -29.251 4.475 -4.977 1.00 91.00 367 SER A N 1
ATOM 2601 C CA . SER A 1 367 ? -28.475 5.475 -5.731 1.00 91.00 367 SER A CA 1
ATOM 2602 C C . SER A 1 367 ? -27.225 5.950 -4.983 1.00 91.00 367 SER A C 1
ATOM 2604 O O . SER A 1 367 ? -26.130 5.980 -5.529 1.00 91.00 367 SER A O 1
ATOM 2606 N N . ASN A 1 368 ? -27.363 6.285 -3.698 1.00 89.12 368 ASN A N 1
ATOM 2607 C CA . ASN A 1 368 ? -26.251 6.816 -2.916 1.00 89.12 368 ASN A CA 1
ATOM 2608 C C . ASN A 1 368 ? -25.250 5.709 -2.567 1.00 89.12 368 ASN A C 1
ATOM 2610 O O . ASN A 1 368 ? -24.059 5.976 -2.440 1.00 89.12 368 ASN A O 1
ATOM 2614 N N . PHE A 1 369 ? -25.722 4.472 -2.397 1.00 91.94 369 PHE A N 1
ATOM 2615 C CA . PHE A 1 369 ? -24.857 3.311 -2.204 1.00 91.94 369 PHE A CA 1
ATOM 2616 C C . PHE A 1 369 ? -24.053 2.986 -3.472 1.00 91.94 369 PHE A C 1
ATOM 2618 O O . PHE A 1 369 ? -22.853 2.733 -3.383 1.00 91.94 369 PHE A O 1
ATOM 2625 N N . GLU A 1 370 ? -24.686 3.061 -4.645 1.00 88.69 370 GLU A N 1
ATOM 2626 C CA . GLU A 1 370 ? -24.034 2.941 -5.953 1.00 88.69 370 GLU A CA 1
ATOM 2627 C C . GLU A 1 370 ? -22.926 3.988 -6.123 1.00 88.69 370 GLU A C 1
ATOM 2629 O O . GLU A 1 370 ? -21.785 3.633 -6.433 1.00 88.69 370 GLU A O 1
ATOM 2634 N N . ASP A 1 371 ? -23.229 5.251 -5.812 1.00 84.00 371 ASP A N 1
ATOM 2635 C CA . ASP A 1 371 ? -22.251 6.337 -5.846 1.00 84.00 371 ASP A CA 1
ATOM 2636 C C . ASP A 1 371 ? -21.040 6.039 -4.950 1.00 84.00 371 ASP A C 1
ATOM 2638 O O . ASP A 1 371 ? -19.907 6.270 -5.361 1.00 84.00 371 ASP A O 1
ATOM 2642 N N . GLN A 1 372 ? -21.228 5.481 -3.746 1.00 86.00 372 GLN A N 1
ATOM 2643 C CA . GLN A 1 372 ? -20.101 5.117 -2.871 1.00 86.00 372 GLN A CA 1
ATOM 2644 C C . GLN A 1 372 ? -19.214 4.012 -3.466 1.00 86.00 372 GLN A C 1
ATOM 2646 O O . GLN A 1 372 ? -17.995 4.058 -3.305 1.00 86.00 372 GLN A O 1
ATOM 2651 N N . ILE A 1 373 ? -19.802 3.036 -4.162 1.00 82.50 373 ILE A N 1
ATOM 2652 C CA . ILE A 1 373 ? -19.066 1.917 -4.768 1.00 82.50 373 ILE A CA 1
ATOM 2653 C C . ILE A 1 373 ? -18.288 2.376 -6.007 1.00 82.50 373 ILE A C 1
ATOM 2655 O O . ILE A 1 373 ? -17.131 1.988 -6.185 1.00 82.50 373 ILE A O 1
ATOM 2659 N N . PHE A 1 374 ? -18.891 3.217 -6.849 1.00 77.69 374 PHE A N 1
ATOM 2660 C CA . PHE A 1 374 ? -18.296 3.647 -8.117 1.00 77.69 374 PHE A CA 1
ATOM 2661 C C . PHE A 1 374 ? -17.586 5.007 -8.059 1.00 77.69 374 PHE A C 1
ATOM 2663 O O . PHE A 1 374 ? -16.933 5.376 -9.030 1.00 77.69 374 PHE A O 1
ATOM 2670 N N . SER A 1 375 ? -17.609 5.725 -6.929 1.00 71.19 375 SER A N 1
ATOM 2671 C CA . SER A 1 375 ? -16.904 7.010 -6.746 1.00 71.19 375 SER A CA 1
ATOM 2672 C C . SER A 1 375 ? -15.401 6.929 -7.050 1.00 71.19 375 SER A C 1
ATOM 2674 O O . SER A 1 375 ? -14.817 7.889 -7.554 1.00 71.19 375 SER A O 1
ATOM 2676 N N . ASN A 1 376 ? -14.771 5.770 -6.822 1.00 62.84 376 ASN A N 1
ATOM 2677 C CA . ASN A 1 376 ? -13.358 5.540 -7.150 1.00 62.84 376 ASN A CA 1
ATOM 2678 C C . ASN A 1 376 ? -13.102 5.285 -8.653 1.00 62.84 376 ASN A C 1
ATOM 2680 O O . ASN A 1 376 ? -11.949 5.265 -9.079 1.00 62.84 376 ASN A O 1
ATOM 2684 N N . ILE A 1 377 ? -14.152 5.118 -9.462 1.00 71.12 377 ILE A N 1
ATOM 2685 C CA . ILE A 1 377 ? -14.115 5.029 -10.928 1.00 71.12 377 ILE A CA 1
ATOM 2686 C C . ILE A 1 377 ? -14.533 6.397 -11.488 1.00 71.12 377 ILE A C 1
ATOM 2688 O O . ILE A 1 377 ? -15.589 6.562 -12.094 1.00 71.12 377 ILE A O 1
ATOM 2692 N N . ASN A 1 378 ? -13.728 7.423 -11.217 1.00 64.81 378 ASN A N 1
ATOM 2693 C CA . ASN A 1 378 ? -13.966 8.783 -11.697 1.00 64.81 378 ASN A CA 1
ATOM 2694 C C . ASN A 1 378 ? -12.816 9.255 -12.598 1.00 64.81 378 ASN A C 1
ATOM 2696 O O . ASN A 1 378 ? -11.770 8.618 -12.669 1.00 64.81 378 ASN A O 1
ATOM 2700 N N . ALA A 1 379 ? -12.994 10.403 -13.254 1.00 57.78 379 ALA A N 1
ATOM 2701 C CA . ALA A 1 379 ? -12.029 10.970 -14.201 1.00 57.78 379 ALA A CA 1
ATOM 2702 C C . ALA A 1 379 ? -10.622 11.271 -13.621 1.00 57.78 379 ALA A C 1
ATOM 2704 O O . ALA A 1 379 ? -9.728 11.626 -14.383 1.00 57.78 379 ALA A O 1
ATOM 2705 N N . ALA A 1 380 ? -10.414 11.163 -12.303 1.00 60.25 380 ALA A N 1
ATOM 2706 C CA . ALA A 1 380 ? -9.116 11.320 -11.644 1.00 60.25 380 ALA A CA 1
ATOM 2707 C C . ALA A 1 380 ? -8.424 9.985 -11.296 1.00 60.25 380 ALA A C 1
ATOM 2709 O O . ALA A 1 380 ? -7.255 10.000 -10.916 1.00 60.25 380 ALA A O 1
ATOM 2710 N N . SER A 1 381 ? -9.115 8.846 -11.421 1.00 59.44 381 SER A N 1
ATOM 2711 C CA . SER A 1 381 ? -8.529 7.507 -11.316 1.00 59.44 381 SER A CA 1
ATOM 2712 C C . SER A 1 381 ? -8.220 7.017 -12.728 1.00 59.44 381 SER A C 1
ATOM 2714 O O . SER A 1 381 ? -9.133 6.741 -13.501 1.00 59.44 381 SER A O 1
ATOM 2716 N N . SER A 1 382 ? -6.944 6.969 -13.108 1.00 54.12 382 SER A N 1
ATOM 2717 C CA . SER A 1 382 ? -6.548 6.592 -14.472 1.00 54.12 382 SER A CA 1
ATOM 2718 C C . SER A 1 382 ? -6.786 5.109 -14.787 1.00 54.12 382 SER A C 1
ATOM 2720 O O . SER A 1 382 ? -6.799 4.737 -15.958 1.00 54.12 382 SER A O 1
ATOM 2722 N N . ASP A 1 383 ? -7.018 4.271 -13.766 1.00 63.62 383 ASP A N 1
ATOM 2723 C CA . ASP A 1 383 ? -6.959 2.818 -13.903 1.00 63.62 383 ASP A CA 1
ATOM 2724 C C . ASP A 1 383 ? -8.194 2.144 -13.278 1.00 63.62 383 ASP A C 1
ATOM 2726 O O . ASP A 1 383 ? -8.458 2.250 -12.077 1.00 63.62 383 ASP A O 1
ATOM 2730 N N . ILE A 1 384 ? -8.923 1.359 -14.076 1.00 73.12 384 ILE A N 1
ATOM 2731 C CA . ILE A 1 384 ? -9.881 0.376 -13.555 1.00 73.12 384 ILE A CA 1
ATOM 2732 C C . ILE A 1 384 ? -9.090 -0.886 -13.191 1.00 73.12 384 ILE A C 1
ATOM 2734 O O . ILE A 1 384 ? -8.828 -1.741 -14.037 1.00 73.12 384 ILE A O 1
ATOM 2738 N N . ALA A 1 385 ? -8.687 -1.015 -11.926 1.00 61.41 385 ALA A N 1
ATOM 2739 C CA . ALA A 1 385 ? -7.978 -2.199 -11.444 1.00 61.41 385 ALA A CA 1
ATOM 2740 C C . ALA A 1 385 ? -8.936 -3.401 -11.300 1.00 61.41 385 ALA A C 1
ATOM 2742 O O . ALA A 1 385 ? -9.671 -3.509 -10.318 1.00 61.41 385 ALA A O 1
ATOM 2743 N N . ILE A 1 386 ? -8.919 -4.339 -12.256 1.00 68.06 386 ILE A N 1
ATOM 2744 C CA . ILE A 1 386 ? -9.664 -5.605 -12.138 1.00 68.06 386 ILE A CA 1
ATOM 2745 C C . ILE A 1 386 ? -8.828 -6.613 -11.342 1.00 68.06 386 ILE A C 1
ATOM 2747 O O . ILE A 1 386 ? -7.986 -7.337 -11.879 1.00 68.06 386 ILE A O 1
ATOM 2751 N N . VAL A 1 387 ? -9.057 -6.682 -10.035 1.00 56.28 387 VAL A N 1
ATOM 2752 C CA . VAL A 1 387 ? -8.418 -7.692 -9.185 1.00 56.28 387 VAL A CA 1
ATOM 2753 C C . VAL A 1 387 ? -8.934 -9.093 -9.564 1.00 56.28 387 VAL A C 1
ATOM 2755 O O . VAL A 1 387 ? -10.120 -9.280 -9.822 1.00 56.28 387 VAL A O 1
ATOM 2758 N N . ALA A 1 388 ? -8.034 -10.083 -9.583 1.00 54.66 388 ALA A N 1
ATOM 2759 C CA . ALA A 1 388 ? -8.307 -11.510 -9.829 1.00 54.66 388 ALA A CA 1
ATOM 2760 C C . ALA A 1 388 ? -8.666 -11.933 -11.274 1.00 54.66 388 ALA A C 1
ATOM 2762 O O . ALA A 1 388 ? -9.238 -13.004 -11.470 1.00 54.66 388 ALA A O 1
ATOM 2763 N N . GLY A 1 389 ? -8.276 -11.156 -12.293 1.00 57.09 389 GLY A N 1
ATOM 2764 C CA . GLY A 1 389 ? -8.354 -11.602 -13.694 1.00 57.09 389 GLY A CA 1
ATOM 2765 C C . GLY A 1 389 ? -9.773 -11.656 -14.270 1.00 57.09 389 GLY A C 1
ATOM 2766 O O . GLY A 1 389 ? -10.033 -12.416 -15.202 1.00 57.09 389 GLY A O 1
ATOM 2767 N N . GLY A 1 390 ? -10.699 -10.870 -13.712 1.00 68.31 390 GLY A N 1
ATOM 2768 C CA . GLY A 1 390 ? -12.020 -10.665 -14.302 1.00 68.31 390 GLY A CA 1
ATOM 2769 C C . GLY A 1 390 ? -11.939 -9.985 -15.675 1.00 68.31 390 GLY A C 1
ATOM 2770 O O . GLY A 1 390 ? -10.987 -9.268 -15.975 1.00 68.31 390 GLY A O 1
ATOM 2771 N N . ALA A 1 391 ? -12.952 -10.201 -16.512 1.00 69.94 391 ALA A N 1
ATOM 2772 C CA . ALA A 1 391 ? -13.092 -9.507 -17.788 1.00 69.94 391 ALA A CA 1
ATOM 2773 C C . ALA A 1 391 ? -14.037 -8.307 -17.639 1.00 69.94 391 ALA A C 1
ATOM 2775 O O . ALA A 1 391 ? -15.127 -8.445 -17.081 1.00 69.94 391 ALA A O 1
ATOM 2776 N N . ILE A 1 392 ? -13.664 -7.151 -18.195 1.00 77.25 392 ILE A N 1
ATOM 2777 C CA . ILE A 1 392 ? -14.624 -6.073 -18.459 1.00 77.25 392 ILE A CA 1
ATOM 2778 C C . ILE A 1 392 ? -15.362 -6.429 -19.750 1.00 77.25 392 ILE A C 1
ATOM 2780 O O . ILE A 1 392 ? -14.753 -6.568 -20.808 1.00 77.25 392 ILE A O 1
ATOM 2784 N N . THR A 1 393 ? -16.684 -6.580 -19.667 1.00 76.94 393 THR A N 1
ATOM 2785 C CA . THR A 1 393 ? -17.534 -6.703 -20.858 1.00 76.94 393 THR A CA 1
ATOM 2786 C C . THR A 1 393 ? -17.974 -5.309 -21.283 1.00 76.94 393 THR A C 1
ATOM 2788 O O . THR A 1 393 ? -18.766 -4.672 -20.594 1.00 76.94 393 THR A O 1
ATOM 2791 N N . LEU A 1 394 ? -17.464 -4.837 -22.416 1.00 81.44 394 LEU A N 1
ATOM 2792 C CA . LEU A 1 394 ? -17.914 -3.600 -23.052 1.00 81.44 394 LEU A CA 1
ATOM 2793 C C . LEU A 1 394 ? -19.059 -3.931 -24.013 1.00 81.44 394 LEU A C 1
ATOM 2795 O O . LEU A 1 394 ? -19.001 -4.941 -24.718 1.00 81.44 394 LEU A O 1
ATOM 2799 N N . ALA A 1 395 ? -20.101 -3.101 -24.069 1.00 80.81 395 ALA A N 1
ATOM 2800 C CA . ALA A 1 395 ? -21.120 -3.271 -25.101 1.00 80.81 395 ALA A CA 1
ATOM 2801 C C . ALA A 1 395 ? -20.520 -2.972 -26.489 1.00 80.81 395 ALA A C 1
ATOM 2803 O O . ALA A 1 395 ? -19.545 -2.222 -26.616 1.00 80.81 395 ALA A O 1
ATOM 2804 N N . ASN A 1 396 ? -21.102 -3.547 -27.543 1.00 73.25 396 ASN A N 1
ATOM 2805 C CA . ASN A 1 396 ? -20.634 -3.307 -28.908 1.00 73.25 396 ASN A CA 1
ATOM 2806 C C . ASN A 1 396 ? -20.580 -1.798 -29.195 1.00 73.25 396 ASN A C 1
ATOM 2808 O O . ASN A 1 396 ? -21.553 -1.089 -28.946 1.00 73.25 396 ASN A O 1
ATOM 2812 N N . ASN A 1 397 ? -19.453 -1.332 -29.738 1.00 72.38 397 ASN A N 1
ATOM 2813 C CA . ASN A 1 397 ? -19.219 0.062 -30.130 1.00 72.38 397 ASN A CA 1
ATOM 2814 C C . ASN A 1 397 ? -19.185 1.069 -28.958 1.00 72.38 397 ASN A C 1
ATOM 2816 O O . ASN A 1 397 ? -19.413 2.254 -29.180 1.00 72.38 397 ASN A O 1
ATOM 2820 N N . SER A 1 398 ? -18.912 0.625 -27.725 1.00 76.25 398 SER A N 1
ATOM 2821 C CA . SER A 1 398 ? -18.883 1.521 -26.546 1.00 76.25 398 SER A CA 1
ATOM 2822 C C . SER A 1 398 ? -17.570 2.279 -26.357 1.00 76.25 398 SER A C 1
ATOM 2824 O O . SER A 1 398 ? -17.508 3.170 -25.519 1.00 76.25 398 SER A O 1
ATOM 2826 N N . VAL A 1 399 ? -16.525 1.908 -27.097 1.00 80.06 399 VAL A N 1
ATOM 2827 C CA . VAL A 1 399 ? -15.225 2.586 -27.098 1.00 80.06 399 VAL A CA 1
ATOM 2828 C C . VAL A 1 399 ? -15.014 3.136 -28.500 1.00 80.06 399 VAL A C 1
ATOM 2830 O O . VAL A 1 399 ? -14.927 2.363 -29.457 1.00 80.06 399 VAL A O 1
ATOM 2833 N N . GLY A 1 400 ? -15.017 4.459 -28.630 1.00 69.88 400 GLY A N 1
ATOM 2834 C CA . GLY A 1 400 ? -14.679 5.157 -29.859 1.00 69.88 400 GLY A CA 1
ATOM 2835 C C . GLY A 1 400 ? -13.214 5.586 -29.881 1.00 69.88 400 GLY A C 1
ATOM 2836 O O . GLY A 1 400 ? -12.437 5.323 -28.963 1.00 69.88 400 GLY A O 1
ATOM 2837 N N . ASN A 1 401 ? -12.838 6.252 -30.972 1.00 66.00 401 ASN A N 1
ATOM 2838 C CA . ASN A 1 401 ? -11.473 6.740 -31.168 1.00 66.00 401 ASN A CA 1
ATOM 2839 C C . ASN A 1 401 ? -11.102 7.853 -30.180 1.00 66.00 401 ASN A C 1
ATOM 2841 O O . ASN A 1 401 ? -9.923 8.028 -29.907 1.00 66.00 401 ASN A O 1
ATOM 2845 N N . ASP A 1 402 ? -12.089 8.590 -29.666 1.00 67.44 402 ASP A N 1
ATOM 2846 C CA . ASP A 1 402 ? -11.865 9.672 -28.704 1.00 67.44 402 ASP A CA 1
ATOM 2847 C C . ASP A 1 402 ? -11.699 9.115 -27.276 1.00 67.44 402 ASP A C 1
ATOM 2849 O O . ASP A 1 402 ? -11.011 9.712 -26.449 1.00 67.44 402 ASP A O 1
ATOM 2853 N N . GLU A 1 403 ? -12.298 7.951 -26.990 1.00 70.38 403 GLU A N 1
ATOM 2854 C CA . GLU A 1 403 ? -12.190 7.233 -25.713 1.00 70.38 403 GLU A CA 1
ATOM 2855 C C . GLU A 1 403 ? -10.912 6.384 -25.606 1.00 70.38 403 GLU A C 1
ATOM 2857 O O . GLU A 1 403 ? -10.491 6.027 -24.505 1.00 70.38 403 GLU A O 1
ATOM 2862 N N . MET A 1 404 ? -10.271 6.078 -26.736 1.00 77.62 404 MET A N 1
ATOM 2863 C CA . MET A 1 404 ? -8.911 5.549 -26.782 1.00 77.62 404 MET A CA 1
ATOM 2864 C C . MET A 1 404 ? -7.931 6.726 -26.773 1.00 77.62 404 MET A C 1
ATOM 2866 O O . MET A 1 404 ? -7.673 7.325 -27.812 1.00 77.62 404 MET A O 1
ATOM 2870 N N . ALA A 1 405 ? -7.389 7.080 -25.605 1.00 63.91 405 ALA A N 1
ATOM 2871 C CA . ALA A 1 405 ? -6.350 8.107 -25.525 1.00 63.91 405 ALA A CA 1
ATOM 2872 C C . ALA A 1 405 ? -5.132 7.766 -26.415 1.00 63.91 405 ALA A C 1
ATOM 2874 O O . ALA A 1 405 ? -4.886 6.600 -26.739 1.00 63.91 405 ALA A O 1
ATOM 2875 N N . ASP A 1 406 ? -4.354 8.788 -26.786 1.00 61.41 406 ASP A N 1
ATOM 2876 C CA . ASP A 1 406 ? -3.041 8.603 -27.419 1.00 61.41 406 ASP A CA 1
ATOM 2877 C C . ASP A 1 406 ? -2.193 7.679 -26.522 1.00 61.41 406 ASP A C 1
ATOM 2879 O O . ASP A 1 406 ? -2.141 7.881 -25.309 1.00 61.41 406 ASP A O 1
ATOM 2883 N N . ASP A 1 407 ? -1.624 6.616 -27.093 1.00 62.09 407 ASP A N 1
ATOM 2884 C CA . ASP A 1 407 ? -0.930 5.522 -26.387 1.00 62.09 407 ASP A CA 1
ATOM 2885 C C . ASP A 1 407 ? -1.775 4.618 -25.452 1.00 62.09 407 ASP A C 1
ATOM 2887 O O . ASP A 1 407 ? -1.213 3.800 -24.721 1.00 62.09 407 ASP A O 1
ATOM 2891 N N . ALA A 1 408 ? -3.115 4.665 -25.494 1.00 67.94 408 ALA A N 1
ATOM 2892 C CA . ALA A 1 408 ? -3.970 3.819 -24.639 1.00 67.94 408 ALA A CA 1
ATOM 2893 C C . ALA A 1 408 ? -3.819 2.306 -24.890 1.00 67.94 408 ALA A C 1
ATOM 2895 O O . ALA A 1 408 ? -4.144 1.497 -24.022 1.00 67.94 408 ALA A O 1
ATOM 2896 N N . ILE A 1 409 ? -3.337 1.913 -26.074 1.00 74.50 409 ILE A N 1
ATOM 2897 C CA . ILE A 1 409 ? -3.007 0.522 -26.386 1.00 74.50 409 ILE A CA 1
ATOM 2898 C C . ILE A 1 409 ? -1.517 0.436 -26.703 1.00 74.50 409 ILE A C 1
ATOM 2900 O O . ILE A 1 409 ? -1.065 0.878 -27.761 1.00 74.50 409 ILE A O 1
ATOM 2904 N N . GLY A 1 410 ? -0.756 -0.160 -25.789 1.00 66.19 410 GLY A N 1
ATOM 2905 C CA . GLY A 1 410 ? 0.667 -0.380 -25.984 1.00 66.19 410 GLY A CA 1
ATOM 2906 C C . GLY A 1 410 ? 0.977 -1.407 -27.083 1.00 66.19 410 GLY A C 1
ATOM 2907 O O . GLY A 1 410 ? 0.144 -2.178 -27.573 1.00 66.19 410 GLY A O 1
ATOM 2908 N N . ASN A 1 411 ? 2.237 -1.402 -27.513 1.00 60.56 411 ASN A N 1
ATOM 2909 C CA . ASN A 1 411 ? 2.720 -2.243 -28.609 1.00 60.56 411 ASN A CA 1
ATOM 2910 C C . ASN A 1 411 ? 2.780 -3.747 -28.268 1.00 60.56 411 ASN A C 1
ATOM 2912 O O . ASN A 1 411 ? 2.868 -4.569 -29.188 1.00 60.56 411 ASN A O 1
ATOM 2916 N N . ALA A 1 412 ? 2.756 -4.099 -26.979 1.00 62.56 412 ALA A N 1
ATOM 2917 C CA . ALA A 1 412 ? 2.769 -5.472 -26.490 1.00 62.56 412 ALA A CA 1
ATOM 2918 C C . ALA A 1 412 ? 1.343 -6.042 -26.433 1.00 62.56 412 ALA A C 1
ATOM 2920 O O . ALA A 1 412 ? 1.130 -7.224 -26.700 1.00 62.56 412 ALA A O 1
ATOM 2921 N N . GLU A 1 413 ? 0.370 -5.174 -26.168 1.00 66.94 413 GLU A N 1
ATOM 2922 C CA . GLU A 1 413 ? -1.053 -5.451 -26.015 1.00 66.94 413 GLU A CA 1
ATOM 2923 C C . GLU A 1 413 ? -1.717 -5.743 -27.369 1.00 66.94 413 GLU A C 1
ATOM 2925 O O . GLU A 1 413 ? -2.587 -6.605 -27.461 1.00 66.94 413 GLU A O 1
ATOM 2930 N N . LEU A 1 414 ? -1.233 -5.127 -28.455 1.00 71.88 414 LEU A N 1
ATOM 2931 C CA . LEU A 1 414 ? -1.655 -5.439 -29.830 1.00 71.88 414 LEU A CA 1
ATOM 2932 C C . LEU A 1 414 ? -1.114 -6.785 -30.363 1.00 71.88 414 LEU A C 1
ATOM 2934 O O . LEU A 1 414 ? -1.318 -7.098 -31.535 1.00 71.88 414 LEU A O 1
ATOM 2938 N N . LYS A 1 415 ? -0.379 -7.575 -29.562 1.00 62.31 415 LYS A N 1
ATOM 2939 C CA . LYS A 1 415 ? 0.510 -8.639 -30.071 1.00 62.31 415 LYS A CA 1
ATOM 2940 C C . LYS A 1 415 ? 0.376 -10.032 -29.455 1.00 62.31 415 LYS A C 1
ATOM 2942 O O . LYS A 1 415 ? 1.359 -10.770 -29.437 1.00 62.31 415 LYS A O 1
ATOM 2947 N N . GLN A 1 416 ? -0.803 -10.459 -29.011 1.00 56.00 416 GLN A N 1
ATOM 2948 C CA . GLN A 1 416 ? -0.920 -11.794 -28.403 1.00 56.00 416 GLN A CA 1
ATOM 2949 C C . GLN A 1 416 ? -2.115 -12.635 -28.872 1.00 56.00 416 GLN A C 1
ATOM 2951 O O . GLN A 1 416 ? -2.833 -13.153 -28.032 1.00 56.00 416 GLN A O 1
ATOM 2956 N N . ASN A 1 417 ? -2.293 -12.839 -30.190 1.00 54.09 417 ASN A N 1
ATOM 2957 C CA . ASN A 1 417 ? -2.560 -14.175 -30.792 1.00 54.09 417 ASN A CA 1
ATOM 2958 C C . ASN A 1 417 ? -3.423 -14.193 -32.073 1.00 54.09 417 ASN A C 1
ATOM 2960 O O . ASN A 1 417 ? -3.598 -15.276 -32.618 1.00 54.09 417 ASN A O 1
ATOM 2964 N N . GLU A 1 418 ? -3.916 -13.068 -32.601 1.00 63.88 418 GLU A N 1
ATOM 2965 C CA . GLU A 1 418 ? -4.775 -13.079 -33.803 1.00 63.88 418 GLU A CA 1
ATOM 2966 C C . GLU A 1 418 ? -4.452 -11.948 -34.788 1.00 63.88 418 GLU A C 1
ATOM 2968 O O . GLU A 1 418 ? -3.865 -10.925 -34.423 1.00 63.88 418 GLU A O 1
ATOM 2973 N N . ASP A 1 419 ? -4.841 -12.149 -36.049 1.00 71.31 419 ASP A N 1
ATOM 2974 C CA . ASP A 1 419 ? -4.728 -11.149 -37.111 1.00 71.31 419 ASP A CA 1
ATOM 2975 C C . ASP A 1 419 ? -5.473 -9.854 -36.732 1.00 71.31 419 ASP A C 1
ATOM 2977 O O . ASP A 1 419 ? -6.637 -9.873 -36.328 1.00 71.31 419 ASP A O 1
ATOM 2981 N N . ILE A 1 420 ? -4.827 -8.698 -36.919 1.00 78.56 420 ILE A N 1
ATOM 2982 C CA . ILE A 1 420 ? -5.475 -7.391 -36.745 1.00 78.56 420 ILE A CA 1
ATOM 2983 C C . ILE A 1 420 ? -6.204 -7.029 -38.045 1.00 78.56 420 ILE A C 1
ATOM 2985 O O . ILE A 1 420 ? -5.582 -6.625 -39.029 1.00 78.56 420 ILE A O 1
ATOM 2989 N N . THR A 1 421 ? -7.534 -7.124 -38.056 1.00 76.81 421 THR A N 1
ATOM 2990 C CA . THR A 1 421 ? -8.364 -6.616 -39.160 1.00 76.81 421 THR A CA 1
ATOM 2991 C C . THR A 1 421 ? -8.776 -5.163 -38.931 1.00 76.81 421 THR A C 1
ATOM 2993 O O . THR A 1 421 ? -9.652 -4.882 -38.115 1.00 76.81 421 THR A O 1
ATOM 2996 N N . LEU A 1 422 ? -8.187 -4.242 -39.697 1.00 80.25 422 LEU A N 1
ATOM 2997 C CA . LEU A 1 422 ? -8.586 -2.832 -39.763 1.00 80.25 422 LEU A CA 1
ATOM 2998 C C . LEU A 1 422 ? -9.449 -2.593 -41.009 1.00 80.25 422 LEU A C 1
ATOM 3000 O O . LEU A 1 422 ? -9.124 -3.082 -42.089 1.00 80.25 422 LEU A O 1
ATOM 3004 N N . GLN A 1 423 ? -10.521 -1.805 -40.891 1.00 83.75 423 GLN A N 1
ATOM 3005 C CA . GLN A 1 423 ? -11.326 -1.412 -42.058 1.00 83.75 423 GLN A CA 1
ATOM 3006 C C . GLN A 1 423 ? -10.551 -0.465 -42.991 1.00 83.75 423 GLN A C 1
ATOM 3008 O O . GLN A 1 423 ? -10.694 -0.539 -44.210 1.00 83.75 423 GLN A O 1
ATOM 3013 N N . ALA A 1 424 ? -9.729 0.413 -42.415 1.00 82.19 424 ALA A N 1
ATOM 3014 C CA . ALA A 1 424 ? -8.810 1.291 -43.122 1.00 82.19 424 ALA A CA 1
ATOM 3015 C C . ALA A 1 424 ? -7.613 1.609 -42.217 1.00 82.19 424 ALA A C 1
ATOM 3017 O O . ALA A 1 424 ? -7.769 1.725 -41.002 1.00 82.19 424 ALA A O 1
ATOM 3018 N N . LEU A 1 425 ? -6.431 1.765 -42.814 1.00 85.62 425 LEU A N 1
ATOM 3019 C CA . LEU A 1 425 ? -5.222 2.209 -42.126 1.00 85.62 425 LEU A CA 1
ATOM 3020 C C . LEU A 1 425 ? -4.785 3.555 -42.709 1.00 85.62 425 LEU A C 1
ATOM 3022 O O . LEU A 1 425 ? -4.474 3.640 -43.896 1.00 85.62 425 LEU A O 1
ATOM 3026 N N . THR A 1 426 ? -4.727 4.583 -41.864 1.00 85.06 426 THR A N 1
ATOM 3027 C CA . THR A 1 426 ? -4.154 5.893 -42.197 1.00 85.06 426 THR A CA 1
ATOM 3028 C C . THR A 1 426 ? -2.953 6.128 -41.293 1.00 85.06 426 THR A C 1
ATOM 3030 O O . THR A 1 426 ? -3.103 6.167 -40.075 1.00 85.06 426 THR A O 1
ATOM 3033 N N . THR A 1 427 ? -1.766 6.303 -41.870 1.00 84.81 427 THR A N 1
ATOM 3034 C CA . THR A 1 427 ? -0.554 6.677 -41.129 1.00 84.81 427 THR A CA 1
ATOM 3035 C C . THR A 1 427 ? -0.180 8.119 -41.455 1.00 84.81 427 THR A C 1
ATOM 3037 O O . THR A 1 427 ? -0.168 8.509 -42.620 1.00 84.81 427 THR A O 1
ATOM 3040 N N . THR A 1 428 ? 0.139 8.924 -40.442 1.00 84.31 428 THR A N 1
ATOM 3041 C CA . THR A 1 428 ? 0.641 10.301 -40.629 1.00 84.31 428 THR A CA 1
ATOM 3042 C C . THR A 1 428 ? 2.133 10.344 -40.966 1.00 84.31 428 THR A C 1
ATOM 3044 O O . THR A 1 428 ? 2.605 11.313 -41.553 1.00 84.31 428 THR A O 1
ATOM 3047 N N . ASN A 1 429 ? 2.859 9.278 -40.621 1.00 86.31 429 ASN A N 1
ATOM 3048 C CA . ASN A 1 429 ? 4.279 9.079 -40.893 1.00 86.31 429 ASN A CA 1
ATOM 3049 C C . ASN A 1 429 ? 4.476 7.878 -41.842 1.00 86.31 429 ASN A C 1
ATOM 3051 O O . ASN A 1 429 ? 3.610 7.543 -42.651 1.00 86.31 429 ASN A O 1
ATOM 3055 N N . ASN A 1 430 ? 5.620 7.206 -41.727 1.00 86.44 430 ASN A N 1
ATOM 3056 C CA . ASN A 1 430 ? 5.980 6.058 -42.548 1.00 86.44 430 ASN A CA 1
ATOM 3057 C C . ASN A 1 430 ? 5.224 4.786 -42.134 1.00 86.44 430 ASN A C 1
ATOM 3059 O O . ASN A 1 430 ? 5.063 4.510 -40.945 1.00 86.44 430 ASN A O 1
ATOM 3063 N N . LEU A 1 431 ? 4.869 3.958 -43.118 1.00 90.25 431 LEU A N 1
ATOM 3064 C CA . LEU A 1 431 ? 4.460 2.571 -42.905 1.00 90.25 431 LEU A CA 1
ATOM 3065 C C . LEU A 1 431 ? 5.695 1.659 -42.989 1.00 90.25 431 LEU A C 1
ATOM 3067 O O . LEU A 1 431 ? 6.354 1.607 -44.026 1.00 90.25 431 LEU A O 1
ATOM 3071 N N . SER A 1 432 ? 5.997 0.929 -41.912 1.00 88.62 432 SER A N 1
ATOM 3072 C CA . SER A 1 432 ? 7.044 -0.101 -41.886 1.00 88.62 432 SER A CA 1
ATOM 3073 C C . SER A 1 432 ? 6.409 -1.477 -41.699 1.00 88.62 432 SER A C 1
ATOM 3075 O O . SER A 1 432 ? 5.719 -1.712 -40.708 1.00 88.62 432 SER A O 1
ATOM 3077 N N . VAL A 1 433 ? 6.635 -2.388 -42.646 1.00 89.62 433 VAL A N 1
ATOM 3078 C CA . VAL A 1 433 ? 6.140 -3.769 -42.590 1.00 89.62 433 VAL A CA 1
ATOM 3079 C C . VAL A 1 433 ? 7.337 -4.683 -42.356 1.00 89.62 433 VAL A C 1
ATOM 3081 O O . VAL A 1 433 ? 8.230 -4.762 -43.193 1.00 89.62 433 VAL A O 1
ATOM 3084 N N . GLY A 1 434 ? 7.376 -5.362 -41.206 1.00 85.69 434 GLY A N 1
ATOM 3085 C CA . GLY A 1 434 ? 8.505 -6.230 -40.842 1.00 85.69 434 GLY A CA 1
ATOM 3086 C C . GLY A 1 434 ? 8.601 -7.527 -41.660 1.00 85.69 434 GLY A C 1
ATOM 3087 O O . GLY A 1 434 ? 9.646 -8.171 -41.653 1.00 85.69 434 GLY A O 1
ATOM 3088 N N . GLY A 1 435 ? 7.521 -7.910 -42.348 1.00 86.62 435 GLY A N 1
ATOM 3089 C CA . GLY A 1 435 ? 7.438 -9.087 -43.217 1.00 86.62 435 GLY A CA 1
ATOM 3090 C C . GLY A 1 435 ? 7.005 -8.741 -44.646 1.00 86.62 435 GLY A C 1
ATOM 3091 O O . GLY A 1 435 ? 7.203 -7.626 -45.121 1.00 86.62 435 GLY A O 1
ATOM 3092 N N . ASN A 1 436 ? 6.386 -9.701 -45.336 1.00 89.12 436 ASN A N 1
ATOM 3093 C CA . ASN A 1 436 ? 5.881 -9.490 -46.694 1.00 89.12 436 ASN A CA 1
ATOM 3094 C C . ASN A 1 436 ? 4.610 -8.630 -46.680 1.00 89.12 436 ASN A C 1
ATOM 3096 O O . ASN A 1 436 ? 3.680 -8.913 -45.926 1.00 89.12 436 ASN A O 1
ATOM 3100 N N . ALA A 1 437 ? 4.533 -7.644 -47.572 1.00 91.75 437 ALA A N 1
ATOM 3101 C CA . ALA A 1 437 ? 3.290 -6.941 -47.873 1.00 91.75 437 ALA A CA 1
ATOM 3102 C C . ALA A 1 437 ? 2.595 -7.599 -49.077 1.00 91.75 437 ALA A C 1
ATOM 3104 O O . ALA A 1 437 ? 3.215 -7.789 -50.123 1.00 91.75 437 ALA A O 1
ATOM 3105 N N . ILE A 1 438 ? 1.308 -7.927 -48.939 1.00 90.44 438 ILE A N 1
ATOM 3106 C CA . ILE A 1 438 ? 0.447 -8.362 -50.047 1.00 90.44 438 ILE A CA 1
ATOM 3107 C C . ILE A 1 438 ? -0.622 -7.290 -50.240 1.00 90.44 438 ILE A C 1
ATOM 3109 O O . ILE A 1 438 ? -1.429 -7.056 -49.345 1.00 90.44 438 ILE A O 1
ATOM 3113 N N . ILE A 1 439 ? -0.640 -6.655 -51.411 1.00 92.19 439 ILE A N 1
ATOM 3114 C CA . ILE A 1 439 ? -1.670 -5.686 -51.793 1.00 92.19 439 ILE A CA 1
ATOM 3115 C C . ILE A 1 439 ? -2.576 -6.370 -52.816 1.00 92.19 439 ILE A C 1
ATOM 3117 O O . ILE A 1 439 ? -2.133 -6.718 -53.907 1.00 92.19 439 ILE A O 1
ATOM 3121 N N . THR A 1 440 ? -3.827 -6.635 -52.441 1.00 90.69 440 THR A N 1
ATOM 3122 C CA . THR A 1 440 ? -4.818 -7.271 -53.329 1.00 90.69 440 THR A CA 1
ATOM 3123 C C . THR A 1 440 ? -5.439 -6.289 -54.321 1.00 90.69 440 THR A C 1
ATOM 3125 O O . THR A 1 440 ? -5.935 -6.717 -55.361 1.00 90.69 440 THR A O 1
ATOM 3128 N N . GLY A 1 441 ? -5.430 -4.995 -53.986 1.00 90.31 441 GLY A N 1
ATOM 3129 C CA . GLY A 1 441 ? -5.831 -3.897 -54.864 1.00 90.31 441 GLY A CA 1
ATOM 3130 C C . GLY A 1 441 ? -4.644 -3.230 -55.563 1.00 90.31 441 GLY A C 1
ATOM 3131 O O . GLY A 1 441 ? -3.577 -3.824 -55.715 1.00 90.31 441 GLY A O 1
ATOM 3132 N N . ASP A 1 442 ? -4.834 -1.973 -55.956 1.00 91.94 442 ASP A N 1
ATOM 3133 C CA . ASP A 1 442 ? -3.811 -1.186 -56.645 1.00 91.94 442 ASP A CA 1
ATOM 3134 C C . ASP A 1 442 ? -2.798 -0.576 -55.663 1.00 91.94 442 ASP A C 1
ATOM 3136 O O . ASP A 1 442 ? -3.148 -0.152 -54.558 1.00 91.94 442 ASP A O 1
ATOM 3140 N N . LEU A 1 443 ? -1.538 -0.467 -56.094 1.00 91.56 443 LEU A N 1
ATOM 3141 C CA . LEU A 1 443 ? -0.507 0.313 -55.409 1.00 91.56 443 LEU A CA 1
ATOM 3142 C C . LEU A 1 443 ? -0.340 1.664 -56.113 1.00 91.56 443 LEU A C 1
ATOM 3144 O O . LEU A 1 443 ? 0.227 1.735 -57.202 1.00 91.56 443 LEU A O 1
ATOM 3148 N N . THR A 1 444 ? -0.777 2.738 -55.460 1.00 88.31 444 THR A N 1
ATOM 3149 C CA . THR A 1 444 ? -0.500 4.116 -55.891 1.00 88.31 444 THR A CA 1
ATOM 3150 C C . THR A 1 444 ? 0.566 4.720 -54.986 1.00 88.31 444 THR A C 1
ATOM 3152 O O . THR A 1 444 ? 0.378 4.791 -53.773 1.00 88.31 444 THR A O 1
ATOM 3155 N N . VAL A 1 445 ? 1.673 5.187 -55.565 1.00 88.12 445 VAL A N 1
ATOM 3156 C CA . VAL A 1 445 ? 2.748 5.874 -54.833 1.00 88.12 445 VAL A CA 1
ATOM 3157 C C . VAL A 1 445 ? 2.732 7.353 -55.203 1.00 88.12 445 VAL A C 1
ATOM 3159 O O . VAL A 1 445 ? 3.069 7.721 -56.325 1.00 88.12 445 VAL A O 1
ATOM 3162 N N . ASN A 1 446 ? 2.348 8.205 -54.252 1.00 81.12 446 ASN A N 1
ATOM 3163 C CA . ASN A 1 446 ? 2.367 9.658 -54.413 1.00 81.12 446 ASN A CA 1
ATOM 3164 C C . ASN A 1 446 ? 3.672 10.214 -53.828 1.00 81.12 446 ASN A C 1
ATOM 3166 O O . ASN A 1 446 ? 3.801 10.356 -52.615 1.00 81.12 446 ASN A O 1
ATOM 3170 N N . GLY A 1 447 ? 4.649 10.500 -54.687 1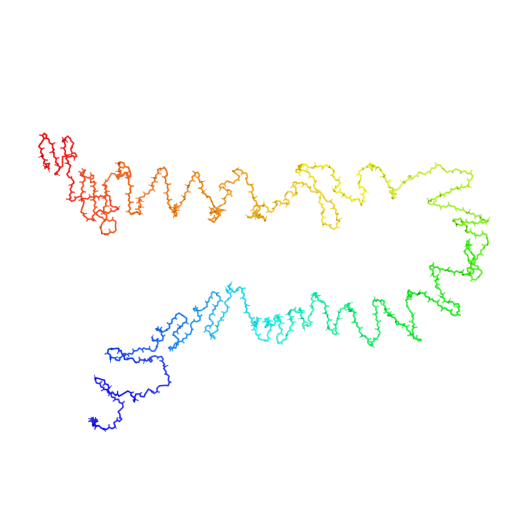.00 78.19 447 GLY A N 1
ATOM 3171 C CA . GLY A 1 447 ? 5.952 11.041 -54.300 1.00 78.19 447 GLY A CA 1
ATOM 3172 C C . GLY A 1 447 ? 6.883 11.204 -55.502 1.00 78.19 447 GLY A C 1
ATOM 3173 O O . GLY A 1 447 ? 6.559 10.772 -56.605 1.00 78.19 447 GLY A O 1
ATOM 3174 N N . GLU A 1 448 ? 8.045 11.827 -55.299 1.00 75.69 448 GLU A N 1
ATOM 3175 C CA . GLU A 1 448 ? 8.997 12.124 -56.385 1.00 75.69 448 GLU A CA 1
ATOM 3176 C C . GLU A 1 448 ? 9.827 10.905 -56.830 1.00 75.69 448 GLU A C 1
ATOM 3178 O O . GLU A 1 448 ? 10.382 10.898 -57.926 1.00 75.69 448 GLU A O 1
ATOM 3183 N N . THR A 1 449 ? 9.967 9.860 -56.002 1.00 76.06 449 THR A N 1
ATOM 3184 C CA . THR A 1 449 ? 10.789 8.679 -56.328 1.00 76.06 449 THR A CA 1
ATOM 3185 C C . THR A 1 449 ? 10.257 7.410 -55.666 1.00 76.06 449 THR A C 1
ATOM 3187 O O . THR A 1 449 ? 9.977 7.393 -54.472 1.00 76.06 449 THR A O 1
ATOM 3190 N N . THR A 1 450 ? 10.200 6.319 -56.434 1.00 84.88 450 THR A N 1
ATOM 3191 C CA . THR A 1 450 ? 9.990 4.955 -55.922 1.00 84.88 450 THR A CA 1
ATOM 3192 C C . THR A 1 450 ? 11.301 4.177 -56.020 1.00 84.88 450 THR A C 1
ATOM 3194 O O . THR A 1 450 ? 11.907 4.127 -57.090 1.00 84.88 450 THR A O 1
ATOM 3197 N N . VAL A 1 451 ? 11.747 3.560 -54.922 1.00 82.25 451 VAL A N 1
ATOM 3198 C CA . VAL A 1 451 ? 12.932 2.686 -54.900 1.00 82.25 451 VAL A CA 1
ATOM 3199 C C . VAL A 1 451 ? 12.494 1.266 -54.568 1.00 82.25 451 VAL A C 1
ATOM 3201 O O . VAL A 1 451 ? 11.969 1.017 -53.488 1.00 82.25 451 VAL A O 1
ATOM 3204 N N . VAL A 1 452 ? 12.749 0.327 -55.479 1.00 86.19 452 VAL A N 1
ATOM 3205 C CA . VAL A 1 452 ? 12.505 -1.104 -55.259 1.00 86.19 452 VAL A CA 1
ATOM 3206 C C . VAL A 1 452 ? 13.851 -1.813 -55.154 1.00 86.19 452 VAL A C 1
ATOM 3208 O O . VAL A 1 452 ? 14.530 -2.027 -56.156 1.00 86.19 452 VAL A O 1
ATOM 3211 N N . SER A 1 453 ? 14.251 -2.167 -53.933 1.00 83.31 453 SER A N 1
ATOM 3212 C CA . SER A 1 453 ? 15.457 -2.965 -53.691 1.00 83.31 453 SER A CA 1
ATOM 3213 C C . SER A 1 453 ? 15.100 -4.448 -53.757 1.00 83.31 453 SER A C 1
ATOM 3215 O O . SER A 1 453 ? 14.634 -5.032 -52.783 1.00 83.31 453 SER A O 1
ATOM 3217 N N . SER A 1 454 ? 15.261 -5.050 -54.933 1.00 85.12 454 SER A N 1
ATOM 3218 C CA . SER A 1 454 ? 14.979 -6.469 -55.165 1.00 85.12 454 SER A CA 1
ATOM 3219 C C . SER A 1 454 ? 16.072 -7.092 -56.029 1.00 85.12 454 SER A C 1
ATOM 3221 O O . SER A 1 454 ? 16.709 -6.400 -56.822 1.00 85.12 454 SER A O 1
ATOM 3223 N N . SER A 1 455 ? 16.301 -8.401 -55.890 1.00 88.06 455 SER A N 1
ATOM 3224 C CA . SER A 1 455 ? 17.208 -9.120 -56.796 1.00 88.06 455 SER A CA 1
ATOM 3225 C C . SER A 1 455 ? 16.624 -9.261 -58.203 1.00 88.06 455 SER A C 1
ATOM 3227 O O . SER A 1 455 ? 17.380 -9.284 -59.165 1.00 88.06 455 SER A O 1
ATOM 3229 N N . ASN A 1 456 ? 15.294 -9.349 -58.320 1.00 86.25 456 ASN A N 1
ATOM 3230 C CA . ASN A 1 456 ? 14.571 -9.434 -59.585 1.00 86.25 456 ASN A CA 1
ATOM 3231 C C . ASN A 1 456 ? 13.277 -8.619 -59.493 1.00 86.25 456 ASN A C 1
ATOM 3233 O O . ASN A 1 456 ? 12.564 -8.720 -58.495 1.00 86.25 456 ASN A O 1
ATOM 3237 N N . LEU A 1 457 ? 12.954 -7.889 -60.562 1.00 91.75 457 LEU A N 1
ATOM 3238 C CA . LEU A 1 457 ? 11.673 -7.211 -60.741 1.00 91.75 457 LEU A CA 1
ATOM 3239 C C . LEU A 1 457 ? 10.863 -7.955 -61.807 1.00 91.75 457 LEU A C 1
ATOM 3241 O O . LEU A 1 457 ? 11.284 -8.033 -62.960 1.00 91.75 457 LEU A O 1
ATOM 3245 N N . GLU A 1 458 ? 9.705 -8.490 -61.430 1.00 90.62 458 GLU A N 1
ATOM 3246 C CA . GLU A 1 458 ? 8.743 -9.070 -62.368 1.00 90.62 458 GLU A CA 1
ATOM 3247 C C . GLU A 1 458 ? 7.602 -8.076 -62.600 1.00 90.62 458 GLU A C 1
ATOM 3249 O O . GLU A 1 458 ? 6.933 -7.658 -61.658 1.00 90.62 458 GLU A O 1
ATOM 3254 N N . VAL A 1 459 ? 7.363 -7.718 -63.863 1.00 91.81 459 VAL A N 1
ATOM 3255 C CA . VAL A 1 459 ? 6.206 -6.920 -64.281 1.00 91.81 459 VAL A CA 1
ATOM 3256 C C . VAL A 1 459 ? 5.364 -7.787 -65.199 1.00 91.81 459 VAL A C 1
ATOM 3258 O O . VAL A 1 459 ? 5.812 -8.184 -66.273 1.00 91.81 459 VAL A O 1
ATOM 3261 N N . ARG A 1 460 ? 4.149 -8.118 -64.760 1.00 92.12 460 ARG A N 1
ATOM 3262 C CA . ARG A 1 460 ? 3.229 -8.979 -65.522 1.00 92.12 460 ARG A CA 1
ATOM 3263 C C . ARG A 1 460 ? 2.313 -8.191 -66.455 1.00 92.12 460 ARG A C 1
ATOM 3265 O O . ARG A 1 460 ? 1.586 -8.791 -67.248 1.00 92.12 460 ARG A O 1
ATOM 3272 N N . ASP A 1 461 ? 2.349 -6.866 -66.370 1.00 92.00 461 ASP A N 1
ATOM 3273 C CA . ASP A 1 461 ? 1.597 -5.994 -67.256 1.00 92.00 461 ASP A CA 1
ATOM 3274 C C . ASP A 1 461 ? 2.077 -6.115 -68.701 1.00 92.00 461 ASP A C 1
ATOM 3276 O O . ASP A 1 461 ? 3.264 -6.244 -68.993 1.00 92.00 461 ASP A O 1
ATOM 3280 N N . ARG A 1 462 ? 1.124 -6.047 -69.636 1.00 93.00 462 ARG A N 1
ATOM 3281 C CA . ARG A 1 462 ? 1.425 -6.100 -71.077 1.00 93.00 462 ARG A CA 1
ATOM 3282 C C . ARG A 1 462 ? 2.172 -4.860 -71.564 1.00 93.00 462 ARG A C 1
ATOM 3284 O O . ARG A 1 462 ? 2.854 -4.929 -72.581 1.00 93.00 462 ARG A O 1
ATOM 3291 N N . PHE A 1 463 ? 2.005 -3.740 -70.867 1.00 91.69 463 PHE A N 1
ATOM 3292 C CA . PHE A 1 463 ? 2.599 -2.459 -71.214 1.00 91.69 463 PHE A CA 1
ATOM 3293 C C . PHE A 1 463 ? 3.136 -1.780 -69.962 1.00 91.69 463 PHE A C 1
ATOM 3295 O O . PHE A 1 463 ? 2.499 -1.817 -68.914 1.00 91.69 463 PHE A O 1
ATOM 3302 N N . ILE A 1 464 ? 4.279 -1.117 -70.116 1.00 91.25 464 ILE A N 1
ATOM 3303 C CA . ILE A 1 464 ? 4.866 -0.245 -69.103 1.00 91.25 464 ILE A CA 1
ATOM 3304 C C . ILE A 1 464 ? 4.799 1.171 -69.660 1.00 91.25 464 ILE A C 1
ATOM 3306 O O . ILE A 1 464 ? 5.384 1.453 -70.707 1.00 91.25 464 ILE A O 1
ATOM 3310 N N . LEU A 1 465 ? 4.070 2.050 -68.977 1.00 87.88 465 LEU A N 1
ATOM 3311 C CA . LEU A 1 465 ? 4.049 3.468 -69.306 1.00 87.88 465 LEU A CA 1
ATOM 3312 C C . LEU A 1 465 ? 5.167 4.169 -68.531 1.00 87.88 465 LEU A C 1
ATOM 3314 O O . LEU A 1 465 ? 5.173 4.174 -67.304 1.00 87.88 465 LEU A O 1
ATOM 3318 N N . LEU A 1 466 ? 6.116 4.747 -69.260 1.00 86.81 466 LEU A N 1
ATOM 3319 C CA . LEU A 1 466 ? 7.219 5.526 -68.702 1.00 86.81 466 LEU A CA 1
ATOM 3320 C C . LEU A 1 466 ? 6.957 7.018 -68.937 1.00 86.81 466 LEU A C 1
ATOM 3322 O O . LEU A 1 466 ? 6.326 7.388 -69.924 1.00 86.81 466 LEU A O 1
ATOM 3326 N N . ASN A 1 467 ? 7.465 7.865 -68.038 1.00 81.88 467 ASN A N 1
ATOM 3327 C CA . ASN A 1 467 ? 7.339 9.326 -68.103 1.00 81.88 467 ASN A CA 1
ATOM 3328 C C . ASN A 1 467 ? 5.883 9.866 -68.151 1.00 81.88 467 ASN A C 1
ATOM 3330 O O . ASN A 1 467 ? 5.557 10.767 -68.919 1.00 81.88 467 ASN A O 1
ATOM 3334 N N . SER A 1 468 ? 4.979 9.338 -67.318 1.00 79.56 468 SER A N 1
ATOM 3335 C CA . SER A 1 468 ? 3.565 9.764 -67.261 1.00 79.56 468 SER A CA 1
ATOM 3336 C C . SER A 1 468 ? 3.271 10.930 -66.294 1.00 79.56 468 SER A C 1
ATOM 3338 O O . SER A 1 468 ? 2.123 11.127 -65.906 1.00 79.56 468 SER A O 1
ATOM 3340 N N . GLY A 1 469 ? 4.290 11.692 -65.874 1.00 66.62 469 GLY A N 1
ATOM 3341 C CA . GLY A 1 469 ? 4.281 12.547 -64.672 1.00 66.62 469 GLY A CA 1
ATOM 3342 C C . GLY A 1 469 ? 4.060 14.060 -64.851 1.00 66.62 469 GLY A C 1
ATOM 3343 O O . GLY A 1 469 ? 4.448 14.824 -63.976 1.00 66.62 469 GLY A O 1
ATOM 3344 N N . SER A 1 470 ? 3.396 14.507 -65.921 1.00 57.97 470 SER A N 1
ATOM 3345 C CA . SER A 1 470 ? 2.936 15.903 -66.156 1.00 57.97 470 SER A CA 1
ATOM 3346 C C . SER A 1 470 ? 3.904 16.912 -66.793 1.00 57.97 470 SER A C 1
ATOM 3348 O O . SER A 1 470 ? 3.463 18.018 -67.091 1.00 57.97 470 SER A O 1
ATOM 3350 N N . ASN A 1 471 ? 5.146 16.550 -67.121 1.00 64.69 471 ASN A N 1
ATOM 3351 C CA . ASN A 1 471 ? 5.973 17.327 -68.053 1.00 64.69 471 ASN A CA 1
ATOM 3352 C C . ASN A 1 471 ? 6.414 16.417 -69.200 1.00 64.69 471 ASN A C 1
ATOM 3354 O O . ASN A 1 471 ? 7.040 15.386 -68.966 1.00 64.69 471 ASN A O 1
ATOM 3358 N N . ALA A 1 472 ? 6.074 16.785 -70.437 1.00 69.12 472 ALA A N 1
ATOM 3359 C CA . ALA A 1 472 ? 6.611 16.105 -71.609 1.00 69.12 472 ALA A CA 1
ATOM 3360 C C . ALA A 1 472 ? 8.143 16.229 -71.584 1.00 69.12 472 ALA A C 1
ATOM 3362 O O . ALA A 1 472 ? 8.673 17.336 -71.495 1.00 69.12 472 ALA A O 1
ATOM 3363 N N . GLY A 1 473 ? 8.838 15.099 -71.620 1.00 82.12 473 GLY A N 1
ATOM 3364 C CA . GLY A 1 473 ? 10.290 15.035 -71.501 1.00 82.12 473 GLY A CA 1
ATOM 3365 C C . GLY A 1 473 ? 10.818 13.699 -72.000 1.00 82.12 473 GLY A C 1
ATOM 3366 O O . GLY A 1 473 ? 10.050 12.852 -72.469 1.00 82.12 473 GLY A O 1
ATOM 3367 N N . ASP A 1 474 ? 12.122 13.509 -71.882 1.00 89.69 474 ASP A N 1
ATOM 3368 C CA . ASP A 1 474 ? 12.751 12.267 -72.306 1.00 89.69 474 ASP A CA 1
ATOM 3369 C C . ASP A 1 474 ? 12.482 11.157 -71.287 1.00 89.69 474 ASP A C 1
ATOM 3371 O O . ASP A 1 474 ? 12.313 11.399 -70.091 1.00 89.69 474 ASP A O 1
ATOM 3375 N N . GLY A 1 475 ? 12.412 9.914 -71.757 1.00 88.75 475 GLY A N 1
ATOM 3376 C CA . GLY A 1 475 ? 12.056 8.780 -70.907 1.00 88.75 475 GLY A CA 1
ATOM 3377 C C . GLY A 1 475 ? 12.672 7.482 -71.394 1.00 88.75 475 GLY A C 1
ATOM 3378 O O . GLY A 1 475 ? 12.885 7.291 -72.588 1.00 88.75 475 GLY A O 1
ATOM 3379 N N . GLY A 1 476 ? 12.976 6.565 -70.480 1.00 89.56 476 GLY A N 1
ATOM 3380 C CA . GLY A 1 476 ? 13.641 5.329 -70.861 1.00 89.56 476 GLY A CA 1
ATOM 3381 C C . GLY A 1 476 ? 14.030 4.441 -69.696 1.00 89.56 476 GLY A C 1
ATOM 3382 O O . GLY A 1 476 ? 13.587 4.624 -68.565 1.00 89.56 476 GLY A O 1
ATOM 3383 N N . ILE A 1 477 ? 14.880 3.468 -70.004 1.00 90.94 477 ILE A N 1
ATOM 3384 C CA . ILE A 1 477 ? 15.414 2.494 -69.055 1.00 90.94 477 ILE A CA 1
ATOM 3385 C C . ILE A 1 477 ? 16.915 2.735 -68.932 1.00 90.94 477 ILE A C 1
ATOM 3387 O O . ILE A 1 477 ? 17.616 2.803 -69.942 1.00 90.94 477 ILE A O 1
ATOM 3391 N N . ILE A 1 478 ? 17.413 2.834 -67.700 1.00 87.88 478 ILE A N 1
ATOM 3392 C CA . ILE A 1 478 ? 18.840 2.989 -67.409 1.00 87.88 478 ILE A CA 1
ATOM 3393 C C . ILE A 1 478 ? 19.357 1.682 -66.820 1.00 87.88 478 ILE A C 1
ATOM 3395 O O . ILE A 1 478 ? 18.881 1.218 -65.787 1.00 87.88 478 ILE A O 1
ATOM 3399 N N . VAL A 1 479 ? 20.369 1.108 -67.458 1.00 89.00 479 VAL A N 1
ATOM 3400 C CA . VAL A 1 479 ? 21.150 0.005 -66.907 1.00 89.00 479 VAL A CA 1
ATOM 3401 C C . VAL A 1 479 ? 22.381 0.608 -66.249 1.00 89.00 479 VAL A C 1
ATOM 3403 O O . VAL A 1 479 ? 23.311 1.049 -66.929 1.00 89.00 479 VAL A O 1
ATOM 3406 N N . GLN A 1 480 ? 22.377 0.666 -64.919 1.00 86.44 480 GLN A N 1
ATOM 3407 C CA . GLN A 1 480 ? 23.517 1.165 -64.158 1.00 86.44 480 GLN A CA 1
ATOM 3408 C C . GLN A 1 480 ? 24.709 0.212 -64.291 1.00 86.44 480 GLN A C 1
ATOM 3410 O O . GLN A 1 480 ? 24.604 -0.987 -64.046 1.00 86.44 480 GLN A O 1
ATOM 3415 N N . HIS A 1 481 ? 25.867 0.774 -64.619 1.00 78.19 481 HIS A N 1
ATOM 3416 C CA . HIS A 1 481 ? 27.169 0.124 -64.520 1.00 78.19 481 HIS A CA 1
ATOM 3417 C C . HIS A 1 481 ? 28.198 1.215 -64.171 1.00 78.19 481 HIS A C 1
ATOM 3419 O O . HIS A 1 481 ? 28.141 2.312 -64.721 1.00 78.19 481 HIS A O 1
ATOM 3425 N N . GLY A 1 482 ? 29.078 0.975 -63.193 1.00 71.94 482 GLY A N 1
ATOM 3426 C CA . GLY A 1 482 ? 29.944 2.025 -62.621 1.00 71.94 482 GLY A CA 1
ATOM 3427 C C . GLY A 1 482 ? 29.301 2.822 -61.465 1.00 71.94 482 GLY A C 1
ATOM 3428 O O . GLY A 1 482 ? 28.602 2.233 -60.640 1.00 71.94 482 GLY A O 1
ATOM 3429 N N . ASN A 1 483 ? 29.590 4.134 -61.364 1.00 60.91 483 ASN A N 1
ATOM 3430 C CA . ASN A 1 483 ? 29.160 5.017 -60.260 1.00 60.91 483 ASN A CA 1
ATOM 3431 C C . ASN A 1 483 ? 27.637 5.006 -60.014 1.00 60.91 483 ASN A C 1
ATOM 3433 O O . ASN A 1 483 ? 26.830 4.804 -60.920 1.00 60.91 483 ASN A O 1
ATOM 3437 N N . THR A 1 484 ? 27.246 5.263 -58.764 1.00 71.56 484 THR A N 1
ATOM 3438 C CA . THR A 1 484 ? 25.861 5.185 -58.289 1.00 71.56 484 THR A CA 1
ATOM 3439 C C . THR A 1 484 ? 24.934 6.173 -58.999 1.00 71.56 484 THR A C 1
ATOM 3441 O O . THR A 1 484 ? 25.117 7.384 -58.929 1.00 71.56 484 THR A O 1
ATOM 3444 N N . GLY A 1 485 ? 23.878 5.653 -59.627 1.00 73.25 485 GLY A N 1
ATOM 3445 C CA . GLY A 1 485 ? 22.773 6.443 -60.165 1.00 73.25 485 GLY A CA 1
ATOM 3446 C C . GLY A 1 485 ? 22.869 6.844 -61.635 1.00 73.25 485 GLY A C 1
ATOM 3447 O O . GLY A 1 485 ? 21.918 7.460 -62.101 1.00 73.25 485 GLY A O 1
ATOM 3448 N N . SER A 1 486 ? 23.925 6.477 -62.369 1.00 83.06 486 SER A N 1
ATOM 3449 C CA . SER A 1 486 ? 24.048 6.730 -63.817 1.00 83.06 486 SER A CA 1
ATOM 3450 C C . SER A 1 486 ? 24.520 5.485 -64.564 1.00 83.06 486 SER A C 1
ATOM 3452 O O . SER A 1 486 ? 25.179 4.621 -63.992 1.00 83.06 486 SER A O 1
ATOM 3454 N N . GLY A 1 487 ? 24.195 5.367 -65.851 1.00 85.56 487 GLY A N 1
ATOM 3455 C CA . GLY A 1 487 ? 24.538 4.164 -66.611 1.00 85.56 487 GLY A CA 1
ATOM 3456 C C . GLY A 1 487 ? 24.363 4.286 -68.116 1.00 85.56 487 GLY A C 1
ATOM 3457 O O . GLY A 1 487 ? 24.381 5.382 -68.676 1.00 85.56 487 GLY A O 1
ATOM 3458 N N . SER A 1 488 ? 24.203 3.140 -68.774 1.00 88.56 488 SER A N 1
ATOM 3459 C CA . SER A 1 488 ? 23.786 3.083 -70.176 1.00 88.56 488 SER A CA 1
ATOM 3460 C C . SER A 1 488 ? 22.272 3.161 -70.248 1.00 88.56 488 SER A C 1
ATOM 3462 O O . SER A 1 488 ? 21.592 2.310 -69.677 1.00 88.56 488 SER A O 1
ATOM 3464 N N . ALA A 1 489 ? 21.742 4.150 -70.960 1.00 90.44 489 ALA A N 1
ATOM 3465 C CA . ALA A 1 489 ? 20.306 4.284 -71.145 1.00 90.44 489 ALA A CA 1
ATOM 3466 C C . ALA A 1 489 ? 19.860 3.783 -72.523 1.00 90.44 489 ALA A C 1
ATOM 3468 O O . ALA A 1 489 ? 20.574 3.910 -73.518 1.00 90.44 489 ALA A O 1
ATOM 3469 N N . PHE A 1 490 ? 18.649 3.242 -72.564 1.00 92.81 490 PHE A N 1
ATOM 3470 C CA . PHE A 1 490 ? 17.843 3.137 -73.767 1.00 92.81 490 PHE A CA 1
ATOM 3471 C C . PHE A 1 490 ? 16.661 4.084 -73.593 1.00 92.81 490 PHE A C 1
ATOM 3473 O O . PHE A 1 490 ? 15.802 3.843 -72.742 1.00 92.81 490 PHE A O 1
ATOM 3480 N N . ALA A 1 491 ? 16.665 5.191 -74.330 1.00 92.12 491 ALA A N 1
ATOM 3481 C CA . ALA A 1 491 ? 15.774 6.306 -74.051 1.00 92.12 491 ALA A CA 1
ATOM 3482 C C . ALA A 1 491 ? 15.153 6.882 -75.318 1.00 92.12 491 ALA A C 1
ATOM 3484 O O . ALA A 1 491 ? 15.768 6.901 -76.385 1.00 92.12 491 ALA A O 1
ATOM 3485 N N . TYR A 1 492 ? 13.916 7.335 -75.172 1.00 91.75 492 TYR A N 1
ATOM 3486 C CA . TYR A 1 492 ? 13.198 8.117 -76.151 1.00 91.75 492 TYR A CA 1
ATOM 3487 C C . TYR A 1 492 ? 13.529 9.589 -75.934 1.00 91.75 492 TYR A C 1
ATOM 3489 O O . TYR A 1 492 ? 13.301 10.122 -74.848 1.00 91.75 492 TYR A O 1
ATOM 3497 N N . ASP A 1 493 ? 14.078 10.209 -76.971 1.00 91.06 493 ASP A N 1
ATOM 3498 C CA . ASP A 1 493 ? 14.348 11.638 -77.037 1.00 91.06 493 ASP A CA 1
ATOM 3499 C C . ASP A 1 493 ? 13.164 12.325 -77.729 1.00 91.06 493 ASP A C 1
ATOM 3501 O O . ASP A 1 493 ? 12.917 12.124 -78.926 1.00 91.06 493 ASP A O 1
ATOM 3505 N N . VAL A 1 494 ? 12.412 13.120 -76.965 1.00 88.94 494 VAL A N 1
ATOM 3506 C CA . VAL A 1 494 ? 11.216 13.827 -77.439 1.00 88.94 494 VAL A CA 1
ATOM 3507 C C . VAL A 1 494 ? 11.571 14.999 -78.353 1.00 88.94 494 VAL A C 1
ATOM 3509 O O . VAL A 1 494 ? 10.776 15.373 -79.215 1.00 88.94 494 VAL A O 1
ATOM 3512 N N . SER A 1 495 ? 12.774 15.568 -78.221 1.00 87.81 495 SER A N 1
ATOM 3513 C CA . SER A 1 495 ? 13.204 16.718 -79.023 1.00 87.81 495 SER A CA 1
ATOM 3514 C C . SER A 1 495 ? 13.386 16.355 -80.500 1.00 87.81 495 SER A C 1
ATOM 3516 O O . SER A 1 495 ? 13.166 17.187 -81.384 1.00 87.81 495 SER A O 1
ATOM 3518 N N . VAL A 1 496 ? 13.718 15.089 -80.777 1.00 87.62 496 VAL A N 1
ATOM 3519 C CA . VAL A 1 496 ? 13.877 14.552 -82.137 1.00 87.62 496 VAL A CA 1
ATOM 3520 C C . VAL A 1 496 ? 12.885 13.436 -82.488 1.00 87.62 496 VAL A C 1
ATOM 3522 O O . VAL A 1 496 ? 12.866 13.003 -83.645 1.00 87.62 496 VAL A O 1
ATOM 3525 N N . ASN A 1 497 ? 12.042 13.021 -81.533 1.00 88.88 497 ASN A N 1
ATOM 3526 C CA . ASN A 1 497 ? 11.060 11.932 -81.616 1.00 88.88 497 ASN A CA 1
ATOM 3527 C C . ASN A 1 497 ? 11.675 10.579 -82.008 1.00 88.88 497 ASN A C 1
ATOM 3529 O O . ASN A 1 497 ? 11.277 9.964 -82.999 1.00 88.88 497 ASN A O 1
ATOM 3533 N N . ARG A 1 498 ? 12.713 10.131 -81.285 1.00 91.12 498 ARG A N 1
ATOM 3534 C CA . ARG A 1 498 ? 13.396 8.858 -81.582 1.00 91.12 498 ARG A CA 1
ATOM 3535 C C . ARG A 1 498 ? 13.900 8.142 -80.339 1.00 91.12 498 ARG A C 1
ATOM 3537 O O . ARG A 1 498 ? 14.429 8.753 -79.419 1.00 91.12 498 ARG A O 1
ATOM 3544 N N . TRP A 1 499 ? 13.867 6.812 -80.395 1.00 93.12 499 TRP A N 1
ATOM 3545 C CA . TRP A 1 499 ? 14.644 5.966 -79.493 1.00 93.12 499 TRP A CA 1
ATOM 3546 C C . TRP A 1 499 ? 16.130 6.021 -79.841 1.00 93.12 499 TRP A C 1
ATOM 3548 O O . TRP A 1 499 ? 16.507 5.921 -81.013 1.00 93.12 499 TRP A O 1
ATOM 3558 N N . GLY A 1 500 ? 16.980 6.121 -78.827 1.00 92.81 500 GLY A N 1
ATOM 3559 C CA . GLY A 1 500 ? 18.421 6.165 -78.999 1.00 92.81 500 GLY A CA 1
ATOM 3560 C C . GLY A 1 500 ? 19.213 5.760 -77.764 1.00 92.81 500 GLY A C 1
ATOM 3561 O O . GLY A 1 500 ? 18.676 5.418 -76.709 1.00 92.81 500 GLY A O 1
ATOM 3562 N N . PHE A 1 501 ? 20.525 5.781 -77.951 1.00 93.31 501 PHE A N 1
ATOM 3563 C CA . PHE A 1 501 ? 21.538 5.431 -76.973 1.00 93.31 501 PHE A CA 1
ATOM 3564 C C . PHE A 1 501 ? 22.393 6.677 -76.701 1.00 93.31 501 PHE A C 1
ATOM 3566 O O . PHE A 1 501 ? 23.210 7.059 -77.549 1.00 93.31 501 PHE A O 1
ATOM 3573 N N . PRO A 1 502 ? 22.194 7.359 -75.562 1.00 89.81 502 PRO A N 1
ATOM 3574 C CA . PRO A 1 502 ? 23.097 8.407 -75.109 1.00 89.81 502 PRO A CA 1
ATOM 3575 C C . PRO A 1 502 ? 24.455 7.829 -74.726 1.00 89.81 502 PRO A C 1
ATOM 3577 O O . PRO A 1 502 ? 24.621 6.620 -74.528 1.00 89.81 502 PRO A O 1
ATOM 3580 N N . LYS A 1 503 ? 25.441 8.720 -74.624 1.00 86.75 503 LYS A N 1
ATOM 3581 C CA . LYS A 1 503 ? 26.785 8.361 -74.187 1.00 86.75 503 LYS A CA 1
ATOM 3582 C C . LYS A 1 503 ? 26.719 7.605 -72.860 1.00 86.75 503 LYS A C 1
ATOM 3584 O O . LYS A 1 503 ? 26.069 8.028 -71.908 1.00 86.75 503 LYS A O 1
ATOM 3589 N N . SER A 1 504 ? 27.429 6.485 -72.769 1.00 82.06 504 SER A N 1
ATOM 3590 C CA . SER A 1 504 ? 27.476 5.699 -71.534 1.00 82.06 504 SER A CA 1
ATOM 3591 C C . SER A 1 504 ? 27.850 6.570 -70.324 1.00 82.06 504 SER A C 1
ATOM 3593 O O . SER A 1 504 ? 28.890 7.231 -70.334 1.00 82.06 504 SER A O 1
ATOM 3595 N N . GLY A 1 505 ? 27.020 6.538 -69.278 1.00 79.06 505 GLY A N 1
ATOM 3596 C CA . GLY A 1 505 ? 27.209 7.303 -68.043 1.00 79.06 505 GLY A CA 1
ATOM 3597 C C . GLY A 1 505 ? 26.715 8.754 -68.091 1.00 79.06 505 GLY A C 1
ATOM 3598 O O . GLY A 1 505 ? 26.793 9.426 -67.067 1.00 79.06 505 GLY A O 1
ATOM 3599 N N . SER A 1 506 ? 26.195 9.246 -69.226 1.00 81.25 506 SER A N 1
ATOM 3600 C CA . SER A 1 506 ? 25.690 10.626 -69.341 1.00 81.25 506 SER A CA 1
ATOM 3601 C C . SER A 1 506 ? 24.242 10.807 -68.885 1.00 81.25 506 SER A C 1
ATOM 3603 O O . SER A 1 506 ? 23.779 11.939 -68.816 1.00 81.25 506 SER A O 1
ATOM 3605 N N . THR A 1 507 ? 23.520 9.722 -68.602 1.00 83.75 507 THR A N 1
ATOM 3606 C CA . THR A 1 507 ? 22.129 9.766 -68.135 1.00 83.75 507 THR A CA 1
ATOM 3607 C C . THR A 1 507 ? 22.051 9.204 -66.720 1.00 83.75 507 THR A C 1
ATOM 3609 O O . THR A 1 507 ? 22.340 8.024 -66.494 1.00 83.75 507 THR A O 1
ATOM 3612 N N . GLY A 1 508 ? 21.694 10.073 -65.774 1.00 83.31 508 GLY A N 1
ATOM 3613 C CA . GLY A 1 508 ? 21.486 9.742 -64.368 1.00 83.31 508 GLY A CA 1
ATOM 3614 C C . GLY A 1 508 ? 20.009 9.599 -64.006 1.00 83.31 508 GLY A C 1
ATOM 3615 O O . GLY A 1 508 ? 19.133 10.075 -64.718 1.00 83.31 508 GLY A O 1
ATOM 3616 N N . LYS A 1 509 ? 19.726 8.978 -62.859 1.00 81.38 509 LYS A N 1
ATOM 3617 C CA . LYS A 1 509 ? 18.367 8.762 -62.332 1.00 81.38 509 LYS A CA 1
ATOM 3618 C C . LYS A 1 509 ? 17.586 10.052 -62.028 1.00 81.38 509 LYS A C 1
ATOM 3620 O O . LYS A 1 509 ? 16.380 9.984 -61.838 1.00 81.38 509 LYS A O 1
ATOM 3625 N N . THR A 1 510 ? 18.272 11.191 -61.926 1.00 81.88 510 THR A N 1
ATOM 3626 C CA . THR A 1 510 ? 17.689 12.528 -61.703 1.00 81.88 510 THR A CA 1
ATOM 3627 C C . THR A 1 510 ? 17.684 13.392 -62.964 1.00 81.88 510 THR A C 1
ATOM 3629 O O . THR A 1 510 ? 17.267 14.541 -62.903 1.00 81.88 510 THR A O 1
ATOM 3632 N N . GLU A 1 511 ? 18.195 12.885 -64.088 1.00 82.19 511 GLU A N 1
ATOM 3633 C CA . GLU A 1 511 ? 18.222 13.628 -65.346 1.00 82.19 511 GLU A CA 1
ATOM 3634 C C . GLU A 1 511 ? 16.869 13.521 -66.055 1.00 82.19 511 GLU A C 1
ATOM 3636 O O . GLU A 1 511 ? 16.249 12.458 -66.081 1.00 82.19 511 GLU A O 1
ATOM 3641 N N . HIS A 1 512 ? 16.428 14.622 -66.661 1.00 81.62 512 HIS A N 1
ATOM 3642 C CA . HIS A 1 512 ? 15.134 14.715 -67.354 1.00 81.62 512 HIS A CA 1
ATOM 3643 C C . HIS A 1 512 ? 15.268 14.855 -68.877 1.00 81.62 512 HIS A C 1
ATOM 3645 O O . HIS A 1 512 ? 14.268 14.958 -69.586 1.00 81.62 512 HIS A O 1
ATOM 3651 N N . THR A 1 513 ? 16.507 14.875 -69.373 1.00 85.12 513 THR A N 1
ATOM 3652 C CA . THR A 1 513 ? 16.844 15.012 -70.792 1.00 85.12 513 THR A CA 1
ATOM 3653 C C . THR A 1 513 ? 17.962 14.049 -71.170 1.00 85.12 513 THR A C 1
ATOM 3655 O O . THR A 1 513 ? 18.866 13.799 -70.370 1.00 85.12 513 THR A O 1
ATOM 3658 N N . VAL A 1 514 ? 17.949 13.552 -72.401 1.00 86.88 514 VAL A N 1
ATOM 3659 C CA . VAL A 1 514 ? 18.992 12.708 -72.983 1.00 86.88 514 VAL A CA 1
ATOM 3660 C C . VAL A 1 514 ? 19.511 13.329 -74.277 1.00 86.88 514 VAL A C 1
ATOM 3662 O O . VAL A 1 514 ? 18.815 14.063 -74.962 1.00 86.88 514 VAL A O 1
ATOM 3665 N N . SER A 1 515 ? 20.764 13.034 -74.624 1.00 89.12 515 SER A N 1
ATOM 3666 C CA . SER A 1 515 ? 21.344 13.399 -75.920 1.00 89.12 515 SER A CA 1
ATOM 3667 C C . SER A 1 515 ? 21.942 12.142 -76.551 1.00 89.12 515 SER A C 1
ATOM 3669 O O . SER A 1 515 ? 23.058 11.747 -76.195 1.00 89.12 515 SER A O 1
ATOM 3671 N N . PRO A 1 516 ? 21.180 11.433 -77.403 1.00 91.69 516 PRO A N 1
ATOM 3672 C CA . PRO A 1 516 ? 21.648 10.206 -78.028 1.00 91.69 516 PRO A CA 1
ATOM 3673 C C . PRO A 1 516 ? 22.830 10.444 -78.979 1.00 91.69 516 PRO A C 1
ATOM 3675 O O . PRO A 1 516 ? 22.765 11.295 -79.863 1.00 91.69 516 PRO A O 1
ATOM 3678 N N . GLU A 1 517 ? 23.898 9.650 -78.842 1.00 91.88 517 GLU A N 1
ATOM 3679 C CA . GLU A 1 517 ? 25.007 9.608 -79.816 1.00 91.88 517 GLU A CA 1
ATOM 3680 C C . GLU A 1 517 ? 24.702 8.632 -80.966 1.00 91.88 517 GLU A C 1
ATOM 3682 O O . GLU A 1 517 ? 25.278 8.723 -82.051 1.00 91.88 517 GLU A O 1
ATOM 3687 N N . ALA A 1 518 ? 23.764 7.709 -80.740 1.00 91.00 518 ALA A N 1
ATOM 3688 C CA . ALA A 1 518 ? 23.239 6.790 -81.738 1.00 91.00 518 ALA A CA 1
ATOM 3689 C C . ALA A 1 518 ? 21.720 6.649 -81.592 1.00 91.00 518 ALA A C 1
ATOM 3691 O O . ALA A 1 518 ? 21.188 6.700 -80.486 1.00 91.00 518 ALA A O 1
ATOM 3692 N N . TYR A 1 519 ? 21.022 6.414 -82.701 1.00 92.81 519 TYR A N 1
ATOM 3693 C CA . TYR A 1 519 ? 19.572 6.211 -82.720 1.00 92.81 519 TYR A CA 1
ATOM 3694 C C . TYR A 1 519 ? 19.215 4.806 -83.195 1.00 92.81 519 TYR A C 1
ATOM 3696 O O . TYR A 1 519 ? 19.923 4.213 -84.011 1.00 92.81 519 TYR A O 1
ATOM 3704 N N . VAL A 1 520 ? 18.080 4.295 -82.723 1.00 94.44 520 VAL A N 1
ATOM 3705 C CA . VAL A 1 520 ? 17.481 3.072 -83.256 1.00 94.44 520 VAL A CA 1
ATOM 3706 C C . VAL A 1 520 ? 16.890 3.354 -84.634 1.00 94.44 520 VAL A C 1
ATOM 3708 O O . VAL A 1 520 ? 16.259 4.388 -84.877 1.00 94.44 520 VAL A O 1
ATOM 3711 N N . SER A 1 521 ? 17.116 2.415 -85.548 1.00 92.19 521 SER A N 1
ATOM 3712 C CA . SER A 1 521 ? 16.488 2.406 -86.864 1.00 92.19 521 SER A CA 1
ATOM 3713 C C . SER A 1 521 ? 15.113 1.746 -86.774 1.00 92.19 521 SER A C 1
ATOM 3715 O O . SER A 1 521 ? 15.002 0.608 -86.317 1.00 92.19 521 SER A O 1
ATOM 3717 N N . ALA A 1 522 ? 14.068 2.452 -87.205 1.00 90.69 522 ALA A N 1
ATOM 3718 C CA . ALA A 1 522 ? 12.736 1.880 -87.383 1.00 90.69 522 ALA A CA 1
ATOM 3719 C C . ALA A 1 522 ? 12.584 1.279 -88.789 1.00 90.69 522 ALA A C 1
ATOM 3721 O O . ALA A 1 522 ? 13.111 1.826 -89.762 1.00 90.69 522 ALA A O 1
ATOM 3722 N N . VAL A 1 523 ? 11.825 0.183 -88.896 1.00 91.06 523 VAL A N 1
ATOM 3723 C CA . VAL A 1 523 ? 11.402 -0.389 -90.183 1.00 91.06 523 VAL A CA 1
ATOM 3724 C C . VAL A 1 523 ? 10.036 0.184 -90.549 1.00 91.06 523 VAL A C 1
ATOM 3726 O O . VAL A 1 523 ? 9.054 -0.030 -89.845 1.00 91.06 523 VAL A O 1
ATOM 3729 N N . VAL A 1 524 ? 9.985 0.916 -91.655 1.00 89.19 524 VAL A N 1
ATOM 3730 C CA . VAL A 1 524 ? 8.843 1.715 -92.097 1.00 89.19 524 VAL A CA 1
ATOM 3731 C C . VAL A 1 524 ? 8.181 1.028 -93.287 1.00 89.19 524 VAL A C 1
ATOM 3733 O O . VAL A 1 524 ? 8.796 0.874 -94.343 1.00 89.19 524 VAL A O 1
ATOM 3736 N N . THR A 1 525 ? 6.929 0.607 -93.119 1.00 86.00 525 THR A N 1
ATOM 3737 C CA . THR A 1 525 ? 6.122 -0.026 -94.179 1.00 86.00 525 THR A CA 1
ATOM 3738 C C . THR A 1 525 ? 5.214 0.965 -94.912 1.00 86.00 525 THR A C 1
ATOM 3740 O O . THR A 1 525 ? 4.728 0.655 -95.996 1.00 86.00 525 THR A O 1
ATOM 3743 N N . ASP A 1 526 ? 5.000 2.147 -94.329 1.00 80.25 526 ASP A N 1
ATOM 3744 C CA . ASP A 1 526 ? 4.268 3.281 -94.897 1.00 80.25 526 ASP A CA 1
ATOM 3745 C C . ASP A 1 526 ? 4.950 4.589 -94.453 1.00 80.25 526 ASP A C 1
ATOM 3747 O O . ASP A 1 526 ? 5.214 4.773 -93.267 1.00 80.25 526 ASP A O 1
ATOM 3751 N N . ASP A 1 527 ? 5.298 5.467 -95.394 1.00 78.19 527 ASP A N 1
ATOM 3752 C CA . ASP A 1 527 ? 6.070 6.697 -95.167 1.00 78.19 527 ASP A CA 1
ATOM 3753 C C . ASP A 1 527 ? 5.208 7.961 -95.041 1.00 78.19 527 ASP A C 1
ATOM 3755 O O . ASP A 1 527 ? 5.734 9.074 -95.102 1.00 78.19 527 ASP A O 1
ATOM 3759 N N . ASN A 1 528 ? 3.900 7.795 -94.839 1.00 82.31 528 ASN A N 1
ATOM 3760 C CA . ASN A 1 528 ? 2.962 8.900 -94.641 1.00 82.31 528 ASN A CA 1
ATOM 3761 C C . ASN A 1 528 ? 3.242 9.727 -93.369 1.00 82.31 528 ASN A C 1
ATOM 3763 O O . ASN A 1 528 ? 2.907 10.910 -93.325 1.00 82.31 528 ASN A O 1
ATOM 3767 N N . GLU A 1 529 ? 3.900 9.145 -92.362 1.00 83.56 529 GLU A N 1
ATOM 3768 C CA . GLU A 1 529 ? 4.196 9.813 -91.092 1.00 83.56 529 GLU A CA 1
ATOM 3769 C C . GLU A 1 529 ? 5.606 10.425 -91.075 1.00 83.56 529 GLU A C 1
ATOM 3771 O O . GLU A 1 529 ? 6.626 9.733 -91.179 1.00 83.56 529 GLU A O 1
ATOM 3776 N N . ALA A 1 530 ? 5.686 11.747 -90.881 1.00 84.06 530 ALA A N 1
ATOM 3777 C CA . ALA A 1 530 ? 6.956 12.479 -90.829 1.00 84.06 530 ALA A CA 1
ATOM 3778 C C . ALA A 1 530 ? 7.856 12.066 -89.647 1.00 84.06 530 ALA A C 1
ATOM 3780 O O . ALA A 1 530 ? 9.070 12.259 -89.702 1.00 84.06 530 ALA A O 1
ATOM 3781 N N . GLU A 1 531 ? 7.280 11.472 -88.599 1.00 83.94 531 GLU A N 1
ATOM 3782 C CA . GLU A 1 531 ? 8.011 10.936 -87.446 1.00 83.94 531 GLU A CA 1
ATOM 3783 C C . GLU A 1 531 ? 9.013 9.845 -87.851 1.00 83.94 531 GLU A C 1
ATOM 3785 O O . GLU A 1 531 ? 10.126 9.803 -87.328 1.00 83.94 531 GLU A O 1
ATOM 3790 N N . PHE A 1 532 ? 8.668 9.014 -88.840 1.00 85.81 532 PHE A N 1
ATOM 3791 C CA . PHE A 1 532 ? 9.491 7.874 -89.248 1.00 85.81 532 PHE A CA 1
ATOM 3792 C C . PHE A 1 532 ? 10.409 8.154 -90.444 1.00 85.81 532 PHE A C 1
ATOM 3794 O O . PHE A 1 532 ? 11.318 7.362 -90.717 1.00 85.81 532 PHE A O 1
ATOM 3801 N N . ARG A 1 533 ? 10.252 9.300 -91.115 1.00 87.31 533 ARG A N 1
ATOM 3802 C CA . ARG A 1 533 ? 11.165 9.790 -92.161 1.00 87.31 533 ARG A CA 1
ATOM 3803 C C . ARG A 1 533 ? 12.411 10.413 -91.520 1.00 87.31 533 ARG A C 1
ATOM 3805 O O . ARG A 1 533 ? 12.567 11.624 -91.503 1.00 87.31 533 ARG A O 1
ATOM 3812 N N . LYS A 1 534 ? 13.271 9.590 -90.916 1.00 88.75 534 LYS A N 1
ATOM 3813 C CA . LYS A 1 534 ? 14.477 10.038 -90.194 1.00 88.75 534 LYS A CA 1
ATOM 3814 C C . LYS A 1 534 ? 15.719 9.307 -90.680 1.00 88.75 534 LYS A C 1
ATOM 3816 O O . LYS A 1 534 ? 15.649 8.125 -91.012 1.00 88.75 534 LYS A O 1
ATOM 3821 N N . ASN A 1 535 ? 16.869 9.977 -90.626 1.00 88.94 535 ASN A N 1
ATOM 3822 C CA . ASN A 1 535 ? 18.150 9.415 -91.064 1.00 88.94 535 ASN A CA 1
ATOM 3823 C C . ASN A 1 535 ? 18.444 8.070 -90.412 1.00 88.94 535 ASN A C 1
ATOM 3825 O O . ASN A 1 535 ? 18.413 7.935 -89.184 1.00 88.94 535 ASN A O 1
ATOM 3829 N N . GLY A 1 536 ? 18.746 7.085 -91.251 1.00 89.62 536 GLY A N 1
ATOM 3830 C CA . GLY A 1 536 ? 19.058 5.727 -90.828 1.00 89.62 536 GLY A CA 1
ATOM 3831 C C . GLY A 1 536 ? 17.844 4.823 -90.602 1.00 89.62 536 GLY A C 1
ATOM 3832 O O . GLY A 1 536 ? 18.061 3.631 -90.406 1.00 89.62 536 GLY A O 1
ATOM 3833 N N . ASN A 1 537 ? 16.597 5.316 -90.652 1.00 92.19 537 ASN A N 1
ATOM 3834 C CA . ASN A 1 537 ? 15.417 4.442 -90.684 1.00 92.19 537 ASN A CA 1
ATOM 3835 C C . ASN A 1 537 ? 15.338 3.701 -92.023 1.00 92.19 537 ASN A C 1
ATOM 3837 O O . ASN A 1 537 ? 15.753 4.215 -93.064 1.00 92.19 537 ASN A O 1
ATOM 3841 N N . ILE A 1 538 ? 14.799 2.488 -91.991 1.00 91.69 538 ILE A N 1
ATOM 3842 C CA . ILE A 1 538 ? 14.748 1.585 -93.136 1.00 91.69 538 ILE A CA 1
ATOM 3843 C C . ILE A 1 538 ? 13.320 1.560 -93.675 1.00 91.69 538 ILE A C 1
ATOM 3845 O O . ILE A 1 538 ? 12.406 1.155 -92.967 1.00 91.69 538 ILE A O 1
ATOM 3849 N N . ARG A 1 539 ? 13.105 1.944 -94.932 1.00 89.00 539 ARG A N 1
ATOM 3850 C CA . ARG A 1 539 ? 11.814 1.799 -95.615 1.00 89.00 539 ARG A CA 1
ATOM 3851 C C . ARG A 1 539 ? 11.780 0.490 -96.386 1.00 89.00 539 ARG A C 1
ATOM 3853 O O . ARG A 1 539 ? 12.685 0.222 -97.172 1.00 89.00 539 ARG A O 1
ATOM 3860 N N . VAL A 1 540 ? 10.711 -0.278 -96.212 1.00 88.25 540 VAL A N 1
ATOM 3861 C CA . VAL A 1 540 ? 10.446 -1.481 -97.004 1.00 88.25 540 VAL A CA 1
ATOM 3862 C C . VAL A 1 540 ? 9.194 -1.250 -97.830 1.00 88.25 540 VAL A C 1
ATOM 3864 O O . VAL A 1 540 ? 8.102 -1.115 -97.283 1.00 88.25 540 VAL A O 1
ATOM 3867 N N . GLN A 1 541 ? 9.342 -1.208 -99.151 1.00 85.81 541 GLN A N 1
ATOM 3868 C CA . GLN A 1 541 ? 8.222 -1.005 -100.065 1.00 85.81 541 GLN A CA 1
ATOM 3869 C C . GLN A 1 541 ? 8.360 -1.927 -101.268 1.00 85.81 541 GLN A C 1
ATOM 3871 O O . GLN A 1 541 ? 9.412 -1.988 -101.893 1.00 85.81 541 GLN A O 1
ATOM 3876 N N . SER A 1 542 ? 7.290 -2.660 -101.586 1.00 86.25 542 SER A N 1
ATOM 3877 C CA . SER A 1 542 ? 7.236 -3.545 -102.759 1.00 86.25 542 SER A CA 1
ATOM 3878 C C . SER A 1 542 ? 8.398 -4.550 -102.854 1.00 86.25 542 SER A C 1
ATOM 3880 O O . SER A 1 542 ? 8.774 -4.963 -103.946 1.00 86.25 542 SER A O 1
ATOM 3882 N N . GLY A 1 543 ? 8.957 -4.961 -101.709 1.00 82.94 543 GLY A N 1
ATOM 3883 C CA . GLY A 1 543 ? 10.082 -5.898 -101.633 1.00 82.94 543 GLY A CA 1
ATOM 3884 C C . GLY A 1 543 ? 11.476 -5.265 -101.728 1.00 82.94 543 GLY A C 1
ATOM 3885 O O . GLY A 1 543 ? 12.457 -5.995 -101.617 1.00 82.94 543 GLY A O 1
ATOM 3886 N N . GLU A 1 544 ? 11.584 -3.942 -101.882 1.00 87.56 544 GLU A N 1
ATOM 3887 C CA . GLU A 1 544 ? 12.854 -3.207 -101.864 1.00 87.56 544 GLU A CA 1
ATOM 3888 C C . GLU A 1 544 ? 13.104 -2.546 -100.504 1.00 87.56 544 GLU A C 1
ATOM 3890 O O . GLU A 1 544 ? 12.169 -2.171 -99.791 1.00 87.56 544 GLU A O 1
ATOM 3895 N N . ILE A 1 545 ? 14.385 -2.419 -100.149 1.00 90.25 545 ILE A N 1
ATOM 3896 C CA . ILE A 1 545 ? 14.853 -1.833 -98.892 1.00 90.25 545 ILE A CA 1
ATOM 3897 C C . ILE A 1 545 ? 15.585 -0.530 -99.209 1.00 90.25 545 ILE A C 1
ATOM 3899 O O . ILE A 1 545 ? 16.585 -0.534 -99.925 1.00 90.25 545 ILE A O 1
ATOM 3903 N N . PHE A 1 546 ? 15.122 0.568 -98.622 1.00 87.50 546 PHE A N 1
ATOM 3904 C CA . PHE A 1 546 ? 15.751 1.881 -98.709 1.00 87.50 546 PHE A CA 1
ATOM 3905 C C . PHE A 1 546 ? 16.156 2.349 -97.320 1.00 87.50 546 PHE A C 1
ATOM 3907 O O . PHE A 1 546 ? 15.502 2.024 -96.333 1.00 87.50 546 PHE A O 1
ATOM 3914 N N . ILE A 1 547 ? 17.212 3.148 -97.239 1.00 90.00 547 ILE A N 1
ATOM 3915 C CA . ILE A 1 547 ? 17.581 3.843 -96.008 1.00 90.00 547 ILE A CA 1
ATOM 3916 C C . ILE A 1 547 ? 17.254 5.313 -96.215 1.00 90.00 547 ILE A C 1
ATOM 3918 O O . ILE A 1 547 ? 17.673 5.906 -97.210 1.00 90.00 547 ILE A O 1
ATOM 3922 N N . PHE A 1 548 ? 16.501 5.897 -95.288 1.00 86.81 548 PHE A N 1
ATOM 3923 C CA . PHE A 1 548 ? 16.267 7.332 -95.284 1.00 86.81 548 PHE A CA 1
ATOM 3924 C C . PHE A 1 548 ? 17.581 8.065 -95.015 1.00 86.81 548 PHE A C 1
ATOM 3926 O O . PHE A 1 548 ? 18.283 7.790 -94.037 1.00 86.81 548 PHE A O 1
ATOM 3933 N N . VAL A 1 549 ? 17.894 9.002 -95.901 1.00 79.00 549 VAL A N 1
ATOM 3934 C CA . VAL A 1 549 ? 19.005 9.943 -95.784 1.00 79.00 549 VAL A CA 1
ATOM 3935 C C . VAL A 1 549 ? 18.408 11.309 -96.107 1.00 79.00 549 VAL A C 1
ATOM 3937 O O . VAL A 1 549 ? 18.170 11.620 -97.271 1.00 79.00 549 VAL A O 1
ATOM 3940 N N . GLU A 1 550 ? 18.056 12.051 -95.067 1.00 63.59 550 GLU A N 1
ATOM 3941 C CA . GLU A 1 550 ? 17.487 13.402 -95.087 1.00 63.59 550 GLU A CA 1
ATOM 3942 C C . GLU A 1 550 ? 18.501 14.444 -94.592 1.00 63.59 550 GLU A C 1
ATOM 3944 O O . GLU A 1 550 ? 19.284 14.158 -93.654 1.00 63.59 550 GLU A O 1
#

Radius of gyration: 61.29 Å; chains: 1; bounding box: 170×52×182 Å

Secondary structure (DSSP, 8-state):
--PPPPPP-TT-----S----TT-----STT-----SS--TT-EEEEE-TTS-EEEEEHHHHHHHH--TTEEEETTEEEE-HHHH--TTEEE-TTT--EEEPTT---------SEEEEESSTTSEEEEEETTS-EEEEETTEEEEEEETTEEEE-SSS--S----S----TT---S----S-------SS---SS-----SS----TT----SS-----S----SS----TTS----S----TTPPTTEEEEE-GGG-EEEEEEEEEETTEEEESS--------S---S---SSS----------SS----TT----S---S--TT--S----STT--SPP----TTPEEEEE--STT--EEEEEHHHHHHHHHTTSSTT------TTSPPP-PPTT-S-TTTS-TTSS-TTTT-SSS----S----SS----SS----SS-----SS------S------S----S-SSS---EEEEEE-SSTTEEEEEEEETTTTEEEEEPTT-EETT-----EEEEPPPEES----TTT--TT-EEEETTEEEE---